Protein AF-A0A8C8EDX1-F1 (afdb_monomer)

InterPro domains:
  IPR012485 Centromere protein I [PF07778] (13-405)

Secondary structure (DSSP, 8-state):
-HHHHHHHHHS--HHHHHHHHHT---SSPBPHHHHHHHHHHHHTT-S-HHHHHHHHHHHHHTGGGBS--HHHHHTHHHHHHGGG-TTTHHHHHHHHHHH--GGG--HHHHHHHHHHHHHH-S-HHHHHHHHHHHHH-GGG------SS----S-----HHHHHHHHHHHHHHH---------------------GGGGG--------TT-SS---------TT----PBPGGG--SHHHHHHHTTTB---SSGGGGGG-HHHHHHHHH---HHHHHHHHHHHHHHHHHHTSSS-SSTTSHHHHHHHHHHHHHHHHHHTS--HHHHHHHHHHGGG--S-TTHHHHHHHHTT-----HHHHIIIIIHHHHHHHHHS-HHHHHHHHHHHHHHHHHHHHHHHHHHHHHHHHHHTT-

Sequence (412 aa):
MSTILFNIFCFPADTVNTCLLKSLVPASVIPESSIISSVSWLCVGKCSGNIQLLFLKWLITVFDFIDHKEQIHALYGFFFSFLQDEKMCPYVCHLLYLLTRKENVRPFRVRRLLDLQAKMGMQSHLQALLSLYKLFCPELVTITLPGKMKTYFKNSEGPWKAAINAIRRRSQGNSPLSQPLFLGTAQPQSRKRKWNTQLFIPASSTNRNNLEQDSGKNHVDLYSANKSFPVEQLQTFPQLLENIHHLEFPSQMGSVLTNPLLLHYMNCIKDESVYLRLNYWMGQTLQEECTWCVADNQYEDEFKDFLETVYKTECFLQEGFSSCEEFLYKSLPLWDGFCCRSQILRLVSWIPLGNFSEMKSHLYDPLAQLFFTSSLYFKCSVLESLKELLQNWLNWHVIHLDSASDSQVCSL

Solvent-accessible surface area (backbone atoms only — not comparable to full-atom values): 25071 Å² total; per-residue (Å²): 107,52,69,55,50,50,50,46,65,70,51,101,42,70,70,60,33,50,51,54,57,60,67,62,59,77,92,59,76,39,59,47,70,39,54,52,54,44,51,54,45,61,71,68,65,79,60,57,71,67,56,54,46,51,47,47,54,47,50,60,74,45,49,81,42,47,41,78,58,65,70,61,50,71,40,45,66,61,53,59,62,48,54,77,40,79,86,42,24,57,53,42,32,51,48,47,55,77,58,62,48,69,89,69,67,41,73,71,57,50,54,51,52,51,54,49,36,71,73,73,42,95,43,53,34,59,51,48,40,50,50,53,42,23,70,69,39,52,92,77,43,86,70,93,67,79,91,62,93,62,85,47,65,80,83,74,88,42,70,46,60,59,47,44,53,51,50,50,53,52,61,70,75,59,82,82,87,82,86,79,89,86,89,82,85,89,79,88,80,69,95,75,83,63,95,72,48,85,83,59,72,76,77,74,82,69,70,90,75,79,87,83,82,82,89,80,78,96,72,88,73,91,79,78,88,78,76,65,48,62,68,88,76,61,84,49,70,69,56,44,68,76,38,57,91,35,54,58,84,64,92,56,47,71,57,41,63,75,33,70,68,51,46,53,48,52,77,71,50,91,54,65,67,58,57,48,50,36,33,54,52,46,36,50,50,54,57,63,69,53,58,76,73,42,101,55,81,82,52,55,64,59,50,43,55,49,48,47,41,51,43,54,37,26,65,70,70,72,49,51,56,70,35,56,46,56,45,45,45,66,42,43,73,75,55,89,76,63,82,58,41,73,46,54,40,54,48,57,22,39,54,72,94,70,61,64,74,58,44,40,68,32,48,48,52,36,51,46,56,50,44,75,75,49,54,70,71,54,40,52,51,52,54,50,24,53,50,46,24,54,50,48,52,51,53,53,52,52,57,52,52,54,55,55,54,54,60,59,64,78,71,114

Structure (mmCIF, N/CA/C/O backbone):
data_AF-A0A8C8EDX1-F1
#
_entry.id   AF-A0A8C8EDX1-F1
#
loop_
_atom_site.group_PDB
_atom_site.id
_atom_site.type_symbol
_atom_site.label_atom_id
_atom_site.label_alt_id
_atom_site.label_comp_id
_atom_site.label_asym_id
_atom_site.label_entity_id
_atom_site.label_seq_id
_atom_site.pdbx_PDB_ins_code
_atom_site.Cartn_x
_atom_site.Cartn_y
_atom_site.Cartn_z
_atom_site.occupancy
_atom_site.B_iso_or_equiv
_atom_site.auth_seq_id
_atom_site.auth_comp_id
_atom_site.auth_asym_id
_atom_site.auth_atom_id
_atom_site.pdbx_PDB_model_num
ATOM 1 N N . MET A 1 1 ? -8.010 6.620 -26.020 1.00 56.69 1 MET A N 1
ATOM 2 C CA . MET A 1 1 ? -6.730 6.657 -25.274 1.00 56.69 1 MET A CA 1
ATOM 3 C C . MET A 1 1 ? -5.571 6.135 -26.115 1.00 56.69 1 MET A C 1
ATOM 5 O O . MET A 1 1 ? -4.632 6.890 -26.317 1.00 56.69 1 MET A O 1
ATOM 9 N N . SER A 1 2 ? -5.678 4.926 -26.685 1.00 51.72 2 SER A N 1
ATOM 10 C CA . SER A 1 2 ? -4.675 4.332 -27.592 1.00 51.72 2 SER A CA 1
ATOM 11 C C . SER A 1 2 ? -4.191 5.280 -28.706 1.00 51.72 2 SER A C 1
ATOM 13 O O . SER A 1 2 ? -3.003 5.561 -28.805 1.00 51.72 2 SER A O 1
ATOM 15 N N . THR A 1 3 ? -5.111 5.898 -29.456 1.00 55.97 3 THR A N 1
ATOM 16 C CA . THR A 1 3 ? -4.790 6.851 -30.540 1.00 55.97 3 THR A CA 1
ATOM 17 C C . THR A 1 3 ? -4.131 8.146 -30.048 1.00 55.97 3 THR A C 1
ATOM 19 O O . THR A 1 3 ? -3.321 8.739 -30.751 1.00 55.97 3 THR A O 1
ATOM 22 N N . ILE A 1 4 ? -4.457 8.593 -28.832 1.00 60.84 4 ILE A N 1
ATOM 23 C CA . ILE A 1 4 ? -3.903 9.827 -28.250 1.00 60.84 4 ILE A CA 1
ATOM 24 C C . ILE A 1 4 ? -2.472 9.571 -27.782 1.00 60.84 4 ILE A C 1
ATOM 26 O O . ILE A 1 4 ? -1.586 10.353 -28.100 1.00 60.84 4 ILE A O 1
ATOM 30 N N . LEU A 1 5 ? -2.236 8.453 -27.090 1.00 59.47 5 LEU A N 1
ATOM 31 C CA . LEU A 1 5 ? -0.892 8.025 -26.711 1.00 59.47 5 LEU A CA 1
ATOM 32 C C . LEU A 1 5 ? -0.022 7.810 -27.958 1.00 59.47 5 LEU A C 1
ATOM 34 O O . LEU A 1 5 ? 1.077 8.345 -28.027 1.00 59.47 5 LEU A O 1
ATOM 38 N N . PHE A 1 6 ? -0.548 7.143 -28.989 1.00 57.41 6 PHE A N 1
ATOM 39 C CA . PHE A 1 6 ? 0.134 6.989 -30.276 1.00 57.41 6 PHE A CA 1
ATOM 40 C C . PHE A 1 6 ? 0.544 8.338 -30.894 1.00 57.41 6 PHE A C 1
ATOM 42 O O . PHE A 1 6 ? 1.698 8.518 -31.272 1.00 57.41 6 PHE A O 1
ATOM 49 N N . ASN A 1 7 ? -0.361 9.321 -30.930 1.00 58.25 7 ASN A N 1
ATOM 50 C CA . ASN A 1 7 ? -0.057 10.647 -31.478 1.00 58.25 7 ASN A CA 1
ATOM 51 C C . ASN A 1 7 ? 0.957 11.435 -30.630 1.00 58.25 7 ASN A C 1
ATOM 53 O O . ASN A 1 7 ? 1.804 12.121 -31.197 1.00 58.25 7 ASN A O 1
ATOM 57 N N . ILE A 1 8 ? 0.918 11.302 -29.300 1.00 59.75 8 ILE A N 1
ATOM 58 C CA . ILE A 1 8 ? 1.866 11.956 -28.379 1.00 59.75 8 ILE A CA 1
ATOM 59 C C . ILE A 1 8 ? 3.299 11.473 -28.610 1.00 59.75 8 ILE A C 1
ATOM 61 O O . ILE A 1 8 ? 4.236 12.258 -28.497 1.00 59.75 8 ILE A O 1
ATOM 65 N N . PHE A 1 9 ? 3.480 10.191 -28.927 1.00 59.00 9 PHE A N 1
ATOM 66 C CA . PHE A 1 9 ? 4.811 9.623 -29.129 1.00 59.00 9 PHE A CA 1
ATOM 67 C C . PHE A 1 9 ? 5.295 9.665 -30.590 1.00 59.00 9 PHE A C 1
ATOM 69 O O . PHE A 1 9 ? 6.491 9.508 -30.837 1.00 59.00 9 PHE A O 1
ATOM 76 N N . CYS A 1 10 ? 4.400 9.886 -31.561 1.00 54.41 10 CYS A N 1
ATOM 77 C CA . CYS A 1 10 ? 4.735 9.859 -32.988 1.00 54.41 10 CYS A CA 1
ATOM 78 C C . CYS A 1 10 ? 5.028 11.246 -33.600 1.00 54.41 10 CYS A C 1
ATOM 80 O O . CYS A 1 10 ? 5.740 11.316 -34.604 1.00 54.41 10 CYS A O 1
ATOM 82 N N . PHE A 1 11 ? 4.517 12.347 -33.029 1.00 58.53 11 PHE A N 1
ATOM 83 C CA . PHE A 1 11 ? 4.702 13.698 -33.584 1.00 58.53 11 PHE A CA 1
ATOM 84 C C . PHE A 1 11 ? 5.747 14.526 -32.811 1.00 58.53 11 PHE A C 1
ATOM 86 O O . PHE A 1 11 ? 5.670 14.599 -31.586 1.00 58.53 11 PHE A O 1
ATOM 93 N N . PRO A 1 12 ? 6.689 15.214 -33.490 1.00 55.00 12 PRO A N 1
ATOM 94 C CA . PRO A 1 12 ? 7.725 16.030 -32.853 1.00 55.00 12 PRO A CA 1
ATOM 95 C C . PRO A 1 12 ? 7.189 17.420 -32.462 1.00 55.00 12 PRO A C 1
ATOM 97 O O . PRO A 1 12 ? 7.572 18.440 -33.031 1.00 55.00 12 PRO A O 1
ATOM 100 N N . ALA A 1 13 ? 6.264 17.463 -31.503 1.00 64.56 13 ALA A N 1
ATOM 101 C CA . ALA A 1 13 ? 5.689 18.695 -30.965 1.00 64.56 13 ALA A CA 1
ATOM 102 C C . ALA A 1 13 ? 5.677 18.656 -29.430 1.00 64.56 13 ALA A C 1
ATOM 104 O O . ALA A 1 13 ? 4.630 18.512 -28.797 1.00 64.56 13 ALA A O 1
ATOM 105 N N . ASP A 1 14 ? 6.856 18.795 -28.820 1.00 66.12 14 ASP A N 1
ATOM 106 C CA . ASP A 1 14 ? 7.081 18.572 -27.385 1.00 66.12 14 ASP A CA 1
ATOM 107 C C . ASP A 1 14 ? 6.131 19.342 -26.457 1.00 66.12 14 ASP A C 1
ATOM 109 O O . ASP A 1 14 ? 5.652 18.797 -25.458 1.00 66.12 14 ASP A O 1
ATOM 113 N N . THR A 1 15 ? 5.803 20.592 -26.789 1.00 69.62 15 THR A N 1
ATOM 114 C CA . THR A 1 15 ? 4.887 21.421 -25.992 1.00 69.62 15 THR A CA 1
ATOM 115 C C . THR A 1 15 ? 3.453 20.890 -26.043 1.00 69.62 15 THR A C 1
ATOM 117 O O . THR A 1 15 ? 2.790 20.796 -25.011 1.00 69.62 15 THR A O 1
ATOM 120 N N . VAL A 1 16 ? 2.987 20.484 -27.228 1.00 74.06 16 VAL A N 1
ATOM 121 C CA . VAL A 1 16 ? 1.640 19.928 -27.430 1.00 74.06 16 VAL A CA 1
ATOM 122 C C . VAL A 1 16 ? 1.537 18.553 -26.776 1.00 74.06 16 VAL A C 1
ATOM 124 O O . VAL A 1 16 ? 0.588 18.294 -26.040 1.00 74.06 16 VAL A O 1
ATOM 127 N N . ASN A 1 17 ? 2.555 17.710 -26.947 1.00 74.81 17 ASN A N 1
ATOM 128 C CA . ASN A 1 17 ? 2.642 16.379 -26.346 1.00 74.81 17 ASN A CA 1
ATOM 129 C C . ASN A 1 17 ? 2.631 16.441 -24.816 1.00 74.81 17 ASN A C 1
ATOM 131 O O . ASN A 1 17 ? 1.926 15.673 -24.163 1.00 74.81 17 ASN A O 1
ATOM 135 N N . THR A 1 18 ? 3.349 17.406 -24.237 1.00 76.25 18 THR A N 1
ATOM 136 C CA . THR A 1 18 ? 3.351 17.656 -22.790 1.00 76.25 18 THR A CA 1
ATOM 137 C C . THR A 1 18 ? 1.963 18.054 -22.285 1.00 76.25 18 THR A C 1
ATOM 139 O O . THR A 1 18 ? 1.526 17.562 -21.243 1.00 76.25 18 THR A O 1
ATOM 142 N N . CYS A 1 19 ? 1.254 18.927 -23.006 1.00 74.06 19 CYS A N 1
ATOM 143 C CA . CYS A 1 19 ? -0.110 19.327 -22.656 1.00 74.06 19 CYS A CA 1
ATOM 144 C C . CYS A 1 19 ? -1.088 18.152 -22.765 1.00 74.06 19 CYS A C 1
ATOM 146 O O . CYS A 1 19 ? -1.814 17.876 -21.814 1.00 74.06 19 CYS A O 1
ATOM 148 N N . LEU A 1 20 ? -1.052 17.412 -23.876 1.00 76.75 20 LEU A N 1
ATOM 149 C CA . LEU A 1 20 ? -1.902 16.240 -24.091 1.00 76.75 20 LEU A CA 1
ATOM 150 C C . LEU A 1 20 ? -1.679 15.172 -23.014 1.00 76.75 20 LEU A C 1
ATOM 152 O O . LEU A 1 20 ? -2.647 14.621 -22.491 1.00 76.75 20 LEU A O 1
ATOM 156 N N . LEU A 1 21 ? -0.424 14.921 -22.632 1.00 78.31 21 LEU A N 1
ATOM 157 C CA . LEU A 1 21 ? -0.097 13.959 -21.584 1.00 78.31 21 LEU A CA 1
ATOM 158 C C . LEU A 1 21 ? -0.565 14.432 -20.204 1.00 78.31 21 LEU A C 1
ATOM 160 O O . LEU A 1 21 ? -1.130 13.640 -19.459 1.00 78.31 21 LEU A O 1
ATOM 164 N N . LYS A 1 22 ? -0.433 15.722 -19.868 1.00 77.75 22 LYS A N 1
ATOM 165 C CA . LYS A 1 22 ? -0.988 16.292 -18.620 1.00 77.75 22 LYS A CA 1
ATOM 166 C C . LYS A 1 22 ? -2.517 16.244 -18.562 1.00 77.75 22 LYS A C 1
ATOM 168 O O . LYS A 1 22 ? -3.077 16.146 -17.476 1.00 77.75 22 LYS A O 1
ATOM 173 N N . SER A 1 23 ? -3.184 16.292 -19.710 1.00 75.00 23 SER A N 1
ATOM 174 C CA . SER A 1 23 ? -4.645 16.210 -19.821 1.00 75.00 23 SER A CA 1
ATOM 175 C C . SER A 1 23 ? -5.175 14.777 -19.962 1.00 75.00 23 SER A C 1
ATOM 177 O O . SER A 1 23 ? -6.389 14.577 -20.004 1.00 75.00 23 SER A O 1
ATOM 179 N N . LEU A 1 24 ? -4.296 13.771 -20.020 1.00 77.88 24 LEU A N 1
ATOM 180 C CA . LEU A 1 24 ? -4.661 12.358 -20.137 1.00 77.88 24 LEU A CA 1
ATOM 181 C C . LEU A 1 24 ? -5.154 11.812 -18.795 1.00 77.88 24 LEU A C 1
ATOM 183 O O . LEU A 1 24 ? -4.396 11.281 -17.986 1.00 77.88 24 LEU A O 1
ATOM 187 N N . VAL A 1 25 ? -6.457 11.937 -18.569 1.00 75.19 25 VAL A N 1
ATOM 188 C CA . VAL A 1 25 ? -7.122 11.447 -17.361 1.00 75.19 25 VAL A CA 1
ATOM 189 C C . VAL A 1 25 ? -8.008 10.256 -17.729 1.00 75.19 25 VAL A C 1
ATOM 191 O O . VAL A 1 25 ? -8.883 10.403 -18.588 1.00 75.19 25 VAL A O 1
ATOM 194 N N . PRO A 1 26 ? -7.794 9.065 -17.141 1.00 71.88 26 PRO A N 1
ATOM 195 C CA . PRO A 1 26 ? -8.638 7.916 -17.430 1.00 71.88 26 PRO A CA 1
ATOM 196 C C . PRO A 1 26 ? -10.039 8.129 -16.850 1.00 71.88 26 PRO A C 1
ATOM 198 O O . PRO A 1 26 ? -10.207 8.330 -15.651 1.00 71.88 26 PRO A O 1
ATOM 201 N N . ALA A 1 27 ? -11.056 8.066 -17.710 1.00 62.62 27 ALA A N 1
ATOM 202 C CA . ALA A 1 27 ? -12.460 8.016 -17.293 1.00 62.62 27 ALA A CA 1
ATOM 203 C C . ALA A 1 27 ? -12.962 6.571 -17.087 1.00 62.62 27 ALA A C 1
ATOM 205 O O . ALA A 1 27 ? -14.021 6.356 -16.507 1.00 62.62 27 ALA A O 1
ATOM 206 N N . SER A 1 28 ? -12.220 5.582 -17.593 1.00 66.94 28 SER A N 1
ATOM 207 C CA . SER A 1 28 ? -12.531 4.149 -17.533 1.00 66.94 28 SER A CA 1
ATOM 208 C C . SER A 1 28 ? -11.236 3.327 -17.587 1.00 66.94 28 SER A C 1
ATOM 210 O O . SER A 1 28 ? -10.144 3.903 -17.605 1.00 66.94 28 SER A O 1
ATOM 212 N N . VAL A 1 29 ? -11.366 1.999 -17.589 1.00 73.62 29 VAL A N 1
ATOM 213 C CA . VAL A 1 29 ? -10.252 1.044 -17.648 1.00 73.62 29 VAL A CA 1
ATOM 214 C C . VAL A 1 29 ? -9.370 1.297 -18.882 1.00 73.62 29 VAL A C 1
ATOM 216 O O . VAL A 1 29 ? -9.864 1.576 -19.977 1.00 73.62 29 VAL A O 1
ATOM 219 N N . ILE A 1 30 ? -8.051 1.215 -18.700 1.00 76.44 30 ILE A N 1
ATOM 220 C CA . ILE A 1 30 ? -7.053 1.412 -19.752 1.00 76.44 30 ILE A CA 1
ATOM 221 C C . ILE A 1 30 ? -6.671 0.046 -20.335 1.00 76.44 30 ILE A C 1
ATOM 223 O O . ILE A 1 30 ? -6.140 -0.783 -19.598 1.00 76.44 30 ILE A O 1
ATOM 227 N N . PRO A 1 31 ? -6.872 -0.190 -21.644 1.00 77.50 31 PRO A N 1
ATOM 228 C CA . PRO A 1 31 ? -6.493 -1.453 -22.262 1.00 77.50 31 PRO A CA 1
ATOM 229 C C . PRO A 1 31 ? -4.970 -1.587 -22.368 1.00 77.50 31 PRO A C 1
ATOM 231 O O . PRO A 1 31 ? -4.272 -0.644 -22.761 1.00 77.50 31 PRO A O 1
ATOM 234 N N . GLU A 1 32 ? -4.472 -2.791 -22.094 1.00 81.12 32 GLU A N 1
ATOM 235 C CA . GLU A 1 32 ? -3.045 -3.120 -22.033 1.00 81.12 32 GLU A CA 1
ATOM 236 C C . GLU A 1 32 ? -2.276 -2.775 -23.323 1.00 81.12 32 GLU A C 1
ATOM 238 O O . GLU A 1 32 ? -1.191 -2.187 -23.286 1.00 81.12 32 GLU A O 1
ATOM 243 N N . SER A 1 33 ? -2.892 -3.018 -24.484 1.00 78.75 33 SER A N 1
ATOM 244 C CA . SER A 1 33 ? -2.326 -2.723 -25.810 1.00 78.75 33 SER A CA 1
ATOM 245 C C . SER A 1 33 ? -1.916 -1.256 -25.997 1.00 78.75 33 SER A C 1
ATOM 247 O O . SER A 1 33 ? -0.961 -0.952 -26.721 1.00 78.75 33 SER A O 1
ATOM 249 N N . SER A 1 34 ? -2.595 -0.329 -25.311 1.00 80.69 34 SER A N 1
ATOM 250 C CA . SER A 1 34 ? -2.253 1.098 -25.341 1.00 80.69 34 SER A CA 1
ATOM 251 C C . SER A 1 34 ? -0.952 1.383 -24.596 1.00 80.69 34 SER A C 1
ATOM 253 O O . SER A 1 34 ? -0.159 2.219 -25.037 1.00 80.69 34 SER A O 1
ATOM 255 N N . ILE A 1 35 ? -0.712 0.679 -23.489 1.00 84.50 35 ILE A N 1
ATOM 256 C CA . ILE A 1 35 ? 0.510 0.817 -22.696 1.00 84.50 35 ILE A CA 1
ATOM 257 C C . ILE A 1 35 ? 1.691 0.225 -23.456 1.00 84.50 35 ILE A C 1
ATOM 259 O O . ILE A 1 35 ? 2.710 0.894 -23.583 1.00 84.50 35 ILE A O 1
ATOM 263 N N . ILE A 1 36 ? 1.538 -0.959 -24.050 1.00 84.56 36 ILE A N 1
ATOM 264 C CA . ILE A 1 36 ? 2.605 -1.606 -24.832 1.00 84.56 36 ILE A CA 1
ATOM 265 C C . ILE A 1 36 ? 3.030 -0.734 -26.002 1.00 84.56 36 ILE A C 1
ATOM 267 O O . ILE A 1 36 ? 4.220 -0.504 -26.197 1.00 84.56 36 ILE A O 1
ATOM 271 N N . SER A 1 37 ? 2.058 -0.204 -26.748 1.00 81.44 37 SER A N 1
ATOM 272 C CA . SER A 1 37 ? 2.343 0.707 -27.857 1.00 81.44 37 SER A CA 1
ATOM 273 C C . SER A 1 37 ? 3.135 1.920 -27.361 1.00 81.44 37 SER A C 1
ATOM 275 O O . SER A 1 37 ? 4.152 2.275 -27.944 1.00 81.44 37 SER A O 1
ATOM 277 N N . SER A 1 38 ? 2.730 2.508 -26.232 1.00 81.62 38 SER A N 1
ATOM 278 C CA . SER A 1 38 ? 3.418 3.659 -25.628 1.00 81.62 38 SER A CA 1
ATOM 279 C C . SER A 1 38 ? 4.843 3.332 -25.173 1.00 81.62 38 SER A C 1
ATOM 281 O O . SER A 1 38 ? 5.766 4.102 -25.427 1.00 81.62 38 SER A O 1
ATOM 283 N N . VAL A 1 39 ? 5.045 2.176 -24.534 1.00 84.44 39 VAL A N 1
ATOM 284 C CA . VAL A 1 39 ? 6.367 1.714 -24.084 1.00 84.44 39 VAL A CA 1
ATOM 285 C C . VAL A 1 39 ? 7.265 1.404 -25.280 1.00 84.44 39 VAL A C 1
ATOM 287 O O . VAL A 1 39 ? 8.430 1.787 -25.273 1.00 84.44 39 VAL A O 1
ATOM 290 N N . SER A 1 40 ? 6.721 0.790 -26.335 1.00 82.00 40 SER A N 1
ATOM 291 C CA . SER A 1 40 ? 7.439 0.552 -27.589 1.00 82.00 40 SER A CA 1
ATOM 292 C C . SER A 1 40 ? 7.982 1.862 -28.159 1.00 82.00 40 SER A C 1
ATOM 294 O O . SER A 1 40 ? 9.175 1.961 -28.442 1.00 82.00 40 SER A O 1
ATOM 296 N N . TRP A 1 41 ? 7.160 2.911 -28.221 1.00 75.81 41 TRP A N 1
ATOM 297 C CA . TRP A 1 41 ? 7.618 4.222 -28.678 1.00 75.81 41 TRP A CA 1
ATOM 298 C C . TRP A 1 41 ? 8.622 4.893 -27.737 1.00 75.81 41 TRP A C 1
ATOM 300 O O . TRP A 1 41 ? 9.550 5.556 -28.206 1.00 75.81 41 TRP A O 1
ATOM 310 N N . LEU A 1 42 ? 8.487 4.690 -26.426 1.00 79.50 42 LEU A N 1
ATOM 311 C CA . LEU A 1 42 ? 9.463 5.161 -25.446 1.00 79.50 42 LEU A CA 1
ATOM 312 C C . LEU A 1 42 ? 10.843 4.524 -25.690 1.00 79.50 42 LEU A C 1
ATOM 314 O O . LEU A 1 42 ? 11.854 5.224 -25.620 1.00 79.50 42 LEU A O 1
ATOM 318 N N . CYS A 1 43 ? 10.883 3.240 -26.066 1.00 76.44 43 CYS A N 1
ATOM 319 C CA . CYS A 1 43 ? 12.105 2.516 -26.430 1.00 76.44 43 CYS A CA 1
ATOM 320 C C . CYS A 1 43 ? 12.732 2.973 -27.760 1.00 76.44 43 CYS A C 1
ATOM 322 O O . CYS A 1 43 ? 13.937 2.823 -27.938 1.00 76.44 43 CYS A O 1
ATOM 324 N N . VAL A 1 44 ? 11.955 3.548 -28.686 1.00 76.88 44 VAL A N 1
ATOM 325 C CA . VAL A 1 44 ? 12.447 4.007 -30.004 1.00 76.88 44 VAL A CA 1
ATOM 326 C C . VAL A 1 44 ? 13.310 5.281 -29.896 1.00 76.88 44 VAL A C 1
ATOM 328 O O . VAL A 1 44 ? 13.948 5.681 -30.868 1.00 76.88 44 VAL A O 1
ATOM 331 N N . GLY A 1 45 ? 13.379 5.924 -28.721 1.00 66.06 45 GLY A N 1
ATOM 332 C CA . GLY A 1 45 ? 14.328 7.015 -28.443 1.00 66.06 45 GLY A CA 1
ATOM 333 C C . GLY A 1 45 ? 14.042 8.334 -29.173 1.00 66.06 45 GLY A C 1
ATOM 334 O O . GLY A 1 45 ? 14.856 9.249 -29.137 1.00 66.06 45 GLY A O 1
ATOM 335 N N . LYS A 1 46 ? 12.880 8.453 -29.828 1.00 68.38 46 LYS A N 1
ATOM 336 C CA . LYS A 1 46 ? 12.455 9.660 -30.564 1.00 68.38 46 LYS A CA 1
ATOM 337 C C . LYS A 1 46 ? 11.832 10.746 -29.681 1.00 68.38 46 LYS A C 1
ATOM 339 O O . LYS A 1 46 ? 11.559 11.838 -30.164 1.00 68.38 46 LYS A O 1
ATOM 344 N N . CYS A 1 47 ? 11.575 10.443 -28.412 1.00 70.12 47 CYS A N 1
ATOM 345 C CA . CYS A 1 47 ? 10.889 11.337 -27.483 1.00 70.12 47 CYS A CA 1
ATOM 346 C C . CYS A 1 47 ? 11.882 12.030 -26.558 1.00 70.12 47 CYS A C 1
ATOM 348 O O . CYS A 1 47 ? 12.851 11.413 -26.116 1.00 70.12 47 CYS A O 1
ATOM 350 N N . SER A 1 48 ? 11.623 13.291 -26.214 1.00 79.81 48 SER A N 1
ATOM 351 C CA . SER A 1 48 ? 12.462 13.997 -25.250 1.00 79.81 48 SER A CA 1
ATOM 352 C C . SER A 1 48 ? 12.354 13.377 -23.853 1.00 79.81 48 SER A C 1
ATOM 354 O O . SER A 1 48 ? 11.297 12.887 -23.443 1.00 79.81 48 SER A O 1
ATOM 356 N N . GLY A 1 49 ? 13.448 13.428 -23.083 1.00 79.94 49 GLY A N 1
ATOM 357 C CA . GLY A 1 49 ? 13.503 12.841 -21.736 1.00 79.94 49 GLY A CA 1
ATOM 358 C C . GLY A 1 49 ? 12.433 13.388 -20.780 1.00 79.94 49 GLY A C 1
ATOM 359 O O . GLY A 1 49 ? 11.965 12.680 -19.893 1.00 79.94 49 GLY A O 1
ATOM 360 N N . ASN A 1 50 ? 11.959 14.618 -21.004 1.00 81.06 50 ASN A N 1
ATOM 361 C CA . ASN A 1 50 ? 10.854 15.202 -20.240 1.00 81.06 50 ASN A CA 1
ATOM 362 C C . ASN A 1 50 ? 9.515 14.495 -20.504 1.00 81.06 50 ASN A C 1
ATOM 364 O O . ASN A 1 50 ? 8.750 14.282 -19.564 1.00 81.06 50 ASN A O 1
ATOM 368 N N . ILE A 1 51 ? 9.234 14.108 -21.753 1.00 82.19 51 ILE A N 1
ATOM 369 C CA . ILE A 1 51 ? 8.018 13.367 -22.118 1.00 82.19 51 ILE A CA 1
ATOM 370 C C . ILE A 1 51 ? 8.082 11.948 -21.553 1.00 82.19 51 ILE A C 1
ATOM 372 O O . ILE A 1 51 ? 7.099 11.476 -20.987 1.00 82.19 51 ILE A O 1
ATOM 376 N N . GLN A 1 52 ? 9.244 11.294 -21.633 1.00 84.94 52 GLN A N 1
ATOM 377 C CA . GLN A 1 52 ? 9.456 9.964 -21.052 1.00 84.94 52 GLN A CA 1
ATOM 378 C C . GLN A 1 52 ? 9.225 9.975 -19.533 1.00 84.94 52 GLN A C 1
ATOM 380 O O . GLN A 1 52 ? 8.481 9.150 -19.003 1.00 84.94 52 GLN A O 1
ATOM 385 N N . LEU A 1 53 ? 9.780 10.971 -18.838 1.00 85.69 53 LEU A N 1
ATOM 386 C CA . LEU A 1 53 ? 9.577 11.167 -17.405 1.00 85.69 53 LEU A CA 1
ATOM 387 C C . LEU A 1 53 ? 8.103 11.405 -17.055 1.00 85.69 53 LEU A C 1
ATOM 389 O O . LEU A 1 53 ? 7.577 10.839 -16.095 1.00 85.69 53 LEU A O 1
ATOM 393 N N . LEU A 1 54 ? 7.435 12.261 -17.829 1.00 84.44 54 LEU A N 1
ATOM 394 C CA . LEU A 1 54 ? 6.027 12.590 -17.642 1.00 84.44 54 LEU A CA 1
ATOM 395 C C . LEU A 1 54 ? 5.136 11.364 -17.890 1.00 84.44 54 LEU A C 1
ATOM 397 O O . LEU A 1 54 ? 4.169 11.162 -17.160 1.00 84.44 54 LEU A O 1
ATOM 401 N N . PHE A 1 55 ? 5.503 10.510 -18.845 1.00 87.00 55 PHE A N 1
ATOM 402 C CA . PHE A 1 55 ? 4.808 9.256 -19.114 1.00 87.00 55 PHE A CA 1
ATOM 403 C C . PHE A 1 55 ? 4.974 8.251 -17.980 1.00 87.00 55 PHE A C 1
ATOM 405 O O . PHE A 1 55 ? 3.984 7.661 -17.568 1.00 87.00 55 PHE A O 1
ATOM 412 N N . LEU A 1 56 ? 6.177 8.087 -17.423 1.00 88.00 56 LEU A N 1
ATOM 413 C CA . LEU A 1 56 ? 6.383 7.196 -16.276 1.00 88.00 56 LEU A CA 1
ATOM 414 C C . LEU A 1 56 ? 5.563 7.645 -15.059 1.00 88.00 56 LEU A C 1
ATOM 416 O O . LEU A 1 56 ? 4.914 6.823 -14.418 1.00 88.00 56 LEU A O 1
ATOM 420 N N . LYS A 1 57 ? 5.523 8.954 -14.775 1.00 86.12 57 LYS A N 1
ATOM 421 C CA . LYS A 1 57 ? 4.662 9.523 -13.721 1.00 86.12 57 LYS A CA 1
ATOM 422 C C . LYS A 1 57 ? 3.184 9.244 -13.970 1.00 86.12 57 LYS A C 1
ATOM 424 O O . LYS A 1 57 ? 2.462 8.856 -13.051 1.00 86.12 57 LYS A O 1
ATOM 429 N N . TRP A 1 58 ? 2.747 9.457 -15.208 1.00 86.50 58 TRP A N 1
ATOM 430 C CA . TRP A 1 58 ? 1.383 9.174 -15.623 1.00 86.50 58 TRP A CA 1
ATOM 431 C C . TRP A 1 58 ? 1.058 7.687 -15.436 1.00 86.50 58 TRP A C 1
ATOM 433 O O . TRP A 1 58 ? 0.087 7.375 -14.756 1.00 86.50 58 TRP A O 1
ATOM 443 N N . LEU A 1 59 ? 1.917 6.788 -15.927 1.00 86.38 59 LEU A N 1
ATOM 444 C CA . LEU A 1 59 ? 1.755 5.336 -15.858 1.00 86.38 59 LEU A CA 1
ATOM 445 C C . LEU A 1 59 ? 1.642 4.827 -14.417 1.00 86.38 59 LEU A C 1
ATOM 447 O O . LEU A 1 59 ? 0.774 4.011 -14.137 1.00 86.38 59 LEU A O 1
ATOM 451 N N . ILE A 1 60 ? 2.474 5.337 -13.504 1.00 84.62 60 ILE A N 1
ATOM 452 C CA . ILE A 1 60 ? 2.390 5.032 -12.067 1.00 84.62 60 ILE A CA 1
ATOM 453 C C . ILE A 1 60 ? 1.046 5.498 -11.498 1.00 84.62 60 ILE A C 1
ATOM 455 O O . ILE A 1 60 ? 0.386 4.751 -10.787 1.00 84.62 60 ILE A O 1
ATOM 459 N N . THR A 1 61 ? 0.618 6.719 -11.833 1.00 81.25 61 THR A N 1
ATOM 460 C CA . THR A 1 61 ? -0.634 7.296 -11.311 1.00 81.25 61 THR A CA 1
ATOM 461 C C . THR A 1 61 ? -1.863 6.528 -11.792 1.00 81.25 61 THR A C 1
ATOM 463 O O . THR A 1 61 ? -2.841 6.397 -11.064 1.00 81.25 61 THR A O 1
ATOM 466 N N . VAL A 1 62 ? -1.830 6.028 -13.028 1.00 80.56 62 VAL A N 1
ATOM 467 C CA . VAL A 1 62 ? -2.946 5.285 -13.619 1.00 80.56 62 VAL A CA 1
ATOM 468 C C . VAL A 1 62 ? -2.796 3.771 -13.491 1.00 80.56 62 VAL A C 1
ATOM 470 O O . VAL A 1 62 ? -3.617 3.049 -14.051 1.00 80.56 62 VAL A O 1
ATOM 473 N N . PHE A 1 63 ? -1.774 3.280 -12.783 1.00 81.50 63 PHE A N 1
ATOM 474 C CA . PHE A 1 63 ? -1.413 1.861 -12.750 1.00 81.50 63 PHE A CA 1
ATOM 475 C C . PHE A 1 63 ? -2.586 0.965 -12.332 1.00 81.50 63 PHE A C 1
ATOM 477 O O . PHE A 1 63 ? -2.829 -0.087 -12.931 1.00 81.50 63 PHE A O 1
ATOM 484 N N . ASP A 1 64 ? -3.380 1.429 -11.369 1.00 74.31 64 ASP A N 1
ATOM 485 C CA . ASP A 1 64 ? -4.552 0.705 -10.881 1.00 74.31 64 ASP A CA 1
ATOM 486 C C . ASP A 1 64 ? -5.687 0.639 -11.916 1.00 74.31 64 ASP A C 1
ATOM 488 O O . ASP A 1 64 ? -6.490 -0.287 -11.887 1.00 74.31 64 ASP A O 1
ATOM 492 N N . PHE A 1 65 ? -5.740 1.561 -12.881 1.00 71.75 65 PHE A N 1
ATOM 493 C CA . PHE A 1 65 ? -6.758 1.596 -13.939 1.00 71.75 65 PHE A CA 1
ATOM 494 C C . PHE A 1 65 ? -6.425 0.706 -15.141 1.00 71.75 65 PHE A C 1
ATOM 496 O O . PHE A 1 65 ? -7.231 0.628 -16.066 1.00 71.75 65 PHE A O 1
ATOM 503 N N . ILE A 1 66 ? -5.252 0.070 -15.166 1.00 78.06 66 ILE A N 1
ATOM 504 C CA . ILE A 1 66 ? -4.824 -0.766 -16.289 1.00 78.06 66 ILE A CA 1
ATOM 505 C C . ILE A 1 66 ? -5.455 -2.156 -16.189 1.00 78.06 66 ILE A C 1
ATOM 507 O O . ILE A 1 66 ? -5.287 -2.839 -15.171 1.00 78.06 66 ILE A O 1
ATOM 511 N N . ASP A 1 67 ? -6.139 -2.551 -17.263 1.00 73.81 67 ASP A N 1
ATOM 512 C CA . ASP A 1 67 ? -6.682 -3.896 -17.455 1.00 73.81 67 ASP A CA 1
ATOM 5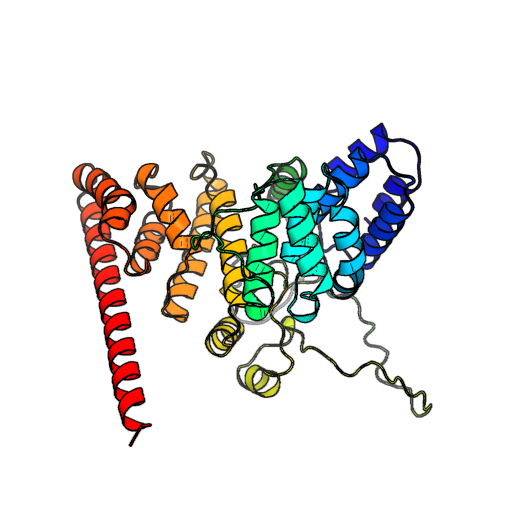13 C C . ASP A 1 67 ? -5.562 -4.927 -17.592 1.00 73.81 67 ASP A C 1
ATOM 515 O O . ASP A 1 67 ? -4.510 -4.554 -18.102 1.00 73.81 67 ASP A O 1
ATOM 519 N N . HIS A 1 68 ? -5.802 -6.178 -17.173 1.00 71.06 68 HIS A N 1
ATOM 520 C CA . HIS A 1 68 ? -4.942 -7.363 -17.375 1.00 71.06 68 HIS A CA 1
ATOM 521 C C . HIS A 1 68 ? -3.441 -7.058 -17.590 1.00 71.06 68 HIS A C 1
ATOM 523 O O . HIS A 1 68 ? -3.041 -6.718 -18.689 1.00 71.06 68 HIS A O 1
ATOM 529 N N . LYS A 1 69 ? -2.580 -7.191 -16.570 1.00 80.19 69 LYS A N 1
ATOM 530 C CA . LYS A 1 69 ? -1.195 -6.656 -16.609 1.00 80.19 69 LYS A CA 1
ATOM 531 C C . LYS A 1 69 ? -0.115 -7.626 -17.126 1.00 80.19 69 LYS A C 1
ATOM 533 O O . LYS A 1 69 ? 1.072 -7.342 -16.965 1.00 80.19 69 LYS A O 1
ATOM 538 N N . GLU A 1 70 ? -0.480 -8.778 -17.683 1.00 79.25 70 GLU A N 1
ATOM 539 C CA . GLU A 1 70 ? 0.475 -9.849 -18.029 1.00 79.25 70 GLU A CA 1
ATOM 540 C C . GLU A 1 70 ? 1.499 -9.440 -19.098 1.00 79.25 70 GLU A C 1
ATOM 542 O O . GLU A 1 70 ? 2.700 -9.681 -18.955 1.00 79.25 70 GLU A O 1
ATOM 547 N N . GLN A 1 71 ? 1.066 -8.765 -20.158 1.00 79.81 71 GLN A N 1
ATOM 548 C CA . GLN A 1 71 ? 1.962 -8.268 -21.201 1.00 79.81 71 GLN A CA 1
ATOM 549 C C . GLN A 1 71 ? 2.821 -7.099 -20.685 1.00 79.81 71 GLN A C 1
ATOM 551 O O . GLN A 1 71 ? 3.976 -6.969 -21.085 1.00 79.81 71 GLN A O 1
ATOM 556 N N . ILE A 1 72 ? 2.333 -6.281 -19.746 1.00 85.19 72 ILE A N 1
ATOM 557 C CA . ILE A 1 72 ? 3.143 -5.256 -19.062 1.00 85.19 72 ILE A CA 1
ATOM 558 C C . ILE A 1 72 ? 4.200 -5.914 -18.172 1.00 85.19 72 ILE A C 1
ATOM 560 O O . ILE A 1 72 ? 5.343 -5.451 -18.144 1.00 85.19 72 ILE A O 1
ATOM 564 N N . HIS A 1 73 ? 3.867 -7.011 -17.488 1.00 84.88 73 HIS A N 1
ATOM 565 C CA . HIS A 1 73 ? 4.849 -7.806 -16.751 1.00 84.88 73 HIS A CA 1
ATOM 566 C C . HIS A 1 73 ? 5.914 -8.393 -17.687 1.00 84.88 73 HIS A C 1
ATOM 568 O O . HIS A 1 73 ? 7.098 -8.351 -17.349 1.00 84.88 73 HIS A O 1
ATOM 574 N N . ALA A 1 74 ? 5.558 -8.820 -18.903 1.00 86.75 74 ALA A N 1
ATOM 575 C CA . ALA A 1 74 ? 6.543 -9.241 -19.904 1.00 86.75 74 ALA A CA 1
ATOM 576 C C . ALA A 1 74 ? 7.528 -8.112 -20.288 1.00 86.75 74 ALA A C 1
ATOM 578 O O . ALA A 1 74 ? 8.687 -8.374 -20.626 1.00 86.75 74 ALA A O 1
ATOM 579 N N . LEU A 1 75 ? 7.119 -6.843 -20.156 1.00 88.56 75 LEU A N 1
ATOM 580 C CA . LEU A 1 75 ? 7.974 -5.675 -20.389 1.00 88.56 75 LEU A CA 1
ATOM 581 C C . LEU A 1 75 ? 8.911 -5.332 -19.215 1.00 88.56 75 LEU A C 1
ATOM 583 O O . LEU A 1 75 ? 9.683 -4.374 -19.314 1.00 88.56 75 LEU A O 1
ATOM 587 N N . TYR A 1 76 ? 8.923 -6.113 -18.128 1.00 90.31 76 TYR A N 1
ATOM 588 C CA . TYR A 1 76 ? 9.756 -5.860 -16.943 1.00 90.31 76 TYR A CA 1
ATOM 589 C C . TYR A 1 76 ? 11.234 -5.625 -17.283 1.00 90.31 76 TYR A C 1
ATOM 591 O O . TYR A 1 76 ? 11.877 -4.729 -16.736 1.00 90.31 76 TYR A O 1
ATOM 599 N N . GLY A 1 77 ? 11.784 -6.406 -18.219 1.00 89.31 77 GLY A N 1
ATOM 600 C CA . GLY A 1 77 ? 13.168 -6.253 -18.676 1.00 89.31 77 GLY A CA 1
ATOM 601 C C . GLY A 1 77 ? 13.456 -4.891 -19.316 1.00 89.31 77 GLY A C 1
ATOM 602 O O . GLY A 1 77 ? 14.521 -4.323 -19.074 1.00 89.31 77 GLY A O 1
ATOM 603 N N . PHE A 1 78 ? 12.498 -4.338 -20.065 1.00 89.38 78 PHE A N 1
ATOM 604 C CA . PHE A 1 78 ? 12.624 -3.019 -20.684 1.00 89.38 78 PHE A CA 1
ATOM 605 C C . PHE A 1 78 ? 12.607 -1.918 -19.631 1.00 89.38 78 PHE A C 1
ATOM 607 O O . PHE A 1 78 ? 13.504 -1.078 -19.620 1.00 89.38 78 PHE A O 1
ATOM 614 N N . PHE A 1 79 ? 11.669 -1.969 -18.681 1.00 90.69 79 PHE A N 1
ATOM 615 C CA . PHE A 1 79 ? 11.660 -1.025 -17.563 1.00 90.69 79 PHE A CA 1
ATOM 616 C C . PHE A 1 79 ? 12.953 -1.096 -16.750 1.00 90.69 79 PHE A C 1
ATOM 618 O O . PHE A 1 79 ? 13.548 -0.066 -16.449 1.00 90.69 79 PHE A O 1
ATOM 625 N N . PHE A 1 80 ? 13.461 -2.302 -16.489 1.00 91.44 80 PHE A N 1
ATOM 626 C CA . PHE A 1 80 ? 14.728 -2.496 -15.790 1.00 91.44 80 PHE A CA 1
ATOM 627 C C . PHE A 1 80 ? 15.919 -1.860 -16.525 1.00 91.44 80 PHE A C 1
ATOM 629 O O . PHE A 1 80 ? 16.847 -1.358 -15.891 1.00 91.44 80 PHE A O 1
ATOM 636 N N . SER A 1 81 ? 15.894 -1.828 -17.860 1.00 89.31 81 SER A N 1
ATOM 637 C CA . SER A 1 81 ? 16.951 -1.196 -18.655 1.00 89.31 81 SER A CA 1
ATOM 638 C C . SER A 1 81 ? 17.021 0.329 -18.465 1.00 89.31 81 SER A C 1
ATOM 640 O O . SER A 1 81 ? 18.118 0.889 -18.494 1.00 89.31 81 SER A O 1
ATOM 642 N N . PHE A 1 82 ? 15.892 0.987 -18.166 1.00 87.75 82 PHE A N 1
ATOM 643 C CA . PHE A 1 82 ? 15.815 2.438 -17.950 1.00 87.75 82 PHE A CA 1
ATOM 644 C C . PHE A 1 82 ? 16.371 2.906 -16.599 1.00 87.75 82 PHE A C 1
ATOM 646 O O . PHE A 1 82 ? 16.532 4.106 -16.393 1.00 87.75 82 PHE A O 1
ATOM 653 N N . LEU A 1 83 ? 16.746 1.991 -15.696 1.00 88.31 83 LEU A N 1
ATOM 654 C CA . LEU A 1 83 ? 17.397 2.329 -14.420 1.00 88.31 83 LEU A CA 1
ATOM 655 C C . LEU A 1 83 ? 18.765 3.015 -14.579 1.00 88.31 83 LEU A C 1
ATOM 657 O O . LEU A 1 83 ? 19.305 3.538 -13.608 1.00 88.31 83 LEU A O 1
ATOM 661 N N . GLN A 1 84 ? 19.346 2.991 -15.782 1.00 84.31 84 GLN A N 1
ATOM 662 C CA . GLN A 1 84 ? 20.612 3.666 -16.077 1.00 84.31 84 GLN A CA 1
ATOM 663 C C . GLN A 1 84 ? 20.482 5.189 -16.111 1.00 84.31 84 GLN A C 1
ATOM 665 O O . GLN A 1 84 ? 21.467 5.879 -15.870 1.00 84.31 84 GLN A O 1
ATOM 670 N N . ASP A 1 85 ? 19.290 5.703 -16.419 1.00 84.69 85 ASP A N 1
ATOM 671 C CA . ASP A 1 85 ? 19.043 7.138 -16.451 1.00 84.69 85 ASP A CA 1
ATOM 672 C C . ASP A 1 85 ? 18.742 7.642 -15.035 1.00 84.69 85 ASP A C 1
ATOM 674 O O . ASP A 1 85 ? 17.698 7.337 -14.452 1.00 84.69 85 ASP A O 1
ATOM 678 N N . GLU A 1 86 ? 19.656 8.445 -14.488 1.00 84.25 86 GLU A N 1
ATOM 679 C CA . GLU A 1 86 ? 19.550 9.045 -13.154 1.00 84.25 86 GLU A CA 1
ATOM 680 C C . GLU A 1 86 ? 18.240 9.815 -12.937 1.00 84.25 86 GLU A C 1
ATOM 682 O O . GLU A 1 86 ? 17.665 9.760 -11.848 1.00 84.25 86 GLU A O 1
ATOM 687 N N . LYS A 1 87 ? 17.720 10.498 -13.966 1.00 85.31 87 LYS A N 1
ATOM 688 C CA . LYS A 1 87 ? 16.500 11.313 -13.850 1.00 85.31 87 LYS A CA 1
ATOM 689 C C . LYS A 1 87 ? 15.239 10.457 -13.815 1.00 85.31 87 LYS A C 1
ATOM 691 O O . LYS A 1 87 ? 14.269 10.817 -13.144 1.00 85.31 87 LYS A O 1
ATOM 696 N N . MET A 1 88 ? 15.234 9.338 -14.538 1.00 85.25 88 MET A N 1
ATOM 697 C CA . MET A 1 88 ? 14.092 8.420 -14.594 1.00 85.25 88 MET A CA 1
ATOM 698 C C . MET A 1 88 ? 14.119 7.375 -13.476 1.00 85.25 88 MET A C 1
ATOM 700 O O . MET A 1 88 ? 13.059 6.879 -13.088 1.00 85.25 88 MET A O 1
ATOM 704 N N . CYS A 1 89 ? 15.298 7.086 -12.918 1.00 88.31 89 CYS A N 1
ATOM 705 C CA . CYS A 1 89 ? 15.534 6.045 -11.921 1.00 88.31 89 CYS A CA 1
ATOM 706 C C . CYS A 1 89 ? 14.503 6.017 -10.772 1.00 88.31 89 CYS A C 1
ATOM 708 O O . CYS A 1 89 ? 13.950 4.941 -10.533 1.00 88.31 89 CYS A O 1
ATOM 710 N N . PRO A 1 90 ? 14.125 7.138 -10.117 1.00 87.81 90 PRO A N 1
ATOM 711 C CA . PRO A 1 90 ? 13.132 7.103 -9.038 1.00 87.81 90 PRO A CA 1
ATOM 712 C C . PRO A 1 90 ? 11.752 6.585 -9.476 1.00 87.81 90 PRO A C 1
ATOM 714 O O . PRO A 1 90 ? 11.107 5.837 -8.743 1.00 87.81 90 PRO A O 1
ATOM 717 N N . TYR A 1 91 ? 11.306 6.952 -10.681 1.00 88.75 91 TYR A N 1
ATOM 718 C CA . TYR A 1 91 ? 9.998 6.569 -11.224 1.00 88.75 91 TYR A CA 1
ATOM 719 C C . TYR A 1 91 ? 10.022 5.147 -11.779 1.00 88.75 91 TYR A C 1
ATOM 721 O O . TYR A 1 91 ? 9.097 4.373 -11.551 1.00 88.75 91 TYR A O 1
ATOM 729 N N . VAL A 1 92 ? 11.112 4.772 -12.446 1.00 90.62 92 VAL A N 1
ATOM 730 C CA . VAL A 1 92 ? 11.322 3.398 -12.910 1.00 90.62 92 VAL A CA 1
ATOM 731 C C . VAL A 1 92 ? 11.373 2.437 -11.721 1.00 90.62 92 VAL A C 1
ATOM 733 O O . VAL A 1 92 ? 10.722 1.400 -11.764 1.00 90.62 92 VAL A O 1
ATOM 736 N N . CYS A 1 93 ? 12.064 2.790 -10.631 1.00 90.44 93 CYS A N 1
ATOM 737 C CA . CYS A 1 93 ? 12.074 1.991 -9.402 1.00 90.44 93 CYS A CA 1
ATOM 738 C C . CYS A 1 93 ? 10.666 1.808 -8.823 1.00 90.44 93 CYS A C 1
ATOM 740 O O . CYS A 1 93 ? 10.329 0.701 -8.418 1.00 90.44 93 CYS A O 1
ATOM 742 N N . HIS A 1 94 ? 9.839 2.860 -8.814 1.00 87.50 94 HIS A N 1
ATOM 743 C CA . HIS A 1 94 ? 8.457 2.773 -8.337 1.00 87.50 94 HIS A CA 1
ATOM 744 C C . HIS A 1 94 ? 7.624 1.833 -9.218 1.00 87.50 94 HIS A C 1
ATOM 746 O O . HIS A 1 94 ? 6.977 0.918 -8.718 1.00 87.50 94 HIS A O 1
ATOM 752 N N . LEU A 1 95 ? 7.697 1.988 -10.540 1.00 88.75 95 LEU A N 1
ATOM 753 C CA . LEU A 1 95 ? 6.980 1.111 -11.464 1.00 88.75 95 LEU A CA 1
ATOM 754 C C . LEU A 1 95 ? 7.439 -0.350 -11.343 1.00 88.75 95 LEU A C 1
ATOM 756 O O . LEU A 1 95 ? 6.616 -1.261 -11.313 1.00 88.75 95 LEU A O 1
ATOM 760 N N . LEU A 1 96 ? 8.749 -0.584 -11.230 1.00 89.94 96 LEU A N 1
ATOM 761 C CA . LEU A 1 96 ? 9.297 -1.920 -11.010 1.00 89.94 96 LEU A CA 1
ATOM 762 C C . LEU A 1 96 ? 8.843 -2.495 -9.673 1.00 89.94 96 LEU A C 1
ATOM 764 O O . LEU A 1 96 ? 8.547 -3.682 -9.619 1.00 89.94 96 LEU A O 1
ATOM 768 N N . TYR A 1 97 ? 8.749 -1.690 -8.616 1.00 87.50 97 TYR A N 1
ATOM 769 C CA . TYR A 1 97 ? 8.229 -2.134 -7.325 1.00 87.50 97 TYR A CA 1
ATOM 770 C C . TYR A 1 97 ? 6.794 -2.668 -7.457 1.00 87.50 97 TYR A C 1
ATOM 772 O O . TYR A 1 97 ? 6.501 -3.753 -6.966 1.00 87.50 97 TYR A O 1
ATOM 780 N N . LEU A 1 98 ? 5.937 -1.977 -8.219 1.00 84.12 98 LEU A N 1
ATOM 781 C CA . LEU A 1 98 ? 4.564 -2.417 -8.501 1.00 84.12 98 LEU A CA 1
ATOM 782 C C . LEU A 1 98 ? 4.493 -3.671 -9.396 1.00 84.12 98 LEU A C 1
ATOM 784 O O . LEU A 1 98 ? 3.569 -4.471 -9.268 1.00 84.12 98 LEU A O 1
ATOM 788 N N . LEU A 1 99 ? 5.457 -3.850 -10.306 1.00 86.12 99 LEU A N 1
ATOM 789 C CA . LEU A 1 99 ? 5.486 -4.954 -11.278 1.00 86.12 99 LEU A CA 1
ATOM 790 C C . LEU A 1 99 ? 6.270 -6.195 -10.824 1.00 86.12 99 LEU A C 1
ATOM 792 O O . LEU A 1 99 ? 6.226 -7.226 -11.502 1.00 86.12 99 LEU A O 1
ATOM 796 N N . THR A 1 100 ? 7.059 -6.108 -9.754 1.00 86.00 100 THR A N 1
ATOM 797 C CA . THR A 1 100 ? 7.972 -7.194 -9.378 1.00 86.00 100 THR A CA 1
ATOM 798 C C . THR A 1 100 ? 7.182 -8.390 -8.853 1.00 86.00 100 THR A C 1
ATOM 800 O O . THR A 1 100 ? 6.421 -8.289 -7.897 1.00 86.00 100 THR A O 1
ATOM 803 N N . ARG A 1 101 ? 7.424 -9.539 -9.483 1.00 82.06 101 ARG A N 1
ATOM 804 C CA . ARG A 1 101 ? 6.985 -10.875 -9.075 1.00 82.06 101 ARG A CA 1
ATOM 805 C C . ARG A 1 101 ? 8.227 -11.695 -8.725 1.00 82.06 101 ARG A C 1
ATOM 807 O O . ARG A 1 101 ? 9.334 -11.335 -9.137 1.00 82.06 101 ARG A O 1
ATOM 814 N N . LYS A 1 102 ? 8.060 -12.828 -8.044 1.00 76.69 102 LYS A N 1
ATOM 815 C CA . LYS A 1 102 ? 9.175 -13.713 -7.659 1.00 76.69 102 LYS A CA 1
ATOM 816 C C . LYS A 1 102 ? 10.064 -14.117 -8.846 1.00 76.69 102 LYS A C 1
ATOM 818 O O . LYS A 1 102 ? 11.284 -14.070 -8.749 1.00 76.69 102 LYS A O 1
ATOM 823 N N . GLU A 1 103 ? 9.464 -14.410 -9.999 1.00 82.62 103 GLU A N 1
ATOM 824 C CA . GLU A 1 103 ? 10.156 -14.757 -11.256 1.00 82.62 103 GLU A CA 1
ATOM 825 C C . GLU A 1 103 ? 11.083 -13.656 -11.812 1.00 82.62 103 GLU A C 1
ATOM 827 O O . GLU A 1 103 ? 12.032 -13.924 -12.564 1.00 82.62 103 GLU A O 1
ATOM 832 N N . ASN A 1 104 ? 10.826 -12.402 -11.428 1.00 82.25 104 ASN A N 1
ATOM 833 C CA . ASN A 1 104 ? 11.583 -11.246 -11.885 1.00 82.25 104 ASN A CA 1
ATOM 834 C C . ASN A 1 104 ? 12.879 -11.057 -11.090 1.00 82.25 104 ASN A C 1
ATOM 836 O O . ASN A 1 104 ? 13.812 -10.421 -11.593 1.00 82.25 104 ASN A O 1
ATOM 840 N N . VAL A 1 105 ? 12.992 -11.650 -9.902 1.00 86.31 105 VAL A N 1
ATOM 841 C CA . VAL A 1 105 ? 14.167 -11.525 -9.038 1.00 86.31 105 VAL A CA 1
ATOM 842 C C . VAL A 1 105 ? 15.239 -12.511 -9.489 1.00 86.31 105 VAL A C 1
ATOM 844 O O . VAL A 1 105 ? 15.234 -13.690 -9.153 1.00 86.31 105 VAL A O 1
ATOM 847 N N . ARG A 1 106 ? 16.173 -12.019 -10.310 1.00 87.81 106 ARG A N 1
ATOM 848 C CA . ARG A 1 106 ? 17.281 -12.810 -10.867 1.00 87.81 106 ARG A CA 1
ATOM 849 C C . ARG A 1 106 ? 18.636 -12.258 -10.411 1.00 87.81 106 ARG A C 1
ATOM 851 O O . ARG A 1 106 ? 18.774 -11.034 -10.324 1.00 87.81 106 ARG A O 1
ATOM 858 N N . PRO A 1 107 ? 19.673 -13.101 -10.219 1.00 86.19 107 PRO A N 1
ATOM 859 C CA . PRO A 1 107 ? 20.974 -12.662 -9.699 1.00 86.19 107 PRO A CA 1
ATOM 860 C C . PRO A 1 107 ? 21.616 -11.506 -10.477 1.00 86.19 107 PRO A C 1
ATOM 862 O O . PRO A 1 107 ? 22.203 -10.609 -9.880 1.00 86.19 107 PRO A O 1
ATOM 865 N N . PHE A 1 108 ? 21.476 -11.470 -11.807 1.00 90.00 108 PHE A N 1
ATOM 866 C CA . PHE A 1 108 ? 22.030 -10.379 -12.617 1.00 90.00 108 PHE A CA 1
ATOM 867 C C . PHE A 1 108 ? 21.338 -9.029 -12.362 1.00 90.00 108 PHE A C 1
ATOM 869 O O . PHE A 1 108 ? 21.991 -7.989 -12.422 1.00 90.00 108 PHE A O 1
ATOM 876 N N . ARG A 1 109 ? 20.031 -9.032 -12.052 1.00 91.38 109 ARG A N 1
ATOM 877 C CA . ARG A 1 109 ? 19.281 -7.816 -11.706 1.00 91.38 109 ARG A CA 1
ATOM 878 C C . ARG A 1 109 ? 19.665 -7.326 -10.320 1.00 91.38 109 ARG A C 1
ATOM 880 O O . ARG A 1 109 ? 19.892 -6.136 -10.150 1.00 91.38 109 ARG A O 1
ATOM 887 N N . VAL A 1 110 ? 19.823 -8.247 -9.369 1.00 88.69 110 VAL A N 1
ATOM 888 C CA . VAL A 1 110 ? 20.324 -7.929 -8.025 1.00 88.69 110 VAL A CA 1
ATOM 889 C C . VAL A 1 110 ? 21.693 -7.259 -8.120 1.00 88.69 110 VAL A C 1
ATOM 891 O O . VAL A 1 110 ? 21.841 -6.132 -7.662 1.00 88.69 110 VAL A O 1
ATOM 894 N N . ARG A 1 111 ? 22.663 -7.892 -8.799 1.00 88.69 111 ARG A N 1
ATOM 895 C CA . ARG A 1 111 ? 24.006 -7.320 -9.010 1.00 88.69 111 ARG A CA 1
ATOM 896 C C . ARG A 1 111 ? 23.931 -5.918 -9.611 1.00 88.69 111 ARG A C 1
ATOM 898 O O . ARG A 1 111 ? 24.543 -4.997 -9.090 1.00 88.69 111 ARG A O 1
ATOM 905 N N . ARG A 1 112 ? 23.096 -5.727 -10.637 1.00 90.38 112 ARG A N 1
ATOM 906 C CA . ARG A 1 112 ? 22.913 -4.416 -11.269 1.00 90.38 112 ARG A CA 1
ATOM 907 C C . ARG A 1 112 ? 22.334 -3.361 -10.320 1.00 90.38 112 ARG A C 1
ATOM 909 O O . ARG A 1 112 ? 22.766 -2.215 -10.382 1.00 90.38 112 ARG A O 1
ATOM 916 N N . LEU A 1 113 ? 21.369 -3.715 -9.470 1.00 89.94 113 LEU A N 1
ATOM 917 C CA . LEU A 1 113 ? 20.808 -2.793 -8.474 1.00 89.94 113 LEU A CA 1
ATOM 918 C C . LEU A 1 113 ? 21.843 -2.412 -7.410 1.00 89.94 113 LEU A C 1
ATOM 920 O O . LEU A 1 113 ? 21.913 -1.245 -7.030 1.00 89.94 113 LEU A O 1
ATOM 924 N N . LEU A 1 114 ? 22.676 -3.365 -6.986 1.00 88.25 114 LEU A N 1
ATOM 925 C CA . LEU A 1 114 ? 23.785 -3.114 -6.064 1.00 88.25 114 LEU A CA 1
ATOM 926 C C . LEU A 1 114 ? 24.843 -2.194 -6.681 1.00 88.25 114 LEU A C 1
ATOM 928 O O . LEU A 1 114 ? 25.278 -1.246 -6.034 1.00 88.25 114 LEU A O 1
ATOM 932 N N . ASP A 1 115 ? 25.192 -2.403 -7.953 1.00 89.62 115 ASP A N 1
ATOM 933 C CA . ASP A 1 115 ? 26.110 -1.520 -8.681 1.00 89.62 115 ASP A CA 1
ATOM 934 C C . ASP A 1 115 ? 25.559 -0.088 -8.781 1.00 89.62 115 ASP A C 1
ATOM 936 O O . ASP A 1 115 ? 26.302 0.885 -8.655 1.00 89.62 115 ASP A O 1
ATOM 940 N N . LEU A 1 116 ? 24.250 0.060 -9.014 1.00 89.06 116 LEU A N 1
ATOM 941 C CA . LEU A 1 116 ? 23.590 1.369 -9.057 1.00 89.06 116 LEU A CA 1
ATOM 942 C C . LEU A 1 116 ? 23.581 2.039 -7.679 1.00 89.06 116 LEU A C 1
ATOM 944 O O . LEU A 1 116 ? 23.864 3.231 -7.588 1.00 89.06 116 LEU A O 1
ATOM 948 N N . GLN A 1 117 ? 23.328 1.284 -6.609 1.00 87.31 117 GLN A N 1
ATOM 949 C CA . GLN A 1 117 ? 23.412 1.782 -5.235 1.00 87.31 117 GLN A CA 1
ATOM 950 C C . GLN A 1 117 ? 24.843 2.207 -4.873 1.00 87.31 117 GLN A C 1
ATOM 952 O O . GLN A 1 117 ? 25.030 3.242 -4.241 1.00 87.31 117 GLN A O 1
ATOM 957 N N . ALA A 1 118 ? 25.859 1.459 -5.309 1.00 87.81 118 ALA A N 1
ATOM 958 C CA . ALA A 1 118 ? 27.259 1.822 -5.099 1.00 87.81 118 ALA A CA 1
ATOM 959 C C . ALA A 1 118 ? 27.634 3.132 -5.817 1.00 87.81 118 ALA A C 1
ATOM 961 O O . ALA A 1 118 ? 28.423 3.914 -5.294 1.00 87.81 118 ALA A O 1
ATOM 962 N N . LYS A 1 119 ? 27.043 3.397 -6.990 1.00 87.88 119 LYS A N 1
ATOM 963 C CA . LYS A 1 119 ? 27.272 4.629 -7.765 1.00 87.88 119 LYS A CA 1
ATOM 964 C C . LYS A 1 119 ? 26.497 5.838 -7.240 1.00 87.88 119 LYS A C 1
ATOM 966 O O . LYS A 1 119 ? 27.047 6.929 -7.184 1.00 87.88 119 LYS A O 1
ATOM 971 N N . MET A 1 120 ? 25.223 5.656 -6.895 1.00 83.44 120 MET A N 1
ATOM 972 C CA . MET A 1 120 ? 24.292 6.746 -6.557 1.00 83.44 120 MET A CA 1
ATOM 973 C C . MET A 1 120 ? 24.120 6.953 -5.044 1.00 83.44 120 MET A C 1
ATOM 975 O O . MET A 1 120 ? 23.44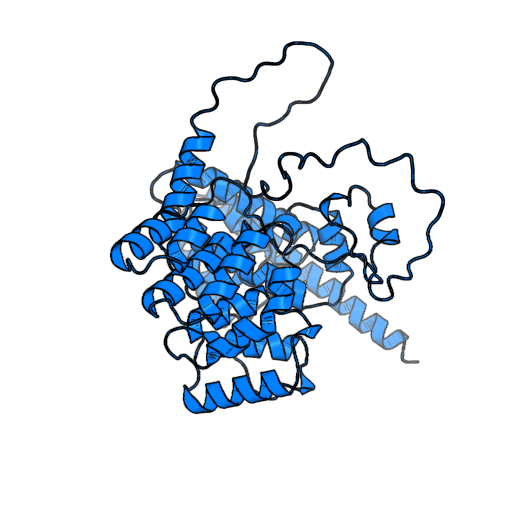9 7.894 -4.616 1.00 83.44 120 MET A O 1
ATOM 979 N N . GLY A 1 121 ? 24.695 6.076 -4.221 1.00 81.94 121 GLY A N 1
ATOM 980 C CA . GLY A 1 121 ? 24.530 6.069 -2.772 1.00 81.94 121 GLY A CA 1
ATOM 981 C C . GLY A 1 121 ? 23.207 5.450 -2.302 1.00 81.94 121 GLY A C 1
ATOM 982 O O . GLY A 1 121 ? 22.468 4.806 -3.051 1.00 81.94 121 GLY A O 1
ATOM 983 N N . MET A 1 122 ? 22.904 5.643 -1.016 1.00 79.25 122 MET A N 1
ATOM 984 C CA . MET A 1 122 ? 21.763 5.036 -0.320 1.00 79.25 122 MET A CA 1
ATOM 985 C C . MET A 1 122 ? 20.432 5.739 -0.650 1.00 79.25 122 MET A C 1
ATOM 987 O O . MET A 1 122 ? 19.827 6.400 0.191 1.00 79.25 122 MET A O 1
ATOM 991 N N . GLN A 1 123 ? 19.977 5.615 -1.896 1.00 83.38 123 GLN A N 1
ATOM 992 C CA . GLN A 1 123 ? 18.747 6.254 -2.371 1.00 83.38 123 GLN A CA 1
ATOM 993 C C . GLN A 1 123 ? 17.485 5.481 -1.958 1.00 83.38 123 GLN A C 1
ATOM 995 O O . GLN A 1 123 ? 17.421 4.262 -2.130 1.00 83.38 123 GLN A O 1
ATOM 1000 N N . SER A 1 124 ? 16.443 6.180 -1.486 1.00 81.81 124 SER A N 1
ATOM 1001 C CA . SER A 1 124 ? 15.220 5.551 -0.945 1.00 81.81 124 SER A CA 1
ATOM 1002 C C . SER A 1 124 ? 14.503 4.644 -1.951 1.00 81.81 124 SER A C 1
ATOM 1004 O O . SER A 1 124 ? 14.041 3.565 -1.590 1.00 81.81 124 SER A O 1
ATOM 1006 N N . HIS A 1 125 ? 14.461 5.045 -3.221 1.00 85.06 125 HIS A N 1
ATOM 1007 C CA . HIS A 1 125 ? 13.810 4.300 -4.300 1.00 85.06 125 HIS A CA 1
ATOM 1008 C C . HIS A 1 125 ? 14.545 2.998 -4.662 1.00 85.06 125 HIS A C 1
ATOM 1010 O O . HIS A 1 125 ? 13.899 1.994 -4.955 1.00 85.06 125 HIS A O 1
ATOM 1016 N N . LEU A 1 126 ? 15.883 2.982 -4.592 1.00 87.81 126 LEU A N 1
ATOM 1017 C CA . LEU A 1 126 ? 16.672 1.757 -4.777 1.00 87.81 126 LEU A CA 1
ATOM 1018 C C . LEU A 1 126 ? 16.545 0.834 -3.562 1.00 87.81 126 LEU A C 1
ATOM 1020 O O . LEU A 1 126 ? 16.425 -0.377 -3.732 1.00 87.81 126 LEU A O 1
ATOM 1024 N N . GLN A 1 127 ? 16.514 1.400 -2.349 1.00 85.12 127 GLN A N 1
ATOM 1025 C CA . GLN A 1 127 ? 16.279 0.628 -1.125 1.00 85.12 127 GLN A CA 1
ATOM 1026 C C . GLN A 1 127 ? 14.928 -0.088 -1.144 1.00 85.12 127 GLN A C 1
ATOM 1028 O O . GLN A 1 127 ? 14.863 -1.240 -0.732 1.00 85.12 127 GLN A O 1
ATOM 1033 N N . ALA A 1 128 ? 13.883 0.554 -1.669 1.00 81.44 128 ALA A N 1
ATOM 1034 C CA . ALA A 1 128 ? 12.558 -0.049 -1.813 1.00 81.44 128 ALA A CA 1
ATOM 1035 C C . ALA A 1 128 ? 12.568 -1.291 -2.711 1.00 81.44 128 ALA A C 1
ATOM 1037 O O . ALA A 1 128 ? 11.968 -2.315 -2.403 1.00 81.44 128 ALA A O 1
ATOM 1038 N N . LEU A 1 129 ? 13.250 -1.201 -3.855 1.00 87.38 129 LEU A N 1
ATOM 1039 C CA . LEU A 1 129 ? 13.299 -2.312 -4.799 1.00 87.38 129 LEU A CA 1
ATOM 1040 C C . LEU A 1 129 ? 14.202 -3.438 -4.279 1.00 87.38 129 LEU A C 1
ATOM 1042 O O . LEU A 1 129 ? 13.868 -4.610 -4.428 1.00 87.38 129 LEU A O 1
ATOM 1046 N N . LEU A 1 130 ? 15.314 -3.094 -3.621 1.00 86.44 130 LEU A N 1
ATOM 1047 C CA . LEU A 1 130 ? 16.207 -4.064 -2.986 1.00 86.44 130 LEU A CA 1
ATOM 1048 C C . LEU A 1 130 ? 15.562 -4.763 -1.785 1.00 86.44 130 LEU A C 1
ATOM 1050 O O . LEU A 1 130 ? 15.798 -5.955 -1.608 1.00 86.44 130 LEU A O 1
ATOM 1054 N N . SER A 1 131 ? 14.730 -4.077 -0.995 1.00 82.19 131 SER A N 1
ATOM 1055 C CA . SER A 1 131 ? 13.963 -4.713 0.084 1.00 82.19 131 SER A CA 1
ATOM 1056 C C . SER A 1 131 ? 12.940 -5.695 -0.454 1.00 82.19 131 SER A C 1
ATOM 1058 O O . SER A 1 131 ? 12.865 -6.818 0.040 1.00 82.19 131 SER A O 1
ATOM 1060 N N . LEU A 1 132 ? 12.253 -5.332 -1.537 1.00 82.12 132 LEU A N 1
ATOM 1061 C CA . LEU A 1 132 ? 11.350 -6.242 -2.228 1.00 82.12 132 LEU A CA 1
ATOM 1062 C C . LEU A 1 132 ? 12.095 -7.463 -2.800 1.00 82.12 132 LEU A C 1
ATOM 1064 O O . LEU A 1 132 ? 11.645 -8.595 -2.652 1.00 82.12 132 LEU A O 1
ATOM 1068 N N . TYR A 1 133 ? 13.270 -7.262 -3.404 1.00 85.69 133 TYR A N 1
ATOM 1069 C CA . TYR A 1 133 ? 14.097 -8.354 -3.931 1.00 85.69 133 TYR A CA 1
ATOM 1070 C C . TYR A 1 133 ? 14.638 -9.267 -2.824 1.00 85.69 133 TYR A C 1
ATOM 1072 O O . TYR A 1 133 ? 14.642 -10.486 -2.991 1.00 85.69 133 TYR A O 1
ATOM 1080 N N . LYS A 1 134 ? 15.069 -8.690 -1.694 1.00 81.06 134 LYS A N 1
ATOM 1081 C CA . LYS A 1 134 ? 15.517 -9.441 -0.517 1.00 81.06 134 LYS A CA 1
ATOM 1082 C C . LYS A 1 134 ? 14.397 -10.305 0.047 1.00 81.06 134 LYS A C 1
ATOM 1084 O O . LYS A 1 134 ? 14.663 -11.426 0.454 1.00 81.06 134 LYS A O 1
ATOM 1089 N N . LEU A 1 135 ? 13.162 -9.812 0.040 1.00 74.94 135 LEU A N 1
ATOM 1090 C CA . LEU A 1 135 ? 12.014 -10.589 0.496 1.00 74.94 135 LEU A CA 1
ATOM 1091 C C . LEU A 1 135 ? 11.780 -11.822 -0.388 1.00 74.94 135 LEU A C 1
ATOM 1093 O O . LEU A 1 135 ? 11.609 -12.925 0.119 1.00 74.94 135 LEU A O 1
ATOM 1097 N N . PHE A 1 136 ? 11.830 -11.657 -1.713 1.00 77.81 136 PHE A N 1
ATOM 1098 C CA . PHE A 1 136 ? 11.629 -12.772 -2.645 1.00 77.81 136 PHE A CA 1
ATOM 1099 C C . PHE A 1 136 ? 12.778 -13.788 -2.650 1.00 77.81 136 PHE A C 1
ATOM 1101 O O . PHE A 1 136 ? 12.540 -14.977 -2.873 1.00 77.81 136 PHE A O 1
ATOM 1108 N N . CYS A 1 137 ? 14.020 -13.330 -2.478 1.00 75.19 137 CYS A N 1
ATOM 1109 C CA . CYS A 1 137 ? 15.229 -14.154 -2.497 1.00 75.19 137 CYS A CA 1
ATOM 1110 C C . CYS A 1 137 ? 16.256 -13.617 -1.479 1.00 75.19 137 CYS A C 1
ATOM 1112 O O . CYS A 1 137 ? 17.191 -12.910 -1.877 1.00 75.19 137 CYS A O 1
ATOM 1114 N N . PRO A 1 138 ? 16.124 -13.957 -0.182 1.00 73.56 138 PRO A N 1
ATOM 1115 C CA . PRO A 1 138 ? 16.992 -13.423 0.873 1.00 73.56 138 PRO A CA 1
ATOM 1116 C C . PRO A 1 138 ? 18.464 -13.789 0.668 1.00 73.56 138 PRO A C 1
ATOM 1118 O O . PRO A 1 138 ? 19.339 -12.958 0.902 1.00 73.56 138 PRO A O 1
ATOM 1121 N N . GLU A 1 139 ? 18.727 -14.971 0.107 1.00 72.81 139 GLU A N 1
ATOM 1122 C CA . GLU A 1 139 ? 20.070 -15.460 -0.239 1.00 72.81 139 GLU A CA 1
ATOM 1123 C C . GLU A 1 139 ? 20.816 -14.564 -1.238 1.00 72.81 139 GLU A C 1
ATOM 1125 O O . GLU A 1 139 ? 22.045 -14.541 -1.278 1.00 72.81 139 GLU A O 1
ATOM 1130 N N . LEU A 1 140 ? 20.087 -13.816 -2.074 1.00 66.56 140 LEU A N 1
ATOM 1131 C CA . LEU A 1 140 ? 20.687 -12.989 -3.120 1.00 66.56 140 LEU A CA 1
ATOM 1132 C C . LEU A 1 140 ? 21.012 -11.568 -2.647 1.00 66.56 140 LEU A C 1
ATOM 1134 O O . LEU A 1 140 ? 21.837 -10.906 -3.275 1.00 66.56 140 LEU A O 1
ATOM 1138 N N . VAL A 1 141 ? 20.383 -11.083 -1.570 1.00 65.75 141 VAL A N 1
ATOM 1139 C CA . VAL A 1 141 ? 20.512 -9.691 -1.110 1.00 65.75 141 VAL A CA 1
ATOM 1140 C C . VAL A 1 141 ? 21.022 -9.658 0.330 1.00 65.75 141 VAL A C 1
ATOM 1142 O O . VAL A 1 141 ? 20.265 -9.584 1.296 1.00 65.75 141 VAL A O 1
ATOM 1145 N N . THR A 1 142 ? 22.344 -9.648 0.476 1.00 57.03 142 THR A N 1
ATOM 1146 C CA . THR A 1 142 ? 23.044 -9.707 1.773 1.00 57.03 142 THR A CA 1
ATOM 1147 C C . THR A 1 142 ? 23.077 -8.369 2.530 1.00 57.03 142 THR A C 1
ATOM 1149 O O . THR A 1 142 ? 23.687 -8.266 3.590 1.00 57.03 142 THR A O 1
ATOM 1152 N N . ILE A 1 143 ? 22.436 -7.319 2.007 1.00 60.72 143 ILE A N 1
ATOM 1153 C CA . ILE A 1 143 ? 22.502 -5.968 2.582 1.00 60.72 143 ILE A CA 1
ATOM 1154 C C . ILE A 1 143 ? 21.599 -5.837 3.815 1.00 60.72 143 ILE A C 1
ATOM 1156 O O . ILE A 1 143 ? 20.457 -6.309 3.833 1.00 60.72 143 ILE A O 1
ATOM 1160 N N . THR A 1 144 ? 22.104 -5.159 4.847 1.00 52.09 144 THR A N 1
ATOM 1161 C CA . THR A 1 144 ? 21.331 -4.656 5.988 1.00 52.09 144 THR A CA 1
ATOM 1162 C C . THR A 1 144 ? 20.418 -3.523 5.525 1.00 52.09 144 THR A C 1
ATOM 1164 O O . THR A 1 144 ? 20.849 -2.400 5.279 1.00 52.09 144 THR A O 1
ATOM 1167 N N . LEU A 1 145 ? 19.136 -3.839 5.364 1.00 57.91 145 LEU A N 1
ATOM 1168 C CA . LEU A 1 145 ? 18.104 -2.873 5.004 1.00 57.91 145 LEU A CA 1
ATOM 1169 C C . LEU A 1 145 ? 17.411 -2.383 6.283 1.00 57.91 145 LEU A C 1
ATOM 1171 O O . LEU A 1 145 ? 17.282 -3.165 7.228 1.00 57.91 145 LEU A O 1
ATOM 1175 N N . PRO A 1 146 ? 16.973 -1.114 6.351 1.00 52.69 146 PRO A N 1
ATOM 1176 C CA . PRO A 1 146 ? 16.252 -0.609 7.514 1.00 52.69 146 PRO A CA 1
ATOM 1177 C C . PRO A 1 146 ? 14.973 -1.430 7.734 1.00 52.69 146 PRO A C 1
ATOM 1179 O O . PRO A 1 146 ? 14.147 -1.536 6.833 1.00 52.69 146 PRO A O 1
ATOM 1182 N N . GLY A 1 147 ? 14.820 -2.000 8.934 1.00 45.59 147 GLY A N 1
ATOM 1183 C CA . GLY A 1 147 ? 13.729 -2.922 9.286 1.00 45.59 147 GLY A CA 1
ATOM 1184 C C . GLY A 1 147 ? 12.343 -2.285 9.438 1.00 45.59 147 GLY A C 1
ATOM 1185 O O . GLY A 1 147 ? 11.384 -2.997 9.696 1.00 45.59 147 GLY A O 1
ATOM 1186 N N . LYS A 1 148 ? 12.222 -0.961 9.276 1.00 48.97 148 LYS A N 1
ATOM 1187 C CA . LYS A 1 148 ? 10.938 -0.248 9.293 1.00 48.97 148 LYS A CA 1
ATOM 1188 C C . LYS A 1 148 ? 10.600 0.214 7.877 1.00 48.97 148 LYS A C 1
ATOM 1190 O O . LYS A 1 148 ? 11.400 0.928 7.261 1.00 48.97 148 LYS A O 1
ATOM 1195 N N . MET A 1 149 ? 9.424 -0.183 7.381 1.00 47.03 149 MET A N 1
ATOM 1196 C CA . MET A 1 149 ? 8.844 0.359 6.152 1.00 47.03 149 MET A CA 1
ATOM 1197 C C . MET A 1 149 ? 8.703 1.868 6.346 1.00 47.03 149 MET A C 1
ATOM 1199 O O . MET A 1 149 ? 7.949 2.332 7.186 1.00 47.03 149 MET A O 1
ATOM 1203 N N . LYS A 1 150 ? 9.509 2.641 5.621 1.00 54.28 150 LYS A N 1
ATOM 1204 C CA . LYS A 1 150 ? 9.226 4.054 5.374 1.00 54.28 150 LYS A CA 1
ATOM 1205 C C . LYS A 1 150 ? 8.536 4.104 4.023 1.00 54.28 150 LYS A C 1
ATOM 1207 O O . LYS A 1 150 ? 8.897 3.330 3.142 1.00 54.28 150 LYS A O 1
ATOM 1212 N N . THR A 1 151 ? 7.609 5.030 3.816 1.00 55.69 151 THR A N 1
ATOM 1213 C CA . THR A 1 151 ? 7.072 5.346 2.482 1.00 55.69 151 THR A CA 1
ATOM 1214 C C . THR A 1 151 ? 8.231 5.684 1.532 1.00 55.69 151 THR A C 1
ATOM 1216 O O . THR A 1 151 ? 8.736 6.809 1.523 1.00 55.69 151 THR A O 1
ATOM 1219 N N . TYR A 1 152 ? 8.732 4.683 0.800 1.00 61.56 152 TYR A N 1
ATOM 1220 C CA . TYR A 1 152 ? 9.983 4.797 0.044 1.00 61.56 152 TYR A CA 1
ATOM 1221 C C . TYR A 1 152 ? 9.839 5.683 -1.195 1.00 61.56 152 TYR A C 1
ATOM 1223 O O . TYR A 1 152 ? 10.806 6.318 -1.633 1.00 61.56 152 TYR A O 1
ATOM 1231 N N . PHE A 1 153 ? 8.622 5.730 -1.734 1.00 70.06 153 PHE A N 1
ATOM 1232 C CA . PHE A 1 153 ? 8.234 6.545 -2.868 1.00 70.06 153 PHE A CA 1
ATOM 1233 C C . PHE A 1 153 ? 7.347 7.683 -2.374 1.00 70.06 153 PHE A C 1
ATOM 1235 O O . PHE A 1 153 ? 6.382 7.472 -1.644 1.00 70.06 153 PHE A O 1
ATOM 1242 N N . LYS A 1 154 ? 7.693 8.915 -2.756 1.00 64.94 154 LYS A N 1
ATOM 1243 C CA . LYS A 1 154 ? 6.814 10.058 -2.523 1.00 64.94 154 LYS A CA 1
ATOM 1244 C C . LYS A 1 154 ? 5.669 9.984 -3.520 1.00 64.94 154 LYS A C 1
ATOM 1246 O O . LYS A 1 154 ? 5.914 9.961 -4.728 1.00 64.94 154 LYS A O 1
ATOM 1251 N N . ASN A 1 155 ? 4.445 10.021 -3.014 1.00 57.97 155 ASN A N 1
ATOM 1252 C CA . ASN A 1 155 ? 3.275 10.290 -3.827 1.00 57.97 155 ASN A CA 1
ATOM 1253 C C . ASN A 1 155 ? 3.424 11.674 -4.456 1.00 57.97 155 ASN A C 1
ATOM 1255 O O . ASN A 1 155 ? 3.336 12.694 -3.776 1.00 57.97 155 ASN A O 1
ATOM 1259 N N . SER A 1 156 ? 3.717 11.729 -5.756 1.00 52.47 156 SER A N 1
ATOM 1260 C CA . SER A 1 156 ? 3.714 13.000 -6.465 1.00 52.47 156 SER A CA 1
ATOM 1261 C C . SER A 1 156 ? 2.262 13.436 -6.621 1.00 52.47 156 SER A C 1
ATOM 1263 O O . SER A 1 156 ? 1.577 12.964 -7.532 1.00 52.47 156 SER A O 1
ATOM 1265 N N . GLU A 1 157 ? 1.787 14.312 -5.736 1.00 52.88 157 GLU A N 1
ATOM 1266 C CA . GLU A 1 157 ? 0.576 15.084 -5.997 1.00 52.88 157 GLU A CA 1
ATOM 1267 C C . GLU A 1 157 ? 0.762 15.801 -7.334 1.00 52.88 157 GLU A C 1
ATOM 1269 O O . GLU A 1 157 ? 1.656 16.628 -7.521 1.00 52.88 157 GLU A O 1
ATOM 1274 N N . GLY A 1 158 ? -0.012 15.369 -8.321 1.00 64.19 158 GLY A N 1
ATOM 1275 C CA . GLY A 1 158 ? 0.138 15.782 -9.704 1.00 64.19 158 GLY A CA 1
ATOM 1276 C C . GLY A 1 158 ? -1.206 16.167 -10.304 1.00 64.19 158 GLY A C 1
ATOM 1277 O O . GLY A 1 158 ? -2.253 15.786 -9.773 1.00 64.19 158 GLY A O 1
ATOM 1278 N N . PRO A 1 159 ? -1.198 16.874 -11.449 1.00 65.19 159 PRO A N 1
ATOM 1279 C CA . PRO A 1 159 ? -2.419 17.336 -12.109 1.00 65.19 159 PRO A CA 1
ATOM 1280 C C . PRO A 1 159 ? -3.398 16.190 -12.403 1.00 65.19 159 PRO A C 1
ATOM 1282 O O . PRO A 1 159 ? -4.607 16.393 -12.352 1.00 65.19 159 PRO A O 1
ATOM 1285 N N . TRP A 1 160 ? -2.894 14.972 -12.636 1.00 74.88 160 TRP A N 1
ATOM 1286 C CA . TRP A 1 160 ? -3.728 13.794 -12.862 1.00 74.88 160 TRP A CA 1
ATOM 1287 C C . TRP A 1 160 ? -4.495 13.346 -11.628 1.00 74.88 160 TRP A C 1
ATOM 1289 O O . TRP A 1 160 ? -5.681 13.088 -11.763 1.00 74.88 160 TRP A O 1
ATOM 1299 N N . LYS A 1 161 ? -3.883 13.290 -10.438 1.00 69.38 161 LYS A N 1
ATOM 1300 C CA . LYS A 1 161 ? -4.605 12.879 -9.220 1.00 69.38 161 LYS A CA 1
ATOM 1301 C C . LYS A 1 161 ? -5.762 13.839 -8.926 1.00 69.38 161 LYS A C 1
ATOM 1303 O O . LYS A 1 161 ? -6.903 13.408 -8.783 1.00 69.38 161 LYS A O 1
ATOM 1308 N N . ALA A 1 162 ? -5.499 15.148 -8.977 1.00 69.19 162 ALA A N 1
ATOM 1309 C CA . ALA A 1 162 ? -6.532 16.171 -8.805 1.00 69.19 162 ALA A CA 1
ATOM 1310 C C . ALA A 1 162 ? -7.642 16.074 -9.870 1.00 69.19 162 ALA A C 1
ATOM 1312 O O . ALA A 1 162 ? -8.827 16.203 -9.554 1.00 69.19 162 ALA A O 1
ATOM 1313 N N . ALA A 1 163 ? -7.281 15.812 -11.129 1.00 68.62 163 ALA A N 1
ATOM 1314 C CA . ALA A 1 163 ? -8.246 15.683 -12.214 1.00 68.62 163 ALA A CA 1
ATOM 1315 C C . ALA A 1 163 ? -9.054 14.372 -12.158 1.00 68.62 163 ALA A C 1
ATOM 1317 O O . ALA A 1 163 ? -10.254 14.406 -12.418 1.00 68.62 163 ALA A O 1
ATOM 1318 N N . ILE A 1 164 ? -8.446 13.244 -11.771 1.00 70.81 164 ILE A N 1
ATOM 1319 C CA . ILE A 1 164 ? -9.143 11.970 -11.518 1.00 70.81 164 ILE A CA 1
ATOM 1320 C C . ILE A 1 164 ? -10.190 12.182 -10.421 1.00 70.81 164 ILE A C 1
ATOM 1322 O O . ILE A 1 164 ? -11.354 11.827 -10.611 1.00 70.81 164 ILE A O 1
ATOM 1326 N N . ASN A 1 165 ? -9.815 12.848 -9.326 1.00 64.81 165 ASN A N 1
ATOM 1327 C CA . ASN A 1 165 ? -10.731 13.161 -8.229 1.00 64.81 165 ASN A CA 1
ATOM 1328 C C . ASN A 1 165 ? -11.845 14.124 -8.679 1.00 64.81 165 ASN A C 1
ATOM 1330 O O . ASN A 1 165 ? -13.011 13.948 -8.329 1.00 64.81 165 ASN A O 1
ATOM 1334 N N . ALA A 1 166 ? -11.540 15.111 -9.528 1.00 66.81 166 ALA A N 1
ATOM 1335 C CA . ALA A 1 166 ? -12.547 16.008 -10.099 1.00 66.81 166 ALA A CA 1
ATOM 1336 C C . ALA A 1 166 ? -13.537 15.297 -11.044 1.00 66.81 166 ALA A C 1
ATOM 1338 O O . ALA A 1 166 ? -14.737 15.569 -10.986 1.00 66.81 166 ALA A O 1
ATOM 1339 N N . ILE A 1 167 ? -13.070 14.377 -11.894 1.00 67.62 167 ILE A N 1
ATOM 1340 C CA . ILE A 1 167 ? -13.944 13.563 -12.754 1.00 67.62 167 ILE A CA 1
ATOM 1341 C C . ILE A 1 167 ? -14.799 12.626 -11.902 1.00 67.62 167 ILE A C 1
ATOM 1343 O O . ILE A 1 167 ? -16.003 12.524 -12.146 1.00 67.62 167 ILE A O 1
ATOM 1347 N N . ARG A 1 168 ? -14.212 12.013 -10.865 1.00 61.88 168 ARG A N 1
ATOM 1348 C CA . ARG A 1 168 ? -14.934 11.192 -9.886 1.00 61.88 168 ARG A CA 1
ATOM 1349 C C . ARG A 1 168 ? -16.096 11.981 -9.278 1.00 61.88 168 ARG A C 1
ATOM 1351 O O . ARG A 1 168 ? -17.239 11.548 -9.423 1.00 61.88 168 ARG A O 1
ATOM 1358 N N . ARG A 1 169 ? -15.840 13.194 -8.769 1.00 59.59 169 ARG A N 1
ATOM 1359 C CA . ARG A 1 169 ? -16.885 14.107 -8.263 1.00 59.59 169 ARG A CA 1
ATOM 1360 C C . ARG A 1 169 ? -17.995 14.375 -9.280 1.00 59.59 169 ARG A C 1
ATOM 1362 O O . ARG A 1 169 ? -19.177 14.329 -8.951 1.00 59.59 169 ARG A O 1
ATOM 1369 N N . ARG A 1 170 ? -17.633 14.639 -10.541 1.00 60.00 170 ARG A N 1
ATOM 1370 C CA . ARG A 1 170 ? -18.605 14.972 -11.599 1.00 60.00 170 ARG A CA 1
ATOM 1371 C C . ARG A 1 170 ? -19.486 13.783 -11.985 1.00 60.00 170 ARG A C 1
ATOM 1373 O O . ARG A 1 170 ? -20.669 13.965 -12.254 1.00 60.00 170 ARG A O 1
ATOM 1380 N N . SER A 1 171 ? -18.912 12.582 -11.992 1.00 56.72 171 SER A N 1
ATOM 1381 C CA . SER A 1 171 ? -19.632 11.336 -12.273 1.00 56.72 171 SER A CA 1
ATOM 1382 C C . SER A 1 171 ? -20.576 10.916 -11.140 1.00 56.72 171 SER A C 1
ATOM 1384 O O . SER A 1 171 ? -21.597 10.290 -11.405 1.00 56.72 171 SER A O 1
ATOM 1386 N N . GLN A 1 172 ? -20.273 11.298 -9.895 1.00 48.34 172 GLN A N 1
ATOM 1387 C CA . GLN A 1 172 ? -21.135 11.060 -8.734 1.00 48.34 172 GLN A CA 1
ATOM 1388 C C . GLN A 1 172 ? -22.297 12.070 -8.647 1.00 48.34 172 GLN A C 1
ATOM 1390 O O . GLN A 1 172 ? -23.388 11.699 -8.223 1.00 48.34 172 GLN A O 1
ATOM 1395 N N . GLY A 1 173 ? -22.095 13.322 -9.081 1.00 41.81 173 GLY A N 1
ATOM 1396 C CA . GLY A 1 173 ? -23.123 14.373 -9.029 1.00 41.81 173 GLY A CA 1
ATOM 1397 C C . GLY A 1 173 ? -24.181 14.326 -10.141 1.00 41.81 173 GLY A C 1
ATOM 1398 O O . GLY A 1 173 ? -25.308 14.761 -9.921 1.00 41.81 173 GLY A O 1
ATOM 1399 N N . ASN A 1 174 ? -23.862 13.771 -11.317 1.00 40.38 174 ASN A N 1
ATOM 1400 C CA . ASN A 1 174 ? -24.759 13.770 -12.479 1.00 40.38 174 ASN A CA 1
ATOM 1401 C C . ASN A 1 174 ? -25.022 12.350 -13.001 1.00 40.38 174 ASN A C 1
ATOM 1403 O O . ASN A 1 174 ? -24.346 11.879 -13.913 1.00 40.38 174 ASN A O 1
ATOM 1407 N N . SER A 1 175 ? -26.082 11.711 -12.501 1.00 29.64 175 SER A N 1
ATOM 1408 C CA . SER A 1 175 ? -26.752 10.610 -13.206 1.00 29.64 175 SER A CA 1
ATOM 1409 C C . SER A 1 175 ? -28.197 10.993 -13.549 1.00 29.64 175 SER A C 1
ATOM 1411 O O . SER A 1 175 ? -29.119 10.610 -12.823 1.00 29.64 175 SER A O 1
ATOM 1413 N N . PRO A 1 176 ? -28.447 11.706 -14.661 1.00 37.88 176 PRO A N 1
ATOM 1414 C CA . PRO A 1 176 ? -29.732 11.667 -15.329 1.00 37.88 176 PRO A CA 1
ATOM 1415 C C . PRO A 1 176 ? -29.717 10.574 -16.416 1.00 37.88 176 PRO A C 1
ATOM 1417 O O . PRO A 1 176 ? -28.842 10.555 -17.274 1.00 37.88 176 PRO A O 1
ATOM 1420 N N . LEU A 1 177 ? -30.754 9.729 -16.394 1.00 36.25 177 LEU A N 1
ATOM 1421 C CA . LEU A 1 177 ? -31.234 8.860 -17.483 1.00 36.25 177 LEU A CA 1
ATOM 1422 C C . LEU A 1 177 ? -30.524 7.512 -17.704 1.00 36.25 177 LEU A C 1
ATOM 1424 O O . LEU A 1 177 ? -29.604 7.374 -18.503 1.00 36.25 177 LEU A O 1
ATOM 1428 N N . SER A 1 178 ? -31.102 6.471 -17.100 1.00 27.20 178 SER A N 1
ATOM 1429 C CA . SER A 1 178 ? -31.550 5.260 -17.807 1.00 27.20 178 SER A CA 1
ATOM 1430 C C . SER A 1 178 ? -32.550 4.534 -16.905 1.00 27.20 178 SER A C 1
ATOM 1432 O O . SER A 1 178 ? -32.166 3.817 -15.987 1.00 27.20 178 SER A O 1
ATOM 1434 N N . GLN A 1 179 ? -33.844 4.779 -17.121 1.00 29.27 179 GLN A N 1
ATOM 1435 C CA . GLN A 1 179 ? -34.897 3.891 -16.630 1.00 29.27 179 GLN A CA 1
ATOM 1436 C C . GLN A 1 179 ? -34.905 2.634 -17.505 1.00 29.27 179 GLN A C 1
ATOM 1438 O O . GLN A 1 179 ? -34.979 2.751 -18.728 1.00 29.27 179 GLN A O 1
ATOM 1443 N N . PRO A 1 180 ? -34.950 1.450 -16.888 1.00 27.19 180 PRO A N 1
ATOM 1444 C CA . PRO A 1 180 ? -35.827 0.402 -17.373 1.00 27.19 180 PRO A CA 1
ATOM 1445 C C . PRO A 1 180 ? -36.923 0.174 -16.333 1.00 27.19 180 PRO A C 1
ATOM 1447 O O . PRO A 1 180 ? -36.666 -0.124 -15.167 1.00 27.19 180 PRO A O 1
ATOM 1450 N N . LEU A 1 181 ? -38.162 0.362 -16.772 1.00 24.70 181 LEU A N 1
ATOM 1451 C CA . LEU A 1 181 ? -39.353 -0.087 -16.070 1.00 24.70 181 LEU A CA 1
ATOM 1452 C C . LEU A 1 181 ? -39.422 -1.630 -16.053 1.00 24.70 181 LEU A C 1
ATOM 1454 O O . LEU A 1 181 ? -38.997 -2.276 -17.006 1.00 24.70 181 LEU A O 1
ATOM 1458 N N . PHE A 1 182 ? -40.087 -2.136 -15.007 1.00 22.84 182 PHE A N 1
ATOM 1459 C CA . PHE A 1 182 ? -40.710 -3.458 -14.799 1.00 22.84 182 PHE A CA 1
ATOM 1460 C C . PHE A 1 182 ? -40.039 -4.532 -13.899 1.00 22.84 182 PHE A C 1
ATOM 1462 O O . PHE A 1 182 ? -39.157 -5.276 -14.304 1.00 22.84 182 PHE A O 1
ATOM 1469 N N . LEU A 1 183 ? -40.650 -4.614 -12.698 1.00 26.39 183 LEU A N 1
ATOM 1470 C CA . LEU A 1 183 ? -41.176 -5.753 -11.913 1.00 26.39 183 LEU A CA 1
ATOM 1471 C C . LEU A 1 183 ? -40.257 -6.833 -11.294 1.00 26.39 183 LEU A C 1
ATOM 1473 O O . LEU A 1 183 ? -39.713 -7.674 -11.995 1.00 26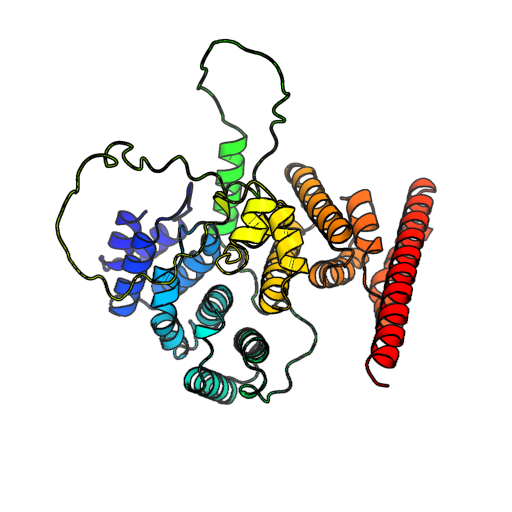.39 183 LEU A O 1
ATOM 1477 N N . GLY A 1 184 ? -40.299 -6.936 -9.952 1.00 21.73 184 GLY A N 1
ATOM 1478 C CA . GLY A 1 184 ? -40.152 -8.220 -9.241 1.00 21.73 184 GLY A CA 1
ATOM 1479 C C . GLY A 1 184 ? -39.210 -8.251 -8.030 1.00 21.73 184 GLY A C 1
ATOM 1480 O O . GLY A 1 184 ? -38.040 -8.566 -8.168 1.00 21.73 184 GLY A O 1
ATOM 1481 N N . THR A 1 185 ? -39.770 -7.973 -6.847 1.00 25.38 185 THR A N 1
ATOM 1482 C CA . THR A 1 185 ? -39.399 -8.453 -5.492 1.00 25.38 185 THR A CA 1
ATOM 1483 C C . THR A 1 185 ? -37.932 -8.448 -5.008 1.00 25.38 185 THR A C 1
ATOM 1485 O O . THR A 1 185 ? -37.140 -9.323 -5.330 1.00 25.38 185 THR A O 1
ATOM 1488 N N . ALA A 1 186 ? -37.704 -7.557 -4.031 1.00 26.77 186 ALA A N 1
ATOM 1489 C CA . ALA A 1 186 ? -36.857 -7.707 -2.838 1.00 26.77 186 ALA A CA 1
ATOM 1490 C C . ALA A 1 186 ? -35.323 -7.801 -2.994 1.00 26.77 186 ALA A C 1
ATOM 1492 O O . ALA A 1 186 ? -34.752 -8.882 -3.001 1.00 26.77 186 ALA A O 1
ATOM 1493 N N . GLN A 1 187 ? -34.651 -6.643 -2.927 1.00 26.97 187 GLN A N 1
ATOM 1494 C CA . GLN A 1 187 ? -33.652 -6.305 -1.891 1.00 26.97 187 GLN A CA 1
ATOM 1495 C C . GLN A 1 187 ? -33.248 -4.817 -2.013 1.00 26.97 187 GLN A C 1
ATOM 1497 O O . GLN A 1 187 ? -33.220 -4.283 -3.124 1.00 26.97 187 GLN A O 1
ATOM 1502 N N . PRO A 1 188 ? -32.948 -4.107 -0.907 1.00 27.00 188 PRO A N 1
ATOM 1503 C CA . PRO A 1 188 ? -32.550 -2.707 -0.965 1.00 27.00 188 PRO A CA 1
ATOM 1504 C C . PRO A 1 188 ? -31.107 -2.606 -1.476 1.00 27.00 188 PRO A C 1
ATOM 1506 O O . PRO A 1 188 ? -30.149 -2.806 -0.731 1.00 27.00 188 PRO A O 1
ATOM 1509 N N . GLN A 1 189 ? -30.932 -2.278 -2.758 1.00 26.38 189 GLN A N 1
ATOM 1510 C CA . GLN A 1 189 ? -29.635 -1.854 -3.281 1.00 26.38 189 GLN A CA 1
ATOM 1511 C C . GLN A 1 189 ? -29.265 -0.507 -2.651 1.00 26.38 189 GLN A C 1
ATOM 1513 O O . GLN A 1 189 ? -29.708 0.555 -3.092 1.00 26.38 189 GLN A O 1
ATOM 1518 N N . SER A 1 190 ? -28.454 -0.550 -1.592 1.00 29.11 190 SER A N 1
ATOM 1519 C CA . SER A 1 190 ? -27.810 0.652 -1.071 1.00 29.11 190 SER A CA 1
ATOM 1520 C C . SER A 1 190 ? -26.898 1.221 -2.160 1.00 29.11 190 SER A C 1
ATOM 1522 O O . SER A 1 190 ? -26.083 0.508 -2.751 1.00 29.11 190 SER A O 1
ATOM 1524 N N . ARG A 1 191 ? -27.063 2.516 -2.433 1.00 32.94 191 ARG A N 1
ATOM 1525 C CA . ARG A 1 191 ? -26.256 3.330 -3.347 1.00 32.94 191 ARG A CA 1
ATOM 1526 C C . ARG A 1 191 ? -24.846 3.550 -2.781 1.00 32.94 191 ARG A C 1
ATOM 1528 O O . ARG A 1 191 ? -24.454 4.679 -2.519 1.00 32.94 191 ARG A O 1
ATOM 1535 N N . LYS A 1 192 ? -24.094 2.476 -2.556 1.00 34.28 192 LYS A N 1
ATOM 1536 C CA . LYS A 1 192 ? -22.713 2.528 -2.072 1.00 34.28 192 LYS A CA 1
ATOM 1537 C C . LYS A 1 192 ? -21.785 1.959 -3.120 1.00 34.28 192 LYS A C 1
ATOM 1539 O O . LYS A 1 192 ? -21.846 0.766 -3.412 1.00 34.28 192 LYS A O 1
ATOM 1544 N N . ARG A 1 193 ? -20.929 2.812 -3.685 1.00 43.75 193 ARG A N 1
ATOM 1545 C CA . ARG A 1 193 ? -19.721 2.424 -4.425 1.00 43.75 193 ARG A CA 1
ATOM 1546 C C . ARG A 1 193 ? -18.897 3.707 -4.697 1.00 43.75 193 ARG A C 1
ATOM 1548 O O . ARG A 1 193 ? -19.502 4.719 -5.026 1.00 43.75 193 ARG A O 1
ATOM 1555 N N . LYS A 1 194 ? -17.549 3.737 -4.657 1.00 45.62 194 LYS A N 1
ATOM 1556 C CA . LYS A 1 194 ? -16.705 2.919 -5.553 1.00 45.62 194 LYS A CA 1
ATOM 1557 C C . LYS A 1 194 ? -15.161 3.090 -5.402 1.00 45.62 194 LYS A C 1
ATOM 1559 O O . LYS A 1 194 ? -14.480 3.319 -6.399 1.00 45.62 194 LYS A O 1
ATOM 1564 N N . TRP A 1 195 ? -14.555 2.852 -4.234 1.00 38.59 195 TRP A N 1
ATOM 1565 C CA . TRP A 1 195 ? -13.152 2.363 -4.240 1.00 38.59 195 TRP A CA 1
ATOM 1566 C C . TRP A 1 195 ? -13.062 0.992 -4.951 1.00 38.59 195 TRP A C 1
ATOM 1568 O O . TRP A 1 195 ? -12.142 0.703 -5.705 1.00 38.59 195 TRP A O 1
ATOM 1578 N N . ASN A 1 196 ? -14.157 0.227 -4.873 1.00 37.50 196 ASN A N 1
ATOM 1579 C CA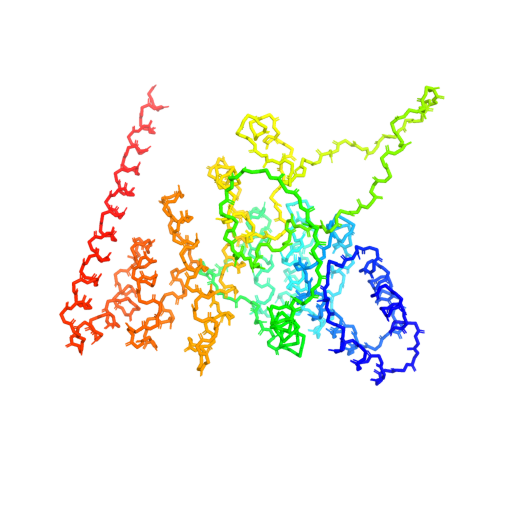 . ASN A 1 196 ? -14.376 -1.072 -5.515 1.00 37.50 196 ASN A CA 1
ATOM 1580 C C . ASN A 1 196 ? -14.898 -1.001 -6.975 1.00 37.50 196 ASN A C 1
ATOM 1582 O O . ASN A 1 196 ? -15.655 -1.879 -7.396 1.00 37.50 196 ASN A O 1
ATOM 1586 N N . THR A 1 197 ? -14.586 0.032 -7.781 1.00 36.88 197 THR A N 1
ATOM 1587 C CA . THR A 1 197 ? -15.022 0.031 -9.213 1.00 36.88 197 THR A CA 1
ATOM 1588 C C . THR A 1 197 ? -14.251 -0.946 -10.069 1.00 36.88 197 THR A C 1
ATOM 1590 O O . THR A 1 197 ? -14.665 -1.224 -11.187 1.00 36.88 197 THR A O 1
ATOM 1593 N N . GLN A 1 198 ? -13.130 -1.454 -9.590 1.00 38.56 198 GLN A N 1
ATOM 1594 C CA . GLN A 1 198 ? -12.244 -2.191 -10.469 1.00 38.56 198 GLN A CA 1
ATOM 1595 C C . GLN A 1 198 ? -12.652 -3.656 -10.676 1.00 38.56 198 GLN A C 1
ATOM 1597 O O . GLN A 1 198 ? -12.056 -4.334 -11.498 1.00 38.56 198 GLN A O 1
ATOM 1602 N N . LEU A 1 199 ? -13.745 -4.101 -10.046 1.00 33.28 199 LEU A N 1
ATOM 1603 C CA . LEU A 1 199 ? -14.396 -5.382 -10.346 1.00 33.28 199 LEU A CA 1
ATOM 1604 C C . LEU A 1 199 ? -15.687 -5.243 -11.179 1.00 33.28 199 LEU A C 1
ATOM 1606 O O . LEU A 1 199 ? -16.450 -6.193 -11.297 1.00 33.28 199 LEU A O 1
ATOM 1610 N N . PHE A 1 200 ? -15.963 -4.080 -11.780 1.00 27.27 200 PHE A N 1
ATOM 1611 C CA . PHE A 1 200 ? -16.957 -3.986 -12.858 1.00 27.27 200 PHE A CA 1
ATOM 1612 C C . PHE A 1 200 ? -16.314 -3.386 -14.105 1.00 27.27 200 PHE A C 1
ATOM 1614 O O . PHE A 1 200 ? -16.435 -2.193 -14.389 1.00 27.27 200 PHE A O 1
ATOM 1621 N N . ILE A 1 201 ? -15.659 -4.264 -14.863 1.00 30.50 201 ILE A N 1
ATOM 1622 C CA . ILE A 1 201 ? -15.523 -4.126 -16.311 1.00 30.50 201 ILE A CA 1
ATOM 1623 C C . ILE A 1 201 ? -16.955 -3.924 -16.854 1.00 30.50 201 ILE A C 1
ATOM 1625 O O . ILE A 1 201 ? -17.822 -4.755 -16.561 1.00 30.50 201 ILE A O 1
ATOM 1629 N N . PRO A 1 202 ? -17.279 -2.837 -17.585 1.00 25.55 202 PRO A N 1
ATOM 1630 C CA . PRO A 1 202 ? -18.479 -2.858 -18.413 1.00 25.55 202 PRO A CA 1
ATOM 1631 C C . PRO A 1 202 ? -18.284 -4.033 -19.356 1.00 25.55 202 PRO A C 1
ATOM 1633 O O . PRO A 1 202 ? -17.281 -4.027 -20.060 1.00 25.55 202 PRO A O 1
ATOM 1636 N N . ALA A 1 203 ? -19.162 -5.041 -19.281 1.00 24.52 203 ALA A N 1
ATOM 1637 C CA . ALA A 1 203 ? -19.050 -6.292 -20.021 1.00 24.52 203 ALA A CA 1
ATOM 1638 C C . ALA A 1 203 ? -18.371 -6.052 -21.372 1.00 24.52 203 ALA A C 1
ATOM 1640 O O . ALA A 1 203 ? -18.979 -5.481 -22.280 1.00 24.52 203 ALA A O 1
ATOM 1641 N N . SER A 1 204 ? -17.094 -6.439 -21.478 1.00 25.34 204 SER A N 1
ATOM 1642 C CA . SER A 1 204 ? -16.498 -6.639 -22.785 1.00 25.34 204 SER A CA 1
ATOM 1643 C C . SER A 1 204 ? -17.453 -7.593 -23.467 1.00 25.34 204 SER A C 1
ATOM 1645 O O . SER A 1 204 ? -17.774 -8.650 -22.923 1.00 25.34 204 SER A O 1
ATOM 1647 N N . SER A 1 205 ? -17.996 -7.165 -24.595 1.00 31.77 205 SER A N 1
ATOM 1648 C CA . SER A 1 205 ? -18.756 -7.998 -25.502 1.00 31.77 205 SER A CA 1
ATOM 1649 C C . SER A 1 205 ? -17.831 -9.101 -26.014 1.00 31.77 205 SER A C 1
ATOM 1651 O O . SER A 1 205 ? -17.371 -9.091 -27.150 1.00 31.77 205 SER A O 1
ATOM 1653 N N . THR A 1 206 ? -17.540 -10.087 -25.169 1.00 25.22 206 THR A N 1
ATOM 1654 C CA . THR A 1 206 ? -17.177 -11.413 -25.625 1.00 25.22 206 THR A CA 1
ATOM 1655 C C . THR A 1 206 ? -18.418 -11.922 -26.327 1.00 25.22 206 THR A C 1
ATOM 1657 O O . THR A 1 206 ? -19.414 -12.287 -25.703 1.00 25.22 206 THR A O 1
ATOM 1660 N N . ASN A 1 207 ? -18.367 -11.831 -27.656 1.00 27.75 207 ASN A N 1
ATOM 1661 C CA . ASN A 1 207 ? -19.251 -12.511 -28.582 1.00 27.75 207 ASN A CA 1
ATOM 1662 C C . ASN A 1 207 ? -19.664 -13.856 -27.990 1.00 27.75 207 ASN A C 1
ATOM 1664 O O . ASN A 1 207 ? -18.877 -14.798 -27.928 1.00 27.75 207 ASN A O 1
ATOM 1668 N N . ARG A 1 208 ? -20.930 -13.940 -27.590 1.00 27.66 208 ARG A N 1
ATOM 1669 C CA . ARG A 1 208 ? -21.592 -15.145 -27.086 1.00 27.66 208 ARG A CA 1
ATOM 1670 C C . ARG A 1 208 ? -21.794 -16.209 -28.182 1.00 27.66 208 ARG A C 1
ATOM 1672 O O . ARG A 1 208 ? -22.591 -17.115 -27.997 1.00 27.66 208 ARG A O 1
ATOM 1679 N N . ASN A 1 209 ? -21.073 -16.102 -29.303 1.00 27.64 209 ASN A N 1
ATOM 1680 C CA . ASN A 1 209 ? -21.343 -16.824 -30.547 1.00 27.64 209 ASN A CA 1
ATOM 1681 C C . ASN A 1 209 ? -20.229 -17.793 -30.977 1.00 27.64 209 ASN A C 1
ATOM 1683 O O . ASN A 1 209 ? -20.332 -18.348 -32.060 1.00 27.64 209 ASN A O 1
ATOM 1687 N N . ASN A 1 210 ? -19.194 -18.035 -30.165 1.00 27.64 210 ASN A N 1
ATOM 1688 C CA . ASN A 1 210 ? -18.127 -18.985 -30.531 1.00 27.64 210 ASN A CA 1
ATOM 1689 C C . ASN A 1 210 ? -18.126 -20.269 -29.679 1.00 27.64 210 ASN A C 1
ATOM 1691 O O . ASN A 1 210 ? -17.099 -20.926 -29.537 1.00 27.64 210 ASN A O 1
ATOM 1695 N N . LEU A 1 211 ? -19.277 -20.645 -29.121 1.00 32.38 211 LEU A N 1
ATOM 1696 C CA . LEU A 1 211 ? -19.541 -22.009 -28.666 1.00 32.38 211 LEU A CA 1
ATOM 1697 C C . LEU A 1 211 ? -20.468 -22.642 -29.696 1.00 32.38 211 LEU A C 1
ATOM 1699 O O . LEU A 1 211 ? -21.671 -22.573 -29.517 1.00 32.38 211 LEU A O 1
ATOM 1703 N N . GLU A 1 212 ? -19.894 -23.125 -30.800 1.00 35.59 212 GLU A N 1
ATOM 1704 C CA . GLU A 1 212 ? -20.419 -24.168 -31.705 1.00 35.59 212 GLU A CA 1
ATOM 1705 C C . GLU A 1 212 ? -19.718 -24.071 -33.070 1.00 35.59 212 GLU A C 1
ATOM 1707 O O . GLU A 1 212 ? -20.278 -23.587 -34.044 1.00 35.59 212 GLU A O 1
ATOM 1712 N N . GLN A 1 213 ? -18.452 -24.491 -33.114 1.00 36.34 213 GLN A N 1
ATOM 1713 C CA . GLN A 1 213 ? -17.795 -25.205 -34.223 1.00 36.34 213 GLN A CA 1
ATOM 1714 C C . GLN A 1 213 ? -16.289 -25.010 -34.091 1.00 36.34 213 GLN A C 1
ATOM 1716 O O . GLN A 1 213 ? -15.757 -23.997 -34.525 1.00 36.34 213 GLN A O 1
ATOM 1721 N N . ASP A 1 214 ? -15.596 -26.008 -33.548 1.00 27.58 214 ASP A N 1
ATOM 1722 C CA . ASP A 1 214 ? -14.344 -26.421 -34.183 1.00 27.58 214 ASP A CA 1
ATOM 1723 C C . ASP A 1 214 ? -14.056 -27.888 -33.852 1.00 27.58 214 ASP A C 1
ATOM 1725 O O . AS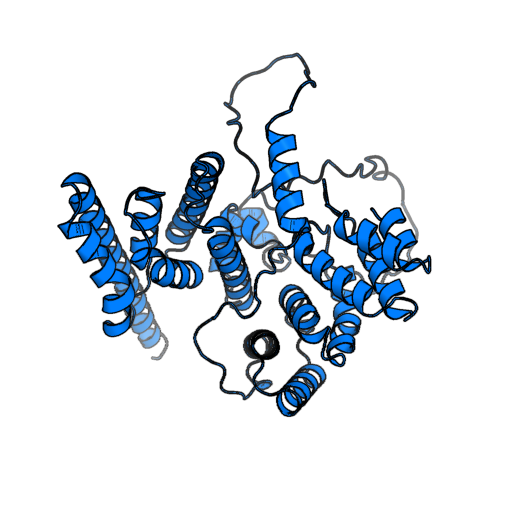P A 1 214 ? -13.232 -28.253 -33.013 1.00 27.58 214 ASP A O 1
ATOM 1729 N N . SER A 1 215 ? -14.826 -28.772 -34.485 1.00 33.97 215 SER A N 1
ATOM 1730 C CA . SER A 1 215 ? -14.444 -30.169 -34.604 1.00 33.97 215 SER A CA 1
ATOM 1731 C C . SER A 1 215 ? -13.320 -30.269 -35.636 1.00 33.97 215 SER A C 1
ATOM 1733 O O . SER A 1 215 ? -13.575 -30.362 -36.836 1.00 33.97 215 SER A O 1
ATOM 1735 N N . GLY A 1 216 ? -12.085 -30.300 -35.143 1.00 33.47 216 GLY A N 1
ATOM 1736 C CA . GLY A 1 216 ? -10.944 -30.851 -35.862 1.00 33.47 216 GLY A CA 1
ATOM 1737 C C . GLY A 1 216 ? -10.034 -29.830 -36.534 1.00 33.47 216 GLY A C 1
ATOM 1738 O O . GLY A 1 216 ? -10.186 -29.545 -37.718 1.00 33.47 216 GLY A O 1
ATOM 1739 N N . LYS A 1 217 ? -8.971 -29.447 -35.820 1.00 28.55 217 LYS A N 1
ATOM 1740 C CA . LYS A 1 217 ? -7.603 -29.381 -36.358 1.00 28.55 217 LYS A CA 1
ATOM 1741 C C . LYS A 1 217 ? -6.588 -29.299 -35.222 1.00 28.55 217 LYS A C 1
ATOM 1743 O O . LYS A 1 217 ? -6.547 -28.349 -34.453 1.00 28.55 217 LYS A O 1
ATOM 1748 N N . ASN A 1 218 ? -5.760 -30.336 -35.151 1.00 32.44 218 ASN A N 1
ATOM 1749 C CA . ASN A 1 218 ? -4.577 -30.410 -34.310 1.00 32.44 218 ASN A CA 1
ATOM 1750 C C . ASN A 1 218 ? -3.599 -29.292 -34.696 1.00 32.44 218 ASN A C 1
ATOM 1752 O O . ASN A 1 218 ? -2.948 -29.381 -35.736 1.00 32.44 218 ASN A O 1
ATOM 1756 N N . HIS A 1 219 ? -3.454 -28.283 -33.843 1.00 27.44 219 HIS A N 1
ATOM 1757 C CA . HIS A 1 219 ? -2.225 -27.507 -33.752 1.00 27.44 219 HIS A CA 1
ATOM 1758 C C . HIS A 1 219 ? -1.799 -27.474 -32.286 1.00 27.44 219 HIS A C 1
ATOM 1760 O O . HIS A 1 219 ? -2.534 -27.053 -31.400 1.00 27.44 219 HIS A O 1
ATOM 1766 N N . VAL A 1 220 ? -0.630 -28.055 -32.045 1.00 32.22 220 VAL A N 1
ATOM 1767 C CA . VAL A 1 220 ? -0.027 -28.239 -30.731 1.00 32.22 220 VAL A CA 1
ATOM 1768 C C . VAL A 1 220 ? 0.530 -26.892 -30.271 1.00 32.22 220 VAL A C 1
ATOM 1770 O O . VAL A 1 220 ? 1.643 -26.524 -30.642 1.00 32.22 220 VAL A O 1
ATOM 1773 N N . ASP A 1 221 ? -0.235 -26.158 -29.465 1.00 27.94 221 ASP A N 1
ATOM 1774 C CA . ASP A 1 221 ? 0.246 -24.967 -28.760 1.00 27.94 221 ASP A CA 1
ATOM 1775 C C . ASP A 1 221 ? 0.998 -25.385 -27.487 1.00 27.94 221 ASP A C 1
ATOM 1777 O O . ASP A 1 221 ? 0.444 -25.530 -26.399 1.00 27.94 221 ASP A O 1
ATOM 1781 N N . LEU A 1 222 ? 2.307 -25.588 -27.631 1.00 34.31 222 LEU A N 1
ATOM 1782 C CA . LEU A 1 222 ? 3.239 -26.025 -26.581 1.00 34.31 222 LEU A CA 1
ATOM 1783 C C . LEU A 1 222 ? 3.590 -24.946 -25.525 1.00 34.31 222 LEU A C 1
ATOM 1785 O O . LEU A 1 222 ? 4.590 -25.088 -24.828 1.00 34.31 222 LEU A O 1
ATOM 1789 N N . TYR A 1 223 ? 2.787 -23.883 -25.362 1.00 36.03 223 TYR A N 1
ATOM 1790 C CA . TYR A 1 223 ? 3.105 -22.757 -24.460 1.00 36.03 223 TYR A CA 1
ATOM 1791 C C . TYR A 1 223 ? 1.943 -22.197 -23.604 1.00 36.03 223 TYR A C 1
ATOM 1793 O O . TYR A 1 223 ? 2.101 -21.128 -23.019 1.00 36.03 223 TYR A O 1
ATOM 1801 N N . SER A 1 224 ? 0.802 -22.885 -23.442 1.00 38.09 224 SER A N 1
ATOM 1802 C CA . SER A 1 224 ? -0.330 -22.372 -22.627 1.00 38.09 224 SER A CA 1
ATOM 1803 C C . SER A 1 224 ? -0.628 -23.180 -21.350 1.00 38.09 224 SER A C 1
ATOM 1805 O O . SER A 1 224 ? -1.773 -23.564 -21.099 1.00 38.09 224 SER A O 1
ATOM 1807 N N . ALA A 1 225 ? 0.383 -23.465 -20.529 1.00 36.66 225 ALA A N 1
ATOM 1808 C CA . ALA A 1 225 ? 0.218 -24.308 -19.338 1.00 36.66 225 ALA A CA 1
ATOM 1809 C C . ALA A 1 225 ? 0.266 -23.566 -17.988 1.00 36.66 225 ALA A C 1
ATOM 1811 O O . ALA A 1 225 ? 0.603 -24.191 -16.998 1.00 36.66 225 ALA A O 1
ATOM 1812 N N . ASN A 1 226 ? -0.099 -22.281 -17.917 1.00 43.94 226 ASN A N 1
ATOM 1813 C CA . ASN A 1 226 ? -0.400 -21.611 -16.641 1.00 43.94 226 ASN A CA 1
ATOM 1814 C C . ASN A 1 226 ? -1.667 -20.764 -16.807 1.00 43.94 226 ASN A C 1
ATOM 1816 O O . ASN A 1 226 ? -1.606 -19.560 -17.038 1.00 43.94 226 ASN A O 1
ATOM 1820 N N . LYS A 1 227 ? -2.836 -21.410 -16.764 1.00 53.97 227 LYS A N 1
ATOM 1821 C CA . LYS A 1 227 ? -4.112 -20.695 -16.663 1.00 53.97 227 LYS A CA 1
ATOM 1822 C C . LYS A 1 227 ? -4.290 -20.286 -15.202 1.00 53.97 227 LYS A C 1
ATOM 1824 O O . LYS A 1 227 ? -4.684 -21.116 -14.390 1.00 53.97 227 LYS A O 1
ATOM 1829 N N . SER A 1 228 ? -3.959 -19.042 -14.869 1.00 61.00 228 SER A N 1
ATOM 1830 C CA . SER A 1 228 ? -4.337 -18.463 -13.581 1.00 61.00 228 SER A CA 1
ATOM 1831 C C . SER A 1 228 ? -5.861 -18.331 -13.509 1.00 61.00 228 SER A C 1
ATOM 1833 O O . SER A 1 228 ? -6.522 -18.012 -14.504 1.00 61.00 228 SER A O 1
ATOM 1835 N N . PHE A 1 229 ? -6.439 -18.644 -12.349 1.00 65.75 229 PHE A N 1
ATOM 1836 C CA . PHE A 1 229 ? -7.876 -18.522 -12.131 1.00 65.75 229 PHE A CA 1
ATOM 1837 C C . PHE A 1 229 ? -8.213 -17.051 -11.841 1.00 65.75 229 PHE A C 1
ATOM 1839 O O . PHE A 1 229 ? -7.671 -16.485 -10.888 1.00 65.75 229 PHE A O 1
ATOM 1846 N N . PRO A 1 230 ? -9.085 -16.408 -12.638 1.00 66.38 230 PRO A N 1
ATOM 1847 C CA . PRO A 1 230 ? -9.435 -15.008 -12.438 1.00 66.38 230 PRO A CA 1
ATOM 1848 C C . PRO A 1 230 ? -10.211 -14.828 -11.130 1.00 66.38 230 PRO A C 1
ATOM 1850 O O . PRO A 1 230 ? -11.233 -15.472 -10.884 1.00 66.38 230 PRO A O 1
ATOM 1853 N N . VAL A 1 231 ? -9.729 -13.910 -10.296 1.00 68.12 231 VAL A N 1
ATOM 1854 C CA . VAL A 1 231 ? -10.269 -13.596 -8.965 1.00 68.12 231 VAL A CA 1
ATOM 1855 C C . VAL A 1 231 ? -11.742 -13.166 -9.025 1.00 68.12 231 VAL A C 1
ATOM 1857 O O . VAL A 1 231 ? -12.501 -13.387 -8.085 1.00 68.12 231 VAL A O 1
ATOM 1860 N N . GLU A 1 232 ? -12.177 -12.609 -10.153 1.00 65.94 232 GLU A N 1
ATOM 1861 C CA . GLU A 1 232 ? -13.552 -12.185 -10.434 1.00 65.94 232 GLU A CA 1
ATOM 1862 C C . GLU A 1 232 ? -14.548 -13.358 -10.419 1.00 65.94 232 GLU A C 1
ATOM 1864 O O . GLU A 1 232 ? -15.722 -13.188 -10.077 1.00 65.94 232 GLU A O 1
ATOM 1869 N N . GLN A 1 233 ? -14.088 -14.554 -10.798 1.00 66.19 233 GLN A N 1
ATOM 1870 C CA . GLN A 1 233 ? -14.913 -15.764 -10.872 1.00 66.19 233 GLN A CA 1
ATOM 1871 C C . GLN A 1 233 ? -15.026 -16.478 -9.519 1.00 66.19 233 GLN A C 1
ATOM 1873 O O . GLN A 1 233 ? -15.815 -17.414 -9.384 1.00 66.19 233 GLN A O 1
ATOM 1878 N N . LEU A 1 234 ? -14.283 -16.021 -8.506 1.00 73.94 234 LEU A N 1
ATOM 1879 C CA . LEU A 1 234 ? -14.282 -16.591 -7.168 1.00 73.94 234 LEU A CA 1
ATOM 1880 C C . LEU A 1 234 ? -15.490 -16.088 -6.364 1.00 73.94 234 LEU A C 1
ATOM 1882 O O . LEU A 1 234 ? -15.454 -15.008 -5.775 1.00 73.94 234 LEU A O 1
ATOM 1886 N N . GLN A 1 235 ? -16.568 -16.873 -6.343 1.00 75.38 235 GLN A N 1
ATOM 1887 C CA . GLN A 1 235 ? -17.823 -16.501 -5.672 1.00 75.38 235 GLN A CA 1
ATOM 1888 C C . GLN A 1 235 ? -18.132 -17.374 -4.453 1.00 75.38 235 GLN A C 1
ATOM 1890 O O . GLN A 1 235 ? -18.905 -16.978 -3.583 1.00 75.38 235 GLN A O 1
ATOM 1895 N N . THR A 1 236 ? -17.541 -18.568 -4.374 1.00 83.00 236 THR A N 1
ATOM 1896 C CA . THR A 1 236 ? -17.843 -19.545 -3.322 1.00 83.00 236 THR A CA 1
ATOM 1897 C C . THR A 1 236 ? -16.577 -20.153 -2.722 1.00 83.00 236 THR A C 1
ATOM 1899 O O . THR A 1 236 ? -15.532 -20.230 -3.366 1.00 83.00 236 THR A O 1
ATOM 1902 N N . PHE A 1 237 ? -16.672 -20.612 -1.475 1.00 84.50 237 PHE A N 1
ATOM 1903 C CA . PHE A 1 237 ? -15.551 -21.239 -0.771 1.00 84.50 237 PHE A CA 1
ATOM 1904 C C . PHE A 1 237 ? -15.059 -22.557 -1.410 1.00 84.50 237 PHE A C 1
ATOM 1906 O O . PHE A 1 237 ? -13.848 -22.735 -1.505 1.00 84.50 237 PHE A O 1
ATOM 1913 N N . PRO A 1 238 ? -15.920 -23.461 -1.925 1.00 85.31 238 PRO A N 1
ATOM 1914 C CA . PRO A 1 238 ? -15.444 -24.654 -2.633 1.00 85.31 238 PRO A CA 1
ATOM 1915 C C . PRO A 1 238 ? -14.593 -24.317 -3.864 1.00 85.31 238 PRO A C 1
ATOM 1917 O O . PRO A 1 238 ? -13.544 -24.920 -4.066 1.00 85.31 238 PRO A O 1
ATOM 1920 N N . GLN A 1 239 ? -14.976 -23.283 -4.623 1.00 81.38 239 GLN A N 1
ATOM 1921 C CA . GLN A 1 239 ? -14.180 -22.804 -5.759 1.00 81.38 239 GLN A CA 1
ATOM 1922 C C . GLN A 1 239 ? -12.797 -22.308 -5.328 1.00 81.38 239 GLN A C 1
ATOM 1924 O O . GLN A 1 239 ? -11.834 -22.501 -6.068 1.00 81.38 239 GLN A O 1
ATOM 1929 N N . LEU A 1 240 ? -12.681 -21.695 -4.142 1.00 83.50 240 LEU A N 1
ATOM 1930 C CA . LEU A 1 240 ? -11.385 -21.305 -3.586 1.00 83.50 240 LEU A CA 1
ATOM 1931 C C . LEU A 1 240 ? -10.506 -22.529 -3.349 1.00 83.50 240 LEU A C 1
ATOM 1933 O O . LEU A 1 240 ? -9.359 -22.525 -3.778 1.00 83.50 240 LEU A O 1
ATOM 1937 N N . LEU A 1 241 ? -11.038 -23.571 -2.710 1.00 83.56 241 LEU A N 1
ATOM 1938 C CA . LEU A 1 241 ? -10.282 -24.791 -2.415 1.00 83.56 241 LEU A CA 1
ATOM 1939 C C . LEU A 1 241 ? -9.815 -25.496 -3.692 1.00 83.56 241 LEU A C 1
ATOM 1941 O O . LEU A 1 241 ? -8.654 -25.887 -3.792 1.00 83.56 241 LEU A O 1
ATOM 1945 N N . GLU A 1 242 ? -10.701 -25.615 -4.681 1.00 83.75 242 GLU A N 1
ATOM 1946 C CA . GLU A 1 242 ? -10.396 -26.263 -5.958 1.00 83.75 242 GLU A CA 1
ATOM 1947 C C . GLU A 1 242 ? -9.342 -25.495 -6.761 1.00 83.75 242 GLU A C 1
ATOM 1949 O O . GLU A 1 242 ? -8.496 -26.113 -7.401 1.00 83.75 242 GLU A O 1
ATOM 1954 N N . ASN A 1 243 ? -9.342 -24.160 -6.699 1.00 81.38 243 ASN A N 1
ATOM 1955 C CA . ASN A 1 243 ? -8.469 -23.312 -7.518 1.00 81.38 243 ASN A CA 1
ATOM 1956 C C . ASN A 1 243 ? -7.311 -22.677 -6.734 1.00 81.38 243 ASN A C 1
ATOM 1958 O O . ASN A 1 243 ? -6.587 -21.851 -7.283 1.00 81.38 243 ASN A O 1
ATOM 1962 N N . ILE A 1 244 ? -7.085 -23.074 -5.476 1.00 82.25 244 ILE A N 1
ATOM 1963 C CA . ILE A 1 244 ? -6.112 -22.440 -4.567 1.00 82.25 244 ILE A CA 1
ATOM 1964 C C . ILE A 1 244 ? -4.680 -22.403 -5.128 1.00 82.25 244 ILE A C 1
ATOM 1966 O O . ILE A 1 244 ? -3.904 -21.497 -4.832 1.00 82.25 244 ILE A O 1
ATOM 1970 N N . HIS A 1 245 ? -4.346 -23.390 -5.961 1.00 79.50 245 HIS A N 1
ATOM 1971 C CA . HIS A 1 245 ? -3.041 -23.585 -6.591 1.00 79.50 245 HIS A CA 1
ATOM 1972 C C . HIS A 1 245 ? -2.858 -22.788 -7.893 1.00 79.50 245 HIS A C 1
ATOM 1974 O O . HIS A 1 245 ? -1.737 -22.649 -8.375 1.00 79.50 245 HIS A O 1
ATOM 1980 N N . HIS A 1 246 ? -3.947 -22.270 -8.460 1.00 78.62 246 HIS A N 1
ATOM 1981 C CA . HIS A 1 246 ? -3.959 -21.460 -9.681 1.00 78.62 246 HIS A CA 1
ATOM 1982 C C . HIS A 1 246 ? -4.400 -20.017 -9.427 1.00 78.62 246 HIS A C 1
ATOM 1984 O O . HIS A 1 246 ? -4.443 -19.213 -10.359 1.00 78.62 246 HIS A O 1
ATOM 1990 N N . LEU A 1 247 ? -4.759 -19.688 -8.189 1.00 79.00 247 LEU A N 1
ATOM 1991 C CA . LEU A 1 247 ? -5.202 -18.360 -7.815 1.00 79.00 247 LEU A CA 1
ATOM 1992 C C . LEU A 1 247 ? -3.987 -17.443 -7.648 1.00 79.00 247 LEU A C 1
ATOM 1994 O O . LEU A 1 247 ? -3.031 -17.767 -6.952 1.00 79.00 247 LEU A O 1
ATOM 1998 N N . GLU A 1 248 ? -4.032 -16.276 -8.279 1.00 76.50 248 GLU A N 1
ATOM 1999 C CA . GLU A 1 248 ? -3.056 -15.212 -8.057 1.00 76.50 248 GLU A CA 1
ATOM 2000 C C . GLU A 1 248 ? -3.767 -14.006 -7.449 1.00 76.50 248 GLU A C 1
ATOM 2002 O O . GLU A 1 248 ? -4.887 -13.669 -7.837 1.00 76.50 248 GLU A O 1
ATOM 2007 N N . PHE A 1 249 ? -3.127 -13.335 -6.489 1.00 76.81 249 PHE A N 1
ATOM 2008 C CA . PHE A 1 249 ? -3.699 -12.117 -5.921 1.00 76.81 249 PHE A CA 1
ATOM 2009 C C . PHE A 1 249 ? -3.789 -11.007 -6.971 1.00 76.81 249 PHE A C 1
ATOM 2011 O O . PHE A 1 249 ? -2.856 -10.822 -7.764 1.00 76.81 249 PHE A O 1
ATOM 2018 N N . PRO A 1 250 ? -4.869 -10.205 -6.943 1.00 73.12 250 PRO A N 1
ATOM 2019 C CA . PRO A 1 250 ? -5.051 -9.145 -7.913 1.00 73.12 250 PRO A CA 1
ATOM 2020 C C . PRO A 1 250 ? -3.925 -8.112 -7.813 1.00 73.12 250 PRO A C 1
ATOM 2022 O O . PRO A 1 250 ? -3.301 -7.886 -6.773 1.00 73.12 250 PRO A O 1
ATOM 2025 N N . SER A 1 251 ? -3.663 -7.432 -8.927 1.00 67.19 251 SER A N 1
ATOM 2026 C CA . SER A 1 251 ? -2.733 -6.296 -8.936 1.00 67.19 251 SER A CA 1
ATOM 2027 C C . SER A 1 251 ? -3.207 -5.158 -8.018 1.00 67.19 251 SER A C 1
ATOM 2029 O O . SER A 1 251 ? -2.394 -4.532 -7.340 1.00 67.19 251 SER A O 1
ATOM 2031 N N . GLN A 1 252 ? -4.525 -4.954 -7.952 1.00 70.94 252 GLN A N 1
ATOM 2032 C CA . GLN A 1 252 ? -5.205 -3.966 -7.118 1.00 70.94 252 GLN A CA 1
ATOM 2033 C C . GLN A 1 252 ? -5.481 -4.538 -5.728 1.00 70.94 252 GLN A C 1
ATOM 2035 O O . GLN A 1 252 ? -6.542 -5.113 -5.456 1.00 70.94 252 GLN A O 1
ATOM 2040 N N . MET A 1 253 ? -4.517 -4.360 -4.833 1.00 80.81 253 MET A N 1
ATOM 2041 C CA . MET A 1 253 ? -4.565 -4.956 -3.498 1.00 80.81 253 MET A CA 1
ATOM 2042 C C . MET A 1 253 ? -5.764 -4.495 -2.657 1.00 80.81 253 MET A C 1
ATOM 2044 O O . MET A 1 253 ? -6.221 -5.240 -1.801 1.00 80.81 253 MET A O 1
ATOM 2048 N N . GLY A 1 254 ? -6.363 -3.337 -2.944 1.00 76.88 254 GLY A N 1
ATOM 2049 C CA . GLY A 1 254 ? -7.560 -2.878 -2.233 1.00 76.88 254 GLY A CA 1
ATOM 2050 C C . GLY A 1 254 ? -8.788 -3.749 -2.344 1.00 76.88 254 GLY A C 1
ATOM 2051 O O . GLY A 1 254 ? -9.582 -3.806 -1.410 1.00 76.88 254 GLY A O 1
ATOM 2052 N N . SER A 1 255 ? -8.942 -4.438 -3.473 1.00 79.12 255 SER A N 1
ATOM 2053 C CA . SER A 1 255 ? -10.064 -5.356 -3.673 1.00 79.12 255 SER A CA 1
ATOM 2054 C C . SER A 1 255 ? -10.032 -6.520 -2.673 1.00 79.12 255 SER A C 1
ATOM 2056 O O . SER A 1 255 ? -11.091 -7.004 -2.267 1.00 79.12 255 SER A O 1
ATOM 2058 N N . VAL A 1 256 ? -8.834 -6.896 -2.204 1.00 84.88 256 VAL A N 1
ATOM 2059 C CA . VAL A 1 256 ? -8.612 -7.971 -1.227 1.00 84.88 256 VAL A CA 1
ATOM 2060 C C . VAL A 1 256 ? -9.300 -7.664 0.102 1.00 84.88 256 VAL A C 1
ATOM 2062 O O . VAL A 1 256 ? -9.978 -8.538 0.628 1.00 84.88 256 VAL A O 1
ATOM 2065 N N . LEU A 1 257 ? -9.244 -6.414 0.584 1.00 83.94 257 LEU A N 1
ATOM 2066 C CA . LEU A 1 257 ? -9.874 -5.985 1.849 1.00 83.94 257 LEU A CA 1
ATOM 2067 C C . LEU A 1 257 ? -11.393 -6.206 1.886 1.00 83.94 257 LEU A C 1
ATOM 2069 O O . LEU A 1 257 ? -12.010 -6.252 2.943 1.00 83.94 257 LEU A O 1
ATOM 2073 N N . THR A 1 258 ? -12.019 -6.308 0.716 1.00 79.31 258 THR A N 1
ATOM 2074 C CA . THR A 1 258 ? -13.480 -6.389 0.592 1.00 79.31 258 THR A CA 1
ATOM 2075 C C . THR A 1 258 ? -13.976 -7.784 0.248 1.00 79.31 258 THR A C 1
ATOM 2077 O O . THR A 1 258 ? -15.183 -8.023 0.294 1.00 79.31 258 THR A O 1
ATOM 2080 N N . ASN A 1 259 ? -13.067 -8.704 -0.088 1.00 84.50 259 ASN A N 1
ATOM 2081 C CA . ASN A 1 259 ? -13.411 -10.062 -0.474 1.00 84.50 259 ASN A CA 1
ATOM 2082 C C . ASN A 1 259 ? -12.986 -11.057 0.621 1.00 84.50 259 ASN A C 1
ATOM 2084 O O . ASN A 1 259 ? -11.801 -11.383 0.721 1.00 84.50 259 ASN A O 1
ATOM 2088 N N . PRO A 1 260 ? -13.932 -11.608 1.402 1.00 85.12 260 PRO A N 1
ATOM 2089 C CA . PRO A 1 260 ? -13.612 -12.532 2.489 1.00 85.12 260 PRO A CA 1
ATOM 2090 C C . PRO A 1 260 ? -12.939 -13.824 2.006 1.00 85.12 260 PRO A C 1
ATOM 2092 O O . PRO A 1 260 ? -12.131 -14.392 2.733 1.00 85.12 260 PRO A O 1
ATOM 2095 N N . LEU A 1 261 ? -13.202 -14.279 0.774 1.00 85.94 261 LEU A N 1
ATOM 2096 C CA . LEU A 1 261 ? -12.531 -15.458 0.213 1.00 85.94 261 LEU A CA 1
ATOM 2097 C C . LEU A 1 261 ? -11.044 -15.186 -0.042 1.00 85.94 261 LEU A C 1
ATOM 2099 O O . LEU A 1 261 ? -10.210 -16.050 0.217 1.00 85.94 261 LEU A O 1
ATOM 2103 N N . LEU A 1 262 ? -10.698 -13.977 -0.493 1.00 86.62 262 LEU A N 1
ATOM 2104 C CA . LEU A 1 262 ? -9.300 -13.576 -0.671 1.00 86.62 262 LEU A CA 1
ATOM 2105 C C . LEU A 1 262 ? -8.597 -13.338 0.663 1.00 86.62 262 LEU A C 1
ATOM 2107 O O . LEU A 1 262 ? -7.415 -13.644 0.774 1.00 86.62 262 LEU A O 1
ATOM 2111 N N . LEU A 1 263 ? -9.310 -12.842 1.676 1.00 88.19 263 LEU A N 1
ATOM 2112 C CA . LEU A 1 263 ? -8.769 -12.731 3.031 1.00 88.19 263 LEU A CA 1
ATOM 2113 C C . LEU A 1 263 ? -8.488 -14.112 3.639 1.00 88.19 263 LEU A C 1
ATOM 2115 O O . LEU A 1 263 ? -7.421 -14.318 4.209 1.00 88.19 263 LEU A O 1
ATOM 2119 N N . HIS A 1 264 ? -9.386 -15.087 3.451 1.00 88.06 264 HIS A N 1
ATOM 2120 C CA . HIS A 1 264 ? -9.116 -16.480 3.824 1.00 88.06 264 HIS A CA 1
ATOM 2121 C C . HIS A 1 264 ? -7.890 -17.031 3.095 1.00 88.06 264 HIS A C 1
ATOM 2123 O O . HIS A 1 264 ? -7.021 -17.630 3.721 1.00 88.06 264 HIS A O 1
ATOM 2129 N N . TYR A 1 265 ? -7.797 -16.798 1.785 1.00 86.56 265 TYR A N 1
ATOM 2130 C CA . TYR A 1 265 ? -6.643 -17.218 0.998 1.00 86.56 265 TYR A CA 1
ATOM 2131 C C . TYR A 1 265 ? -5.337 -16.585 1.497 1.00 86.56 265 TYR A C 1
ATOM 2133 O O . TYR A 1 265 ? -4.322 -17.270 1.595 1.00 86.56 265 TYR A O 1
ATOM 2141 N N . MET A 1 266 ? -5.379 -15.304 1.875 1.00 85.81 266 MET A N 1
ATOM 2142 C CA . MET A 1 266 ? -4.235 -14.573 2.420 1.00 85.81 266 MET A CA 1
ATOM 2143 C C . MET A 1 266 ? -3.752 -15.174 3.741 1.00 85.81 266 MET A C 1
ATOM 2145 O O . MET A 1 266 ? -2.554 -15.366 3.891 1.00 85.81 266 MET A O 1
ATOM 2149 N N . ASN A 1 267 ? -4.663 -15.575 4.635 1.00 83.75 267 ASN A N 1
ATOM 2150 C CA . ASN A 1 267 ? -4.306 -16.286 5.870 1.00 83.75 267 ASN A CA 1
ATOM 2151 C C . ASN A 1 267 ? -3.692 -17.674 5.624 1.00 83.75 267 ASN A C 1
ATOM 2153 O O . ASN A 1 267 ? -2.932 -18.171 6.452 1.00 83.75 267 ASN A O 1
ATOM 2157 N N . CYS A 1 268 ? -4.026 -18.336 4.512 1.00 82.50 268 CYS A N 1
ATOM 2158 C CA . CYS A 1 268 ? -3.491 -19.662 4.197 1.00 82.50 268 CYS A CA 1
ATOM 2159 C C . CYS A 1 268 ? -2.098 -19.616 3.556 1.00 82.50 268 CYS A C 1
ATOM 2161 O O . CYS A 1 268 ? -1.337 -20.582 3.668 1.00 82.50 268 CYS A O 1
ATOM 2163 N N . ILE A 1 269 ? -1.761 -18.534 2.852 1.00 80.00 269 ILE A N 1
ATOM 2164 C CA . ILE A 1 269 ? -0.498 -18.430 2.125 1.00 80.00 269 ILE A CA 1
ATOM 2165 C C . ILE A 1 269 ? 0.579 -17.772 2.983 1.00 80.00 269 ILE A C 1
ATOM 2167 O O . ILE A 1 269 ? 0.438 -16.648 3.438 1.00 80.00 269 ILE A O 1
ATOM 2171 N N . LYS A 1 270 ? 1.736 -18.433 3.079 1.00 70.31 270 LYS A N 1
ATOM 2172 C CA . LYS A 1 270 ? 2.952 -17.912 3.731 1.00 70.31 270 LYS A CA 1
ATOM 2173 C C . LYS A 1 270 ? 3.784 -16.973 2.838 1.00 70.31 270 LYS A C 1
ATOM 2175 O O . LYS A 1 270 ? 5.004 -16.909 2.968 1.00 70.31 270 LYS A O 1
ATOM 2180 N N . ASP A 1 271 ? 3.159 -16.328 1.857 1.00 76.56 271 ASP A N 1
ATOM 2181 C CA . ASP A 1 271 ? 3.831 -15.407 0.935 1.00 76.56 271 ASP A CA 1
ATOM 2182 C C . ASP A 1 271 ? 3.738 -13.979 1.472 1.00 76.56 271 ASP A C 1
ATOM 2184 O O . ASP A 1 271 ? 2.804 -13.227 1.183 1.00 76.56 271 ASP A O 1
ATOM 2188 N N . GLU A 1 272 ? 4.771 -13.598 2.216 1.00 76.00 272 GLU A N 1
ATOM 2189 C CA . GLU A 1 272 ? 4.952 -12.257 2.777 1.00 76.00 272 GLU A CA 1
ATOM 2190 C C . GLU A 1 272 ? 4.883 -11.138 1.723 1.00 76.00 272 GLU A C 1
ATOM 2192 O O . GLU A 1 272 ? 4.580 -9.987 2.044 1.00 76.00 272 GLU A O 1
ATOM 2197 N N . SER A 1 273 ? 5.142 -11.434 0.441 1.00 74.38 273 SER A N 1
ATOM 2198 C CA . SER A 1 273 ? 5.099 -10.416 -0.613 1.00 74.38 273 SER A CA 1
ATOM 2199 C C . SER A 1 273 ? 3.690 -9.875 -0.853 1.00 74.38 273 SER A C 1
ATOM 2201 O O . SER A 1 273 ? 3.528 -8.696 -1.181 1.00 74.38 273 SER A O 1
ATOM 2203 N N . VAL A 1 274 ? 2.665 -10.703 -0.645 1.00 81.44 274 VAL A N 1
ATOM 2204 C CA . VAL A 1 274 ? 1.261 -10.303 -0.767 1.00 81.44 274 VAL A CA 1
ATOM 2205 C C . VAL A 1 274 ? 0.910 -9.331 0.354 1.00 81.44 274 VAL A C 1
ATOM 2207 O O . VAL A 1 274 ? 0.374 -8.252 0.089 1.00 81.44 274 VAL A O 1
ATOM 2210 N N . TYR A 1 275 ? 1.289 -9.674 1.587 1.00 82.88 275 TYR A N 1
ATOM 2211 C CA . TYR A 1 275 ? 1.070 -8.833 2.759 1.00 82.88 275 TYR A CA 1
ATOM 2212 C C . TYR A 1 275 ? 1.809 -7.494 2.632 1.00 82.88 275 TYR A C 1
ATOM 2214 O O . TYR A 1 275 ? 1.244 -6.437 2.917 1.00 82.88 275 TYR A O 1
ATOM 2222 N N . LEU A 1 276 ? 3.038 -7.504 2.102 1.00 80.19 276 LEU A N 1
ATOM 2223 C CA . LEU A 1 276 ? 3.816 -6.294 1.830 1.00 80.19 276 LEU A CA 1
ATOM 2224 C C . LEU A 1 276 ? 3.151 -5.400 0.778 1.00 80.19 276 LEU A C 1
ATOM 2226 O O . LEU A 1 276 ? 3.082 -4.185 0.960 1.00 80.19 276 LEU A O 1
ATOM 2230 N N . ARG A 1 277 ? 2.663 -5.983 -0.325 1.00 81.81 277 ARG A N 1
ATOM 2231 C CA . ARG A 1 277 ? 1.969 -5.241 -1.388 1.00 81.81 277 ARG A CA 1
ATOM 2232 C C . ARG A 1 277 ? 0.684 -4.605 -0.868 1.00 81.81 277 ARG A C 1
ATOM 2234 O O . ARG A 1 277 ? 0.412 -3.453 -1.208 1.00 81.81 277 ARG A O 1
ATOM 2241 N N . LEU A 1 278 ? -0.079 -5.330 -0.046 1.00 85.81 278 LEU A N 1
ATOM 2242 C CA . LEU A 1 278 ? -1.284 -4.807 0.594 1.00 85.81 278 LEU A CA 1
ATOM 2243 C C . LEU A 1 278 ? -0.951 -3.658 1.546 1.00 85.81 278 LEU A C 1
ATOM 2245 O O . LEU A 1 278 ? -1.546 -2.591 1.426 1.00 85.81 278 LEU A O 1
ATOM 2249 N N . ASN A 1 279 ? 0.037 -3.848 2.424 1.00 85.38 279 ASN A N 1
ATOM 2250 C CA . ASN A 1 279 ? 0.502 -2.815 3.345 1.00 85.38 279 ASN A CA 1
ATOM 2251 C C . ASN A 1 279 ? 0.983 -1.571 2.602 1.00 85.38 279 ASN A C 1
ATOM 2253 O O . ASN A 1 279 ? 0.489 -0.478 2.846 1.00 85.38 279 ASN A O 1
ATOM 2257 N N . TYR A 1 280 ? 1.873 -1.723 1.623 1.00 82.00 280 TYR A N 1
ATOM 2258 C CA . TYR A 1 280 ? 2.359 -0.595 0.831 1.00 82.00 280 TYR A CA 1
ATOM 2259 C C . TYR A 1 280 ? 1.207 0.213 0.223 1.00 82.00 280 TYR A C 1
ATOM 2261 O O . TYR A 1 280 ? 1.144 1.433 0.378 1.00 82.00 280 TYR A O 1
ATOM 2269 N N . TRP A 1 281 ? 0.275 -0.475 -0.434 1.00 85.31 281 TRP A N 1
ATOM 2270 C CA . TRP A 1 281 ? -0.889 0.149 -1.045 1.00 85.31 281 TRP A CA 1
ATOM 2271 C C . TRP A 1 281 ? -1.795 0.832 -0.002 1.00 85.31 281 TRP A C 1
ATOM 2273 O O . TRP A 1 281 ? -2.277 1.945 -0.229 1.00 85.31 281 TRP A O 1
ATOM 2283 N N . MET A 1 282 ? -1.972 0.219 1.171 1.00 86.69 282 MET A N 1
ATOM 2284 C CA . MET A 1 282 ? -2.779 0.762 2.263 1.00 86.69 282 MET A CA 1
ATOM 2285 C C . MET A 1 282 ? -2.130 2.007 2.863 1.00 86.69 282 MET A C 1
ATOM 2287 O O . MET A 1 282 ? -2.807 3.013 3.042 1.00 86.69 282 MET A O 1
ATOM 2291 N N . GLY A 1 283 ? -0.817 1.984 3.097 1.00 82.19 283 GLY A N 1
ATOM 2292 C CA . GLY A 1 283 ? -0.057 3.133 3.579 1.00 82.19 283 GLY A CA 1
ATOM 2293 C C . GLY A 1 283 ? -0.103 4.314 2.608 1.00 82.19 283 GLY A C 1
ATOM 2294 O O . GLY A 1 283 ? -0.265 5.451 3.045 1.00 82.19 283 GLY A O 1
ATOM 2295 N N . GLN A 1 284 ? -0.031 4.064 1.292 1.00 74.38 284 GLN A N 1
ATOM 2296 C CA . GLN A 1 284 ? -0.244 5.119 0.291 1.00 74.38 284 GLN A CA 1
ATOM 2297 C C . GLN A 1 284 ? -1.669 5.681 0.368 1.00 74.38 284 GLN A C 1
ATOM 2299 O O . GLN A 1 284 ? -1.833 6.896 0.437 1.00 74.38 284 GLN A O 1
ATOM 2304 N N . THR A 1 285 ? -2.682 4.814 0.429 1.00 78.31 285 THR A N 1
ATOM 2305 C CA . THR A 1 285 ? -4.096 5.224 0.499 1.00 78.31 285 THR A CA 1
ATOM 2306 C C . THR A 1 285 ? -4.384 6.051 1.756 1.00 78.31 285 THR A C 1
ATOM 2308 O O . THR A 1 285 ? -4.947 7.138 1.666 1.00 78.31 285 THR A O 1
ATOM 2311 N N . LEU A 1 286 ? -3.925 5.591 2.924 1.00 82.31 286 LEU A N 1
ATOM 2312 C CA . LEU A 1 286 ? -4.061 6.298 4.200 1.00 82.31 286 LEU A CA 1
ATOM 2313 C C . LEU A 1 286 ? -3.381 7.670 4.170 1.00 82.31 286 LEU A C 1
ATOM 2315 O O . LEU A 1 286 ? -3.934 8.640 4.676 1.00 82.31 286 LEU A O 1
ATOM 2319 N N . GLN A 1 287 ? -2.196 7.772 3.565 1.00 74.44 287 GLN A N 1
ATOM 2320 C CA . GLN A 1 287 ? -1.475 9.039 3.464 1.00 74.44 287 GLN A CA 1
ATOM 2321 C C . GLN A 1 287 ? -2.152 10.034 2.508 1.00 74.44 287 GLN A C 1
ATOM 2323 O O . GLN A 1 287 ? -2.124 11.234 2.770 1.00 74.44 287 GLN A O 1
ATOM 2328 N N . GLU A 1 288 ? -2.730 9.554 1.405 1.00 66.75 288 GLU A N 1
ATOM 2329 C CA . GLU A 1 288 ? -3.413 10.387 0.404 1.00 66.75 288 GLU A CA 1
ATOM 2330 C C . GLU A 1 288 ? -4.733 10.955 0.927 1.00 66.75 288 GLU A C 1
ATOM 2332 O O . GLU A 1 288 ? -4.973 12.161 0.837 1.00 66.75 288 GLU A O 1
ATOM 2337 N N . GLU A 1 289 ? -5.568 10.093 1.505 1.00 63.59 289 GLU A N 1
ATOM 2338 C CA . GLU A 1 289 ? -6.891 10.472 2.008 1.00 63.59 289 GLU A CA 1
ATOM 2339 C C . GLU A 1 289 ? -6.794 11.270 3.321 1.00 63.59 289 GLU A C 1
ATOM 2341 O O . GLU A 1 289 ? -7.657 12.089 3.636 1.00 63.59 289 GLU A O 1
ATOM 2346 N N . CYS A 1 290 ? -5.690 11.127 4.062 1.00 65.44 290 CYS A N 1
ATOM 2347 C CA . CYS A 1 290 ? -5.412 11.913 5.263 1.00 65.44 290 CYS A CA 1
ATOM 2348 C C . CYS A 1 290 ? -4.703 13.246 4.964 1.00 65.44 290 CYS A C 1
ATOM 2350 O O . CYS A 1 290 ? -3.879 13.729 5.747 1.00 65.44 290 CYS A O 1
ATOM 2352 N N . THR A 1 291 ? -5.026 13.898 3.850 1.00 48.81 291 THR A N 1
ATOM 2353 C CA . THR A 1 291 ? -4.596 15.277 3.604 1.00 48.81 291 THR A CA 1
ATOM 2354 C C . THR A 1 291 ? -5.514 16.226 4.383 1.00 48.81 291 THR A C 1
ATOM 2356 O O . THR A 1 291 ? -6.374 16.885 3.823 1.00 48.81 291 THR A O 1
ATOM 2359 N N . TRP A 1 292 ? -5.270 16.276 5.707 1.00 54.38 292 TRP A N 1
ATOM 2360 C CA . TRP A 1 292 ? -5.815 17.131 6.793 1.00 54.38 292 TRP A CA 1
ATOM 2361 C C . TRP A 1 292 ? -7.044 16.649 7.608 1.00 54.38 292 TRP A C 1
ATOM 2363 O O . TRP A 1 292 ? -7.473 17.395 8.478 1.00 54.38 292 TRP A O 1
ATOM 2373 N N . CYS A 1 293 ? -7.640 15.466 7.372 1.00 44.00 293 CYS A N 1
ATOM 2374 C CA . CYS A 1 293 ? -9.116 15.342 7.494 1.00 44.00 293 CYS A CA 1
ATOM 2375 C C . CYS A 1 293 ? -9.753 16.561 6.791 1.00 44.00 293 CYS A C 1
ATOM 2377 O O . CYS A 1 293 ? -10.362 17.426 7.406 1.00 44.00 293 CYS A O 1
ATOM 2379 N N . VAL A 1 294 ? -9.419 16.667 5.499 1.00 47.38 294 VAL A N 1
ATOM 2380 C CA . VAL A 1 294 ? -9.661 17.721 4.503 1.00 47.38 294 VAL A CA 1
ATOM 2381 C C . VAL A 1 294 ? -10.806 18.695 4.855 1.00 47.38 294 VAL A C 1
ATOM 2383 O O . VAL A 1 294 ? -11.930 18.269 5.089 1.00 47.38 294 VAL A O 1
ATOM 2386 N N . ALA A 1 295 ? -10.548 20.009 4.799 1.00 42.75 295 ALA A N 1
ATOM 2387 C CA . ALA A 1 295 ? -11.416 21.135 5.200 1.00 42.75 295 ALA A CA 1
ATOM 2388 C C . ALA A 1 295 ? -12.706 21.329 4.365 1.00 42.75 295 ALA A C 1
ATOM 2390 O O . ALA A 1 295 ? -13.276 22.417 4.332 1.00 42.75 295 ALA A O 1
ATOM 2391 N N . ASP A 1 296 ? -13.162 20.277 3.692 1.00 46.38 296 ASP A N 1
ATOM 2392 C CA . ASP A 1 296 ? -14.417 20.199 2.963 1.00 46.38 296 ASP A CA 1
ATOM 2393 C C . ASP A 1 296 ? -15.066 18.851 3.330 1.00 46.38 296 ASP A C 1
ATOM 2395 O O . ASP A 1 296 ? -14.594 17.791 2.915 1.00 46.38 296 ASP A O 1
ATOM 2399 N N . ASN A 1 297 ? -16.148 18.887 4.120 1.00 53.09 297 ASN A N 1
ATOM 2400 C CA . ASN A 1 297 ? -16.857 17.737 4.724 1.00 53.09 297 ASN A CA 1
ATOM 2401 C C . ASN A 1 297 ? -17.338 16.644 3.734 1.00 53.09 297 ASN A C 1
ATOM 2403 O O . ASN A 1 297 ? -17.986 15.684 4.136 1.00 53.09 297 ASN A O 1
ATOM 2407 N N . GLN A 1 298 ? -17.077 16.778 2.433 1.00 58.09 298 GLN A N 1
ATOM 2408 C CA . GLN A 1 298 ? -17.605 15.903 1.384 1.00 58.09 298 GLN A CA 1
ATOM 2409 C C . GLN A 1 298 ? -16.899 14.540 1.293 1.00 58.09 298 GLN A C 1
ATOM 2411 O O . GLN A 1 298 ? -17.498 13.604 0.774 1.00 58.09 298 GLN A O 1
ATOM 2416 N N . TYR A 1 299 ? -15.668 14.410 1.799 1.00 60.56 299 TYR A N 1
ATOM 2417 C CA . TYR A 1 299 ? -14.893 13.156 1.738 1.00 60.56 299 TYR A CA 1
ATOM 2418 C C . TYR A 1 299 ? -14.742 12.449 3.091 1.00 60.56 299 TYR A C 1
ATOM 2420 O O . TYR A 1 299 ? -14.230 11.332 3.144 1.00 60.56 299 TYR A O 1
ATOM 2428 N N . GLU A 1 300 ? -15.208 13.059 4.186 1.00 70.50 300 GLU A N 1
ATOM 2429 C CA . GLU A 1 300 ? -15.073 12.475 5.525 1.00 70.50 300 GLU A CA 1
ATOM 2430 C C . GLU A 1 300 ? -15.832 11.143 5.630 1.00 70.50 300 GLU A C 1
ATOM 2432 O O . GLU A 1 300 ? -15.314 10.173 6.176 1.00 70.50 300 GLU A O 1
ATOM 2437 N N . ASP A 1 301 ? -17.037 11.064 5.061 1.00 73.12 301 ASP A N 1
ATOM 2438 C CA . ASP A 1 301 ? -17.846 9.842 5.092 1.00 73.12 301 ASP A CA 1
ATOM 2439 C C . ASP A 1 301 ? -17.248 8.717 4.231 1.00 73.12 301 ASP A C 1
ATOM 2441 O O . ASP A 1 301 ? -17.310 7.549 4.617 1.00 73.12 301 ASP A O 1
ATOM 2445 N N . GLU A 1 302 ? -16.612 9.051 3.102 1.00 72.62 302 GLU A N 1
ATOM 2446 C CA . GLU A 1 302 ? -15.903 8.067 2.273 1.00 72.62 302 GLU A CA 1
ATOM 2447 C C . GLU A 1 302 ? -14.666 7.524 3.002 1.00 72.62 302 GLU A C 1
ATOM 2449 O O . GLU A 1 302 ? -14.433 6.312 3.017 1.00 72.62 302 GLU A O 1
ATOM 2454 N N . PHE A 1 303 ? -13.911 8.400 3.670 1.00 80.94 303 PHE A N 1
ATOM 2455 C CA . PHE A 1 303 ? -12.759 7.999 4.469 1.00 80.94 303 PHE A CA 1
ATOM 2456 C C . PHE A 1 303 ? -13.172 7.162 5.689 1.00 80.94 303 PHE A C 1
ATOM 2458 O O . PHE A 1 303 ? -12.550 6.136 5.966 1.00 80.94 303 PHE A O 1
ATOM 2465 N N . LYS A 1 304 ? -14.276 7.508 6.370 1.00 82.62 304 LYS A N 1
ATOM 2466 C CA . LYS A 1 304 ? -14.864 6.679 7.440 1.00 82.62 304 LYS A CA 1
ATOM 2467 C C . LYS A 1 304 ? -15.221 5.279 6.948 1.00 82.62 304 LYS A C 1
ATOM 2469 O O . LYS A 1 304 ? -14.889 4.304 7.621 1.00 82.62 304 LYS A O 1
ATOM 2474 N N . ASP A 1 305 ? -15.881 5.169 5.794 1.00 82.62 305 ASP A N 1
ATOM 2475 C CA . ASP A 1 305 ? -16.244 3.879 5.193 1.00 82.62 305 ASP A CA 1
ATOM 2476 C C . ASP A 1 305 ? -14.988 3.051 4.838 1.00 82.62 305 ASP A C 1
ATOM 2478 O O . ASP A 1 305 ? -14.976 1.825 5.014 1.00 82.62 305 ASP A O 1
ATOM 2482 N N . PHE A 1 306 ? -13.909 3.703 4.387 1.00 85.56 306 PHE A N 1
ATOM 2483 C CA . PHE A 1 306 ? -12.616 3.055 4.155 1.00 85.56 306 PHE A CA 1
ATOM 2484 C C . PHE A 1 306 ? -11.988 2.535 5.455 1.00 85.56 306 PHE A C 1
ATOM 2486 O O . PHE A 1 306 ? -11.694 1.342 5.538 1.00 85.56 306 PHE A O 1
ATOM 2493 N N . LEU A 1 307 ? -11.843 3.376 6.485 1.00 88.88 307 LEU A N 1
ATOM 2494 C CA . LEU A 1 307 ? -11.273 2.959 7.773 1.00 88.88 307 LEU A CA 1
ATOM 2495 C C . LEU A 1 307 ? -12.090 1.836 8.426 1.00 88.88 307 LEU A C 1
ATOM 2497 O O . LEU A 1 307 ? -11.523 0.915 9.004 1.00 88.88 307 LEU A O 1
ATOM 2501 N N . GLU A 1 308 ? -13.416 1.862 8.290 1.00 89.94 308 GLU A N 1
ATOM 2502 C CA . GLU A 1 308 ? -14.288 0.784 8.768 1.00 89.94 308 GLU A CA 1
ATOM 2503 C C . GLU A 1 308 ? -14.055 -0.531 8.003 1.00 89.94 308 GLU A C 1
ATOM 2505 O O . GLU A 1 308 ? -14.125 -1.613 8.584 1.00 89.94 308 GLU A O 1
ATOM 2510 N N . THR A 1 309 ? -13.764 -0.462 6.702 1.00 88.88 309 THR A N 1
ATOM 2511 C CA . THR A 1 309 ? -13.415 -1.645 5.896 1.00 88.88 309 THR A CA 1
ATOM 2512 C C . THR A 1 309 ? -12.072 -2.230 6.331 1.00 88.88 309 THR A C 1
ATOM 2514 O O . THR A 1 309 ? -11.949 -3.448 6.471 1.00 88.88 309 THR A O 1
ATOM 2517 N N . VAL A 1 310 ? -11.084 -1.370 6.592 1.00 91.12 310 VAL A N 1
ATOM 2518 C CA . VAL A 1 310 ? -9.778 -1.780 7.122 1.00 91.12 310 VAL A CA 1
ATOM 2519 C C . VAL A 1 310 ? -9.943 -2.436 8.491 1.00 91.12 310 VAL A C 1
ATOM 2521 O O . VAL A 1 310 ? -9.514 -3.571 8.659 1.00 91.12 310 VAL A O 1
ATOM 2524 N N . TYR A 1 311 ? -10.673 -1.803 9.413 1.00 91.88 311 TYR A N 1
ATOM 2525 C CA . TYR A 1 311 ? -10.960 -2.363 10.737 1.00 91.88 311 TYR A CA 1
ATOM 2526 C C . TYR A 1 311 ? -11.638 -3.737 10.660 1.00 91.88 311 TYR A C 1
ATOM 2528 O O . TYR A 1 311 ? -11.229 -4.677 11.334 1.00 91.88 311 TYR A O 1
ATOM 2536 N N . LYS A 1 312 ? -12.652 -3.900 9.800 1.00 91.31 312 LYS A N 1
ATOM 2537 C CA . LYS A 1 312 ? -13.297 -5.209 9.588 1.00 91.31 312 LYS A CA 1
ATOM 2538 C C . LYS A 1 312 ? -12.325 -6.257 9.067 1.00 91.31 312 LYS A C 1
ATOM 2540 O O . LYS A 1 312 ? -12.468 -7.427 9.408 1.00 91.31 312 LYS A O 1
ATOM 2545 N N . THR A 1 313 ? -11.368 -5.839 8.246 1.00 90.94 313 THR A N 1
ATOM 2546 C CA . THR A 1 313 ? -10.322 -6.724 7.743 1.00 90.94 313 THR A CA 1
ATOM 2547 C C . THR A 1 313 ? -9.369 -7.132 8.865 1.00 90.94 313 THR A C 1
ATOM 2549 O O . THR A 1 313 ? -9.117 -8.320 9.012 1.00 90.94 313 THR A O 1
ATOM 2552 N N . GLU A 1 314 ? -8.908 -6.196 9.699 1.00 91.19 314 GLU A N 1
ATOM 2553 C CA . GLU A 1 314 ? -8.069 -6.498 10.872 1.00 91.19 314 GLU A CA 1
ATOM 2554 C C . GLU A 1 314 ? -8.790 -7.438 11.845 1.00 91.19 314 GLU A C 1
ATOM 2556 O O . GLU A 1 314 ? -8.231 -8.453 12.250 1.00 91.19 314 GLU A O 1
ATOM 2561 N N . CYS A 1 315 ? -10.080 -7.202 12.116 1.00 90.38 315 CYS A N 1
ATOM 2562 C CA . CYS A 1 315 ? -10.903 -8.124 12.900 1.00 90.38 315 CYS A CA 1
ATOM 2563 C C . CYS A 1 315 ? -11.037 -9.504 12.254 1.00 90.38 315 CYS A C 1
ATOM 2565 O O . CYS A 1 315 ? -11.100 -10.510 12.954 1.00 90.38 315 CYS A O 1
ATOM 2567 N N . PHE A 1 316 ? -11.136 -9.584 10.931 1.00 90.75 316 PHE A N 1
ATOM 2568 C CA . PHE A 1 316 ? -11.255 -10.864 10.243 1.00 90.75 316 PHE A CA 1
ATOM 2569 C C . PHE A 1 316 ? -9.947 -11.660 10.297 1.00 90.75 316 PHE A C 1
ATOM 2571 O O . PHE A 1 316 ? -9.968 -12.868 10.522 1.00 90.75 316 PHE A O 1
ATOM 2578 N N . LEU A 1 317 ? -8.817 -10.981 10.095 1.00 88.50 317 LEU A N 1
ATOM 2579 C CA . LEU A 1 317 ? -7.488 -11.589 10.120 1.00 88.50 317 LEU A CA 1
ATOM 2580 C C . LEU A 1 317 ? -6.984 -11.821 11.549 1.00 88.50 317 LEU A C 1
ATOM 2582 O O . LEU A 1 317 ? -6.094 -12.641 11.740 1.00 88.50 317 LEU A O 1
ATOM 2586 N N . GLN A 1 318 ? -7.583 -11.145 12.536 1.00 88.94 318 GLN A N 1
ATOM 2587 C CA . GLN A 1 318 ? -7.126 -11.093 13.928 1.00 88.94 318 GLN A CA 1
ATOM 2588 C C . GLN A 1 318 ? -5.688 -10.556 14.050 1.00 88.94 318 GLN A C 1
ATOM 2590 O O . GLN A 1 318 ? -4.943 -10.928 14.955 1.00 88.94 318 GLN A O 1
ATOM 2595 N N . GLU A 1 319 ? -5.304 -9.664 13.136 1.00 87.00 319 GLU A N 1
ATOM 2596 C CA . GLU A 1 319 ? -3.972 -9.072 13.049 1.00 87.00 319 GLU A CA 1
ATOM 2597 C C . GLU A 1 319 ? -4.076 -7.630 12.536 1.00 87.00 319 GLU A C 1
ATOM 2599 O O . GLU A 1 319 ? -4.823 -7.347 11.596 1.00 87.00 319 GLU A O 1
ATOM 2604 N N . GLY A 1 320 ? -3.330 -6.716 13.163 1.00 87.31 320 GLY A N 1
ATOM 2605 C CA . GLY A 1 320 ? -3.253 -5.315 12.748 1.00 87.31 320 GLY A CA 1
ATOM 2606 C C . GLY A 1 320 ? -2.246 -5.094 11.623 1.00 87.31 320 GLY A C 1
ATOM 2607 O O . GLY A 1 320 ? -1.212 -5.757 11.555 1.00 87.31 320 GLY A O 1
ATOM 2608 N N . PHE A 1 321 ? -2.513 -4.126 10.748 1.00 89.50 321 PHE A N 1
ATOM 2609 C CA . PHE A 1 321 ? -1.596 -3.794 9.657 1.00 89.50 321 PHE A CA 1
ATOM 2610 C C . PHE A 1 321 ? -0.505 -2.814 10.105 1.00 89.50 321 PHE A C 1
ATOM 2612 O O . PHE A 1 321 ? -0.790 -1.753 10.665 1.00 89.50 321 PHE A O 1
ATOM 2619 N N . SER A 1 322 ? 0.751 -3.087 9.739 1.00 87.94 322 SER A N 1
ATOM 2620 C CA . SER A 1 322 ? 1.886 -2.185 10.019 1.00 87.94 322 SER A CA 1
ATOM 2621 C C . SER A 1 322 ? 1.704 -0.791 9.410 1.00 87.94 322 SER A C 1
ATOM 2623 O O . SER A 1 322 ? 2.142 0.217 9.966 1.00 87.94 322 SER A O 1
ATOM 2625 N N . SER A 1 323 ? 0.995 -0.715 8.284 1.00 87.12 323 SER A N 1
ATOM 2626 C CA . SER A 1 323 ? 0.676 0.557 7.629 1.00 87.12 323 SER A CA 1
ATOM 2627 C C . SER A 1 323 ? -0.338 1.386 8.419 1.00 87.12 323 SER A C 1
ATOM 2629 O O . SER A 1 323 ? -0.262 2.615 8.399 1.00 87.12 323 SER A O 1
ATOM 2631 N N . CYS A 1 324 ? -1.255 0.733 9.142 1.00 89.88 324 CYS A N 1
ATOM 2632 C CA . CYS A 1 324 ? -2.189 1.399 10.048 1.00 89.88 324 CYS A CA 1
ATOM 2633 C C . CYS A 1 324 ? -1.477 1.894 11.305 1.00 89.88 324 CYS A C 1
ATOM 2635 O O . CYS A 1 324 ? -1.712 3.025 11.722 1.00 89.88 324 CYS A O 1
ATOM 2637 N N . GLU A 1 325 ? -0.550 1.111 11.860 1.00 90.06 325 GLU A N 1
ATOM 2638 C CA . GLU A 1 325 ? 0.299 1.549 12.974 1.00 90.06 325 GLU A CA 1
ATOM 2639 C C . GLU A 1 325 ? 1.118 2.799 12.598 1.00 90.06 325 GLU A C 1
ATOM 2641 O O . GLU A 1 325 ? 1.054 3.819 13.290 1.00 90.06 325 GLU A O 1
ATOM 2646 N N . GLU A 1 326 ? 1.843 2.761 11.471 1.00 87.69 326 GLU A N 1
ATOM 2647 C CA . GLU A 1 326 ? 2.655 3.897 11.009 1.00 87.69 326 GLU A CA 1
ATOM 2648 C C . GLU A 1 326 ? 1.791 5.142 10.758 1.00 87.69 326 GLU A C 1
ATOM 2650 O O . GLU A 1 326 ? 2.195 6.266 11.077 1.00 87.69 326 GLU A O 1
ATOM 2655 N N . PHE A 1 327 ? 0.596 4.944 10.201 1.00 89.00 327 PHE A N 1
ATOM 2656 C CA . PHE A 1 327 ? -0.387 6.001 10.017 1.00 89.00 327 PHE A CA 1
ATOM 2657 C C . PHE A 1 327 ? -0.827 6.601 11.358 1.00 89.00 327 PHE A C 1
ATOM 2659 O O . PHE A 1 327 ? -0.735 7.814 11.535 1.00 89.00 327 PHE A O 1
ATOM 2666 N N . LEU A 1 328 ? -1.251 5.780 12.322 1.00 89.69 328 LEU A N 1
ATOM 2667 C CA . LEU A 1 328 ? -1.737 6.246 13.621 1.00 89.69 328 LEU A CA 1
ATOM 2668 C C . LEU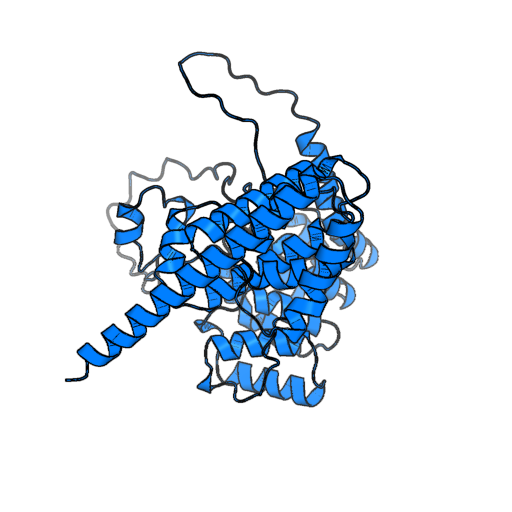 A 1 328 ? -0.655 7.012 14.389 1.00 89.69 328 LEU A C 1
ATOM 2670 O O . LEU A 1 328 ? -0.928 8.101 14.889 1.00 89.69 328 LEU A O 1
ATOM 2674 N N . TYR A 1 329 ? 0.587 6.524 14.415 1.00 89.38 329 TYR A N 1
ATOM 2675 C CA . TYR A 1 329 ? 1.693 7.212 15.096 1.00 89.38 329 TYR A CA 1
ATOM 2676 C C . TYR A 1 329 ? 2.037 8.581 14.504 1.00 89.38 329 TYR A C 1
ATOM 2678 O O . TYR A 1 329 ? 2.514 9.461 15.224 1.00 89.38 329 TYR A O 1
ATOM 2686 N N . LYS A 1 330 ? 1.805 8.783 13.203 1.00 87.00 330 LYS A N 1
ATOM 2687 C CA . LYS A 1 330 ? 1.990 10.089 12.553 1.00 87.00 330 LYS A CA 1
ATOM 2688 C C . LYS A 1 330 ? 0.777 11.000 12.726 1.00 87.00 330 LYS A C 1
ATOM 2690 O O . LYS A 1 330 ? 0.951 12.211 12.831 1.00 87.00 330 LYS A O 1
ATOM 2695 N N . SER A 1 331 ? -0.423 10.426 12.746 1.00 85.44 331 SER A N 1
ATOM 2696 C CA . SER A 1 331 ? -1.687 11.166 12.721 1.00 85.44 331 SER A CA 1
ATOM 2697 C C . SER A 1 331 ? -2.172 11.582 14.109 1.00 85.44 331 SER A C 1
ATOM 2699 O O . SER A 1 331 ? -2.648 12.701 14.263 1.00 85.44 331 SER A O 1
ATOM 2701 N N . LEU A 1 332 ? -2.022 10.735 15.134 1.00 88.50 332 LEU A N 1
ATOM 2702 C CA . LEU A 1 332 ? -2.518 11.006 16.490 1.00 88.50 332 LEU A CA 1
ATOM 2703 C C . LEU A 1 332 ? -1.975 12.304 17.117 1.00 88.50 332 LEU A C 1
ATOM 2705 O O . LEU A 1 332 ? -2.778 13.033 17.694 1.00 88.50 332 LEU A O 1
ATOM 2709 N N . PRO A 1 333 ? -0.679 12.664 16.988 1.00 86.81 333 PRO A N 1
ATOM 2710 C CA . PRO A 1 333 ? -0.170 13.938 17.509 1.00 86.81 333 PRO A CA 1
ATOM 2711 C C . PRO A 1 333 ? -0.786 15.185 16.857 1.00 86.81 333 PRO A C 1
ATOM 2713 O O . PRO A 1 333 ? -0.697 16.274 17.416 1.00 86.81 333 PRO A O 1
ATOM 2716 N N . LEU A 1 334 ? -1.362 15.039 15.661 1.00 84.50 334 LEU A N 1
ATOM 2717 C CA . LEU A 1 334 ? -1.974 16.120 14.883 1.00 84.50 334 LEU A CA 1
ATOM 2718 C C . LEU A 1 334 ? -3.509 16.077 14.931 1.00 84.50 334 LEU A C 1
ATOM 2720 O O . LEU A 1 334 ? -4.162 16.939 14.347 1.00 84.50 334 LEU A O 1
ATOM 2724 N N . TRP A 1 335 ? -4.084 15.064 15.580 1.00 86.38 335 TRP A N 1
ATOM 2725 C CA . TRP A 1 335 ? -5.514 14.796 15.566 1.00 86.38 335 TRP A CA 1
ATOM 2726 C C . TRP A 1 335 ? -6.249 15.600 16.642 1.00 86.38 335 TRP A C 1
ATOM 2728 O O . TRP A 1 335 ? -5.821 15.665 17.790 1.00 86.38 335 TRP A O 1
ATOM 2738 N N . ASP A 1 336 ? -7.387 16.188 16.273 1.00 79.62 336 ASP A N 1
ATOM 2739 C CA . ASP A 1 336 ? -8.221 17.033 17.136 1.00 79.62 336 ASP A CA 1
ATOM 2740 C C . ASP A 1 336 ? -9.232 16.252 17.998 1.00 79.62 336 ASP A C 1
ATOM 2742 O O . ASP A 1 336 ? -9.901 16.831 18.854 1.00 79.62 336 ASP A O 1
ATOM 2746 N N . GLY A 1 337 ? -9.360 14.938 17.782 1.00 81.62 337 GLY A N 1
ATOM 2747 C CA . GLY A 1 337 ? -10.291 14.070 18.505 1.00 81.62 337 GLY A CA 1
ATOM 2748 C C . GLY A 1 337 ? -11.713 14.007 17.926 1.00 81.62 337 GLY A C 1
ATOM 2749 O O . GLY A 1 337 ? -12.547 13.266 18.460 1.00 81.62 337 GLY A O 1
ATOM 2750 N N . PHE A 1 338 ? -12.017 14.740 16.849 1.00 81.94 338 PHE A N 1
ATOM 2751 C CA . PHE A 1 338 ? -13.373 14.823 16.291 1.00 81.94 338 PHE A CA 1
ATOM 2752 C C . PHE A 1 338 ? -13.545 13.981 15.029 1.00 81.94 338 PHE A C 1
ATOM 2754 O O . PHE A 1 338 ? -14.419 13.107 14.985 1.00 81.94 338 PHE A O 1
ATOM 2761 N N . CYS A 1 339 ? -12.708 14.211 14.018 1.00 81.12 339 CYS A N 1
ATOM 2762 C CA . CYS A 1 339 ? -12.853 13.549 12.723 1.00 81.12 339 CYS A CA 1
ATOM 2763 C C . CYS A 1 339 ? -12.605 12.042 12.847 1.00 81.12 339 CYS A C 1
ATOM 2765 O O . CYS A 1 339 ? -11.640 11.623 13.487 1.00 81.12 339 CYS A O 1
ATOM 2767 N N . CYS A 1 340 ? -13.474 11.226 12.239 1.00 80.69 340 CYS A N 1
ATOM 2768 C CA . CYS A 1 340 ? -13.353 9.756 12.213 1.00 80.69 340 CYS A CA 1
ATOM 2769 C C . CYS A 1 340 ? -13.107 9.092 13.585 1.00 80.69 340 CYS A C 1
ATOM 2771 O O . CYS A 1 340 ? -12.516 8.014 13.661 1.00 80.69 340 CYS A O 1
ATOM 2773 N N . ARG A 1 341 ? -13.560 9.710 14.685 1.00 88.31 341 ARG A N 1
ATOM 2774 C CA . ARG A 1 341 ? -13.243 9.281 16.057 1.00 88.31 341 ARG A CA 1
ATOM 2775 C C . ARG A 1 341 ? -13.487 7.803 16.326 1.00 88.31 341 ARG A C 1
ATOM 2777 O O . ARG A 1 341 ? -12.626 7.144 16.901 1.00 88.31 341 ARG A O 1
ATOM 2784 N N . SER A 1 342 ? -14.657 7.287 15.952 1.00 90.62 342 SER A N 1
ATOM 2785 C CA . SER A 1 342 ? -14.987 5.880 16.202 1.00 90.62 342 SER A CA 1
ATOM 2786 C C . SER A 1 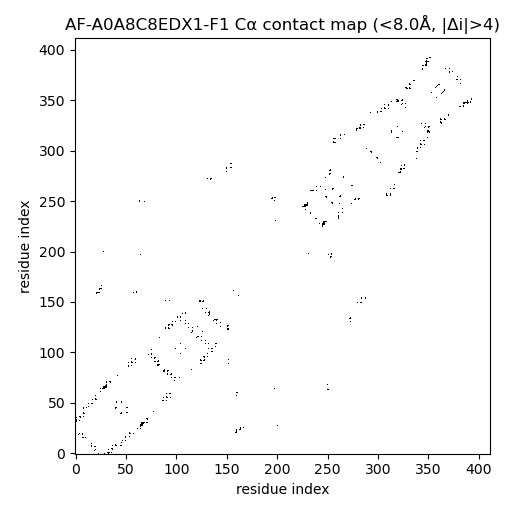342 ? -14.029 4.949 15.463 1.00 90.62 342 SER A C 1
ATOM 2788 O O . SER A 1 342 ? -13.620 3.937 16.015 1.00 90.62 342 SER A O 1
ATOM 2790 N N . GLN A 1 343 ? -13.688 5.283 14.221 1.00 91.12 343 GLN A N 1
ATOM 2791 C CA . GLN A 1 343 ? -12.847 4.469 13.356 1.00 91.12 343 GLN A CA 1
ATOM 2792 C C . GLN A 1 343 ? -11.387 4.508 13.816 1.00 91.12 343 GLN A C 1
ATOM 2794 O O . GLN A 1 343 ? -10.768 3.460 13.940 1.00 91.12 343 GLN A O 1
ATOM 2799 N N . ILE A 1 344 ? -10.857 5.688 14.154 1.00 91.31 344 ILE A N 1
ATOM 2800 C CA . ILE A 1 344 ? -9.481 5.838 14.654 1.00 91.31 344 ILE A CA 1
ATOM 2801 C C . ILE A 1 344 ? -9.293 5.060 15.958 1.00 91.31 344 ILE A C 1
ATOM 2803 O O . ILE A 1 344 ? -8.342 4.294 16.080 1.00 91.31 344 ILE A O 1
ATOM 2807 N N . LEU A 1 345 ? -10.215 5.200 16.916 1.00 93.00 345 LEU A N 1
ATOM 2808 C CA . LEU A 1 345 ? -10.137 4.471 18.186 1.00 93.00 345 LEU A CA 1
ATOM 2809 C C . LEU A 1 345 ? -10.266 2.951 17.996 1.00 93.00 345 LEU A C 1
ATOM 2811 O O . LEU A 1 345 ? -9.611 2.186 18.699 1.00 93.00 345 LEU A O 1
ATOM 2815 N N . ARG A 1 346 ? -11.058 2.497 17.021 1.00 93.81 346 ARG A N 1
ATOM 2816 C CA . ARG A 1 346 ? -11.129 1.077 16.651 1.00 93.81 346 ARG A CA 1
ATOM 2817 C C . ARG A 1 346 ? -9.825 0.568 16.042 1.00 93.81 346 ARG A C 1
ATOM 2819 O O . ARG A 1 346 ? -9.375 -0.503 16.422 1.00 93.81 346 ARG A O 1
ATOM 2826 N N . LEU A 1 347 ? -9.176 1.333 15.167 1.00 92.81 347 LEU A N 1
ATOM 2827 C CA . LEU A 1 347 ? -7.866 0.959 14.616 1.00 92.81 347 LEU A CA 1
ATOM 2828 C C . LEU A 1 347 ? -6.769 0.955 15.693 1.00 92.81 347 LEU A C 1
ATOM 2830 O O . LEU A 1 347 ? -5.900 0.091 15.681 1.00 92.81 347 LEU A O 1
ATOM 2834 N N . VAL A 1 348 ? -6.842 1.859 16.681 1.00 93.62 348 VAL A N 1
ATOM 2835 C CA . VAL A 1 348 ? -5.938 1.837 17.847 1.00 93.62 348 VAL A CA 1
ATOM 2836 C C . VAL A 1 348 ? -6.007 0.501 18.589 1.00 93.62 348 VAL A C 1
ATOM 2838 O O . VAL A 1 348 ? -4.977 0.053 19.081 1.00 93.62 348 VAL A O 1
ATOM 2841 N N . SER A 1 349 ? -7.170 -0.162 18.627 1.00 93.94 349 SER A N 1
ATOM 2842 C CA . SER A 1 349 ? -7.324 -1.465 19.291 1.00 93.94 349 SER A CA 1
ATOM 2843 C C . SER A 1 349 ? -6.525 -2.603 18.638 1.00 93.94 349 SER A C 1
ATOM 2845 O O . SER A 1 349 ? -6.286 -3.622 19.281 1.00 93.94 349 SER A O 1
ATOM 2847 N N . TRP A 1 350 ? -6.070 -2.434 17.394 1.00 93.19 350 TRP A N 1
ATOM 2848 C CA . TRP A 1 350 ? -5.313 -3.442 16.646 1.00 93.19 350 TRP A CA 1
ATOM 2849 C C . TRP A 1 350 ? -3.814 -3.143 16.540 1.00 93.19 350 TRP A C 1
ATOM 2851 O O . TRP A 1 350 ? -3.091 -3.894 15.889 1.00 93.19 350 TRP A O 1
ATOM 2861 N N . ILE A 1 351 ? -3.312 -2.088 17.193 1.00 91.44 351 ILE A N 1
ATOM 2862 C CA . ILE A 1 351 ? -1.871 -1.797 17.205 1.00 91.44 351 ILE A CA 1
ATOM 2863 C C . ILE A 1 351 ? -1.119 -2.983 17.838 1.00 91.44 351 ILE A C 1
ATOM 2865 O O . ILE A 1 351 ? -1.449 -3.376 18.961 1.00 91.44 351 ILE A O 1
ATOM 2869 N N . PRO A 1 352 ? -0.102 -3.557 17.170 1.00 86.94 352 PRO A N 1
ATOM 2870 C CA . PRO A 1 352 ? 0.663 -4.665 17.729 1.00 86.94 352 PRO A CA 1
ATOM 2871 C C . PRO A 1 352 ? 1.458 -4.230 18.968 1.00 86.94 352 PRO A C 1
ATOM 2873 O O . PRO A 1 352 ? 1.807 -3.061 19.141 1.00 86.94 352 PRO A O 1
ATOM 2876 N N . LEU A 1 353 ? 1.763 -5.183 19.851 1.00 84.31 353 LEU A N 1
ATOM 2877 C CA . LEU A 1 353 ? 2.577 -4.912 21.034 1.00 84.31 353 LEU A CA 1
ATOM 2878 C C . LEU A 1 353 ? 3.993 -4.483 20.605 1.00 84.31 353 LEU A C 1
ATOM 2880 O O . LEU A 1 353 ? 4.738 -5.265 20.015 1.00 84.31 353 LEU A O 1
ATOM 2884 N N . GLY A 1 354 ? 4.363 -3.241 20.916 1.00 82.44 354 GLY A N 1
ATOM 2885 C CA . GLY A 1 354 ? 5.637 -2.642 20.521 1.00 82.44 354 GLY A CA 1
ATOM 2886 C C . GLY A 1 354 ? 6.541 -2.260 21.693 1.00 82.44 354 GLY A C 1
ATOM 2887 O O . GLY A 1 354 ? 6.272 -2.536 22.863 1.00 82.44 354 GLY A O 1
ATOM 2888 N N . ASN A 1 355 ? 7.639 -1.568 21.380 1.00 85.31 355 ASN A N 1
ATOM 2889 C CA . ASN A 1 355 ? 8.518 -1.004 22.400 1.00 85.31 355 ASN A CA 1
ATOM 2890 C C . ASN A 1 355 ? 7.790 0.106 23.175 1.00 85.31 355 ASN A C 1
ATOM 2892 O O . ASN A 1 355 ? 7.344 1.092 22.584 1.00 85.31 355 ASN A O 1
ATOM 2896 N N . PHE A 1 356 ? 7.756 -0.003 24.505 1.00 85.31 356 PHE A N 1
ATOM 2897 C CA . PHE A 1 356 ? 7.070 0.954 25.376 1.00 85.31 356 PHE A CA 1
ATOM 2898 C C . PHE A 1 356 ? 7.494 2.407 25.123 1.00 85.31 356 PHE A C 1
ATOM 2900 O O . PHE A 1 356 ? 6.653 3.301 25.151 1.00 85.31 356 PHE A O 1
ATOM 2907 N N . SER A 1 357 ? 8.778 2.655 24.837 1.00 86.50 357 SER A N 1
ATOM 2908 C CA . SER A 1 357 ? 9.266 4.015 24.570 1.00 86.50 357 SER A CA 1
ATOM 2909 C C . SER A 1 357 ? 8.630 4.643 23.328 1.00 86.50 357 SER A C 1
ATOM 2911 O O . SER A 1 357 ? 8.345 5.836 23.351 1.00 86.50 357 SER A O 1
ATOM 2913 N N . GLU A 1 358 ? 8.423 3.865 22.261 1.00 84.44 358 GLU A N 1
ATOM 2914 C CA . GLU A 1 358 ? 7.834 4.353 21.006 1.00 84.44 358 GLU A CA 1
ATOM 2915 C C . GLU A 1 358 ? 6.316 4.510 21.151 1.00 84.44 358 GLU A C 1
ATOM 2917 O O . GLU A 1 358 ? 5.753 5.535 20.767 1.00 84.44 358 GLU A O 1
ATOM 2922 N N . MET A 1 359 ? 5.659 3.537 21.791 1.00 87.12 359 MET A N 1
ATOM 2923 C CA . MET A 1 359 ? 4.225 3.608 22.076 1.00 87.12 359 MET A CA 1
ATOM 2924 C C . MET A 1 359 ? 3.888 4.791 22.986 1.00 87.12 359 MET A C 1
ATOM 2926 O O . MET A 1 359 ? 2.899 5.487 22.773 1.00 87.12 359 MET A O 1
ATOM 2930 N N . LYS A 1 360 ? 4.725 5.076 23.987 1.00 88.31 360 LYS A N 1
ATOM 2931 C CA . LYS A 1 360 ? 4.504 6.218 24.871 1.00 88.31 360 LYS A CA 1
ATOM 2932 C C . LYS A 1 360 ? 4.507 7.538 24.108 1.00 88.31 360 LYS A C 1
ATOM 2934 O O . LYS A 1 360 ? 3.538 8.284 24.216 1.00 88.31 360 LYS A O 1
ATOM 2939 N N . SER A 1 361 ? 5.539 7.788 23.304 1.00 88.88 361 SER A N 1
ATOM 2940 C CA . SER A 1 361 ? 5.677 9.055 22.584 1.00 88.88 361 SER A CA 1
ATOM 2941 C C . SER A 1 361 ? 4.643 9.243 21.474 1.00 88.88 361 SER A C 1
ATOM 2943 O O . SER A 1 361 ? 4.229 10.372 21.220 1.00 88.88 361 SER A O 1
ATOM 2945 N N . HIS A 1 362 ? 4.245 8.167 20.787 1.00 87.38 362 HIS A N 1
ATOM 2946 C CA . HIS A 1 362 ? 3.414 8.259 19.580 1.00 87.38 362 HIS A CA 1
ATOM 2947 C C . HIS A 1 362 ? 1.936 7.904 19.783 1.00 87.38 362 HIS A C 1
ATOM 2949 O O . HIS A 1 362 ? 1.106 8.341 18.989 1.00 87.38 362 HIS A O 1
ATOM 2955 N N . LEU A 1 363 ? 1.595 7.147 20.830 1.00 89.69 363 LEU A N 1
ATOM 2956 C CA . LEU A 1 363 ? 0.227 6.709 21.119 1.00 89.69 363 LEU A CA 1
ATOM 2957 C C . LEU A 1 363 ? -0.288 7.298 22.436 1.00 89.69 363 LEU A C 1
ATOM 2959 O O . LEU A 1 363 ? -1.300 7.998 22.440 1.00 89.69 363 LEU A O 1
ATOM 2963 N N . TYR A 1 364 ? 0.399 7.042 23.555 1.00 90.19 364 TYR A N 1
ATOM 2964 C CA . TYR A 1 364 ? -0.132 7.385 24.879 1.00 90.19 364 TYR A CA 1
ATOM 2965 C C . TYR A 1 364 ? -0.092 8.879 25.184 1.00 90.19 364 TYR A C 1
ATOM 2967 O O . TYR A 1 364 ? -1.092 9.407 25.662 1.00 90.19 364 TYR A O 1
ATOM 2975 N N . ASP A 1 365 ? 1.016 9.569 24.906 1.00 91.50 365 ASP A N 1
ATOM 2976 C CA . ASP A 1 365 ? 1.132 11.000 25.198 1.00 91.50 365 ASP A CA 1
ATOM 2977 C C . ASP A 1 365 ? 0.098 11.834 24.398 1.00 91.50 365 ASP A C 1
ATOM 2979 O O . ASP A 1 365 ? -0.612 12.633 25.021 1.00 91.50 365 ASP A O 1
ATOM 2983 N N . PRO A 1 366 ? -0.104 11.617 23.076 1.00 90.81 366 PRO A N 1
ATOM 2984 C CA . PRO A 1 366 ? -1.169 12.288 22.322 1.00 90.81 366 PRO A CA 1
ATOM 2985 C C . PRO A 1 366 ? -2.581 11.958 22.827 1.00 90.81 366 PRO A C 1
ATOM 2987 O O . PRO A 1 366 ? -3.398 12.858 23.032 1.00 90.81 366 PRO A O 1
ATOM 2990 N N . LEU A 1 367 ? -2.875 10.677 23.086 1.00 90.81 367 LEU A N 1
ATOM 2991 C CA . LEU A 1 367 ? -4.187 10.271 23.599 1.00 90.81 367 LEU A CA 1
ATOM 2992 C C . LEU A 1 367 ? -4.454 10.837 24.995 1.00 90.81 367 LEU A C 1
ATOM 2994 O O . LEU A 1 367 ? -5.586 11.218 25.277 1.00 90.81 367 LEU A O 1
ATOM 2998 N N . ALA A 1 368 ? -3.439 10.937 25.856 1.00 91.25 368 ALA A N 1
ATOM 2999 C CA . ALA A 1 368 ? -3.564 11.531 27.180 1.00 91.25 368 ALA A CA 1
ATOM 3000 C C . ALA A 1 368 ? -3.898 13.026 27.090 1.00 91.25 368 ALA A C 1
ATOM 3002 O O . ALA A 1 368 ? -4.803 13.493 27.784 1.00 91.25 368 ALA A O 1
ATOM 3003 N N . GLN A 1 369 ? -3.227 13.773 26.207 1.00 89.62 369 GLN A N 1
ATOM 3004 C CA . GLN A 1 369 ? -3.529 15.191 25.979 1.00 89.62 369 GLN A CA 1
ATOM 3005 C C . GLN A 1 369 ? -4.988 15.401 25.550 1.00 89.62 369 GLN A C 1
ATOM 3007 O O . GLN A 1 369 ? -5.690 16.233 26.136 1.00 89.62 369 GLN A O 1
ATOM 3012 N N . LEU A 1 370 ? -5.474 14.600 24.596 1.00 88.69 370 LEU A N 1
ATOM 3013 C CA . LEU A 1 370 ? -6.877 14.623 24.173 1.00 88.69 370 LEU A CA 1
ATOM 3014 C C . LEU A 1 370 ? -7.810 14.170 25.304 1.00 88.69 370 LEU A C 1
ATOM 3016 O O . LEU A 1 370 ? -8.842 14.790 25.548 1.00 88.69 370 LEU A O 1
ATOM 3020 N N . PHE A 1 371 ? -7.443 13.135 26.057 1.00 90.31 371 PHE A N 1
ATOM 3021 C CA . PHE A 1 371 ? -8.240 12.608 27.163 1.00 90.31 371 PHE A CA 1
ATOM 3022 C C . PHE A 1 3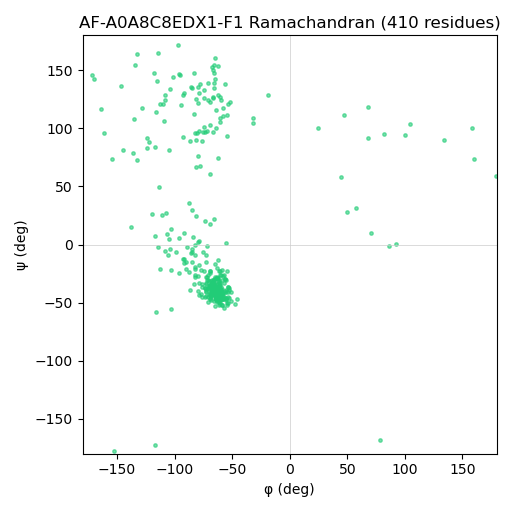71 ? -8.471 13.651 28.259 1.00 90.31 371 PHE A C 1
ATOM 3024 O O . PHE A 1 371 ? -9.590 13.779 28.753 1.00 90.31 371 PHE A O 1
ATOM 3031 N N . PHE A 1 372 ? -7.450 14.421 28.644 1.00 88.19 372 PHE A N 1
ATOM 3032 C CA . PHE A 1 372 ? -7.594 15.429 29.698 1.00 88.19 372 PHE A CA 1
ATOM 3033 C C . PHE A 1 372 ? -8.417 16.643 29.258 1.00 88.19 372 PHE A C 1
ATOM 3035 O O . PHE A 1 372 ? -9.116 17.227 30.087 1.00 88.19 372 PHE A O 1
ATOM 3042 N N . THR A 1 373 ? -8.381 16.984 27.970 1.00 86.81 373 THR A N 1
ATOM 3043 C CA . THR A 1 373 ? -9.051 18.167 27.406 1.00 86.81 373 THR A CA 1
ATOM 3044 C C . THR A 1 373 ? -10.469 17.894 26.891 1.00 86.81 373 THR A C 1
ATOM 3046 O O . THR A 1 373 ? -11.228 18.834 26.665 1.00 86.81 373 THR A O 1
ATOM 3049 N N . SER A 1 374 ? -10.864 16.625 26.755 1.00 89.00 374 SER A N 1
ATOM 3050 C CA . SER A 1 374 ? -12.123 16.229 26.112 1.00 89.00 374 SER A CA 1
ATOM 3051 C C . SER A 1 374 ? -13.291 15.951 27.071 1.00 89.00 374 SER A C 1
ATOM 3053 O O . SER A 1 374 ? -13.154 15.861 28.294 1.00 89.00 374 SER A O 1
ATOM 3055 N N . SER A 1 375 ? -14.479 15.769 26.482 1.00 90.25 375 SER A N 1
ATOM 3056 C CA . SER A 1 375 ? -15.719 15.404 27.181 1.00 90.25 375 SER A CA 1
ATOM 3057 C C . SER A 1 375 ? -15.667 14.014 27.835 1.00 90.25 375 SER A C 1
ATOM 3059 O O . SER A 1 375 ? -14.893 13.146 27.432 1.00 90.25 375 SER A O 1
ATOM 3061 N N . LEU A 1 376 ? -16.553 13.759 28.808 1.00 90.81 376 LEU A N 1
ATOM 3062 C CA . LEU A 1 376 ? -16.675 12.447 29.465 1.00 90.81 376 LEU A CA 1
ATOM 3063 C C . LEU A 1 376 ? -16.923 11.310 28.459 1.00 90.81 376 LEU A C 1
ATOM 3065 O O . LEU A 1 376 ? -16.316 10.251 28.567 1.00 90.81 376 LEU A O 1
ATOM 3069 N N . TYR A 1 377 ? -17.764 11.545 27.448 1.00 89.75 377 TYR A N 1
ATOM 3070 C CA . TYR A 1 377 ? -18.058 10.546 26.420 1.00 89.75 377 TYR A CA 1
ATOM 3071 C C . TYR A 1 377 ? -16.812 10.176 25.603 1.00 89.75 377 TYR A C 1
ATOM 3073 O O . TYR A 1 377 ? -16.610 9.007 25.286 1.00 89.75 377 TYR A O 1
ATOM 3081 N N . PHE A 1 378 ? -15.951 11.151 25.291 1.00 90.31 378 PHE A N 1
ATOM 3082 C CA . PHE A 1 378 ? -14.670 10.882 24.634 1.00 90.31 378 PHE A CA 1
ATOM 3083 C C . PHE A 1 378 ? -13.754 10.034 25.519 1.00 90.31 378 PHE A C 1
ATOM 3085 O O . PHE A 1 378 ? -13.219 9.029 25.059 1.00 90.31 378 PHE A O 1
ATOM 3092 N N . LYS A 1 379 ? -13.644 10.389 26.806 1.00 92.50 379 LYS A N 1
ATOM 3093 C CA . LYS A 1 379 ? -12.853 9.634 27.789 1.00 92.50 379 LYS A CA 1
ATOM 3094 C C . LYS A 1 379 ? -13.286 8.169 27.861 1.00 92.50 379 LYS A C 1
ATOM 3096 O O . LYS A 1 379 ? -12.436 7.286 27.819 1.00 92.50 379 LYS A O 1
ATOM 3101 N N . CYS A 1 380 ? -14.593 7.906 27.911 1.00 93.12 380 CYS A N 1
ATOM 3102 C CA . CYS A 1 380 ? -15.125 6.543 27.904 1.00 93.12 380 CYS A CA 1
ATOM 3103 C C . CYS A 1 380 ? -14.724 5.768 26.641 1.00 93.12 380 CYS A C 1
ATOM 3105 O O . CYS A 1 380 ? -14.249 4.645 26.767 1.00 93.12 380 CYS A O 1
ATOM 3107 N N . SER A 1 381 ? -14.835 6.366 25.450 1.00 92.44 381 SER A N 1
ATOM 3108 C CA . SER A 1 381 ? -14.434 5.686 24.207 1.00 92.44 381 SER A CA 1
ATOM 3109 C C . SER A 1 381 ? -12.936 5.404 24.123 1.00 92.44 381 SER A C 1
ATOM 3111 O O . SER A 1 381 ? -12.548 4.377 23.577 1.00 92.44 381 SER A O 1
ATOM 3113 N N . VAL A 1 382 ? -12.085 6.281 24.666 1.00 92.94 382 VAL A N 1
ATOM 3114 C CA . VAL A 1 382 ? -10.640 6.010 24.750 1.00 92.94 382 VAL A CA 1
ATOM 3115 C C . VAL A 1 382 ? -10.375 4.821 25.672 1.00 92.94 382 VAL A C 1
ATOM 3117 O O . VAL A 1 382 ? -9.624 3.925 25.307 1.00 92.94 382 VAL A O 1
ATOM 3120 N N . LEU A 1 383 ? -11.012 4.773 26.846 1.00 94.25 383 LEU A N 1
ATOM 3121 C CA . LEU A 1 383 ? -10.853 3.649 27.776 1.00 94.25 383 LEU A CA 1
ATOM 3122 C C . LEU A 1 383 ? -11.358 2.328 27.187 1.00 94.25 383 LEU A C 1
ATOM 3124 O O . LEU A 1 383 ? -10.739 1.292 27.405 1.00 94.25 383 LEU A O 1
ATOM 3128 N N . GLU A 1 384 ? -12.459 2.363 26.440 1.00 95.12 384 GLU A N 1
ATOM 3129 C CA . GLU A 1 384 ? -12.997 1.196 25.739 1.00 95.12 384 GLU A CA 1
ATOM 3130 C C . GLU A 1 384 ? -12.029 0.694 24.661 1.00 95.12 384 GLU A C 1
ATOM 3132 O O . GLU A 1 384 ? -11.674 -0.480 24.665 1.00 95.12 384 GLU A O 1
ATOM 3137 N N . SER A 1 385 ? -11.497 1.594 23.833 1.00 94.06 385 SER A N 1
ATOM 3138 C CA . SER A 1 385 ? -10.476 1.274 22.826 1.00 94.06 385 SER A CA 1
ATOM 3139 C C . SER A 1 385 ? -9.199 0.686 23.441 1.00 94.06 385 SER A C 1
ATOM 3141 O O . SER A 1 385 ? -8.689 -0.326 22.967 1.00 94.06 385 SER A O 1
ATOM 3143 N N . LEU A 1 386 ? -8.703 1.260 24.543 1.00 93.62 386 LEU A N 1
ATOM 3144 C CA . LEU A 1 386 ? -7.527 0.735 25.247 1.00 93.62 386 LEU A CA 1
ATOM 3145 C C . LEU A 1 386 ? -7.803 -0.619 25.912 1.00 93.62 386 LEU A C 1
ATOM 3147 O O . LEU A 1 386 ? -6.912 -1.462 25.992 1.00 93.62 386 LEU A O 1
ATOM 3151 N N . LYS A 1 387 ? -9.029 -0.851 26.388 1.00 95.44 387 LYS A N 1
ATOM 3152 C CA . LYS A 1 387 ? -9.443 -2.163 26.891 1.00 95.44 387 LYS A CA 1
ATOM 3153 C C . LYS A 1 387 ? -9.432 -3.199 25.764 1.00 95.44 387 LYS A C 1
ATOM 3155 O O . LYS A 1 387 ? -8.897 -4.283 25.976 1.00 95.44 387 LYS A O 1
ATOM 3160 N N . GLU A 1 388 ? -9.991 -2.877 24.599 1.00 94.19 388 GLU A N 1
ATOM 3161 C CA . GLU A 1 388 ? -9.975 -3.759 23.422 1.00 94.19 388 GLU A CA 1
ATOM 3162 C C . GLU A 1 388 ? -8.540 -4.049 22.960 1.00 94.19 388 GLU A C 1
ATOM 3164 O O . GLU A 1 388 ? -8.202 -5.205 22.724 1.00 94.19 388 GLU A O 1
ATOM 3169 N N . LEU A 1 389 ? -7.663 -3.038 22.952 1.00 93.69 389 LEU A N 1
ATOM 3170 C CA . LEU A 1 389 ? -6.233 -3.203 22.669 1.00 93.69 389 LEU A CA 1
ATOM 3171 C C . LEU A 1 389 ? -5.580 -4.251 23.579 1.00 93.69 389 LEU A C 1
ATOM 3173 O O . LEU A 1 389 ? -4.930 -5.183 23.110 1.00 93.69 389 LEU A O 1
ATOM 3177 N N . LEU A 1 390 ? -5.792 -4.128 24.893 1.00 92.12 390 LEU A N 1
ATOM 3178 C CA . LEU A 1 390 ? -5.260 -5.078 25.871 1.00 92.12 390 LEU A CA 1
ATOM 3179 C C . LEU A 1 390 ? -5.828 -6.488 25.676 1.00 92.12 390 LEU A C 1
ATOM 3181 O O . LEU A 1 390 ? -5.105 -7.468 25.848 1.00 92.12 390 LEU A O 1
ATOM 3185 N N . GLN A 1 391 ? -7.109 -6.603 25.319 1.00 92.62 391 GLN A N 1
ATOM 3186 C CA . GLN A 1 391 ? -7.736 -7.892 25.019 1.00 92.62 391 GLN A CA 1
ATOM 3187 C C . GLN A 1 391 ? -7.127 -8.535 23.770 1.00 92.62 391 GLN A C 1
ATOM 3189 O O . GLN A 1 391 ? -6.817 -9.724 23.797 1.00 92.62 391 GLN A O 1
ATOM 3194 N N . ASN A 1 392 ? -6.886 -7.757 22.716 1.00 91.38 392 ASN A N 1
ATOM 3195 C CA . ASN A 1 392 ? -6.250 -8.240 21.493 1.00 91.38 392 ASN A CA 1
ATOM 3196 C C . ASN A 1 392 ? -4.808 -8.693 21.751 1.00 91.38 392 ASN A C 1
ATOM 3198 O O . ASN A 1 392 ? -4.415 -9.768 21.302 1.00 91.38 392 ASN A O 1
ATOM 3202 N N . TRP A 1 393 ? -4.041 -7.951 22.556 1.00 91.12 393 TRP A N 1
ATOM 3203 C CA . TRP A 1 393 ? -2.705 -8.385 22.980 1.00 91.12 393 TRP A CA 1
ATOM 3204 C C . TRP A 1 393 ? -2.728 -9.670 23.793 1.00 91.12 393 TRP A C 1
ATOM 3206 O O . TRP A 1 393 ? -1.883 -10.538 23.583 1.00 91.12 393 TRP A O 1
ATOM 3216 N N . LEU A 1 394 ? -3.689 -9.807 24.709 1.00 89.44 394 LEU A N 1
ATOM 3217 C CA . LEU A 1 394 ? -3.842 -11.024 25.496 1.00 89.44 394 LEU A CA 1
ATOM 3218 C C . LEU A 1 394 ? -4.159 -12.223 24.595 1.00 89.44 394 LEU A C 1
ATOM 3220 O O . LEU A 1 394 ? -3.503 -13.255 24.714 1.00 89.44 394 LEU A O 1
ATOM 3224 N N . ASN A 1 395 ? -5.110 -12.071 23.669 1.00 86.69 395 ASN A N 1
ATOM 3225 C CA . ASN A 1 395 ? -5.475 -13.113 22.708 1.00 86.69 395 ASN A CA 1
ATOM 3226 C C . ASN A 1 395 ? -4.274 -13.529 21.853 1.00 86.69 395 ASN A C 1
ATOM 3228 O O . ASN A 1 395 ? -4.001 -14.719 21.704 1.00 86.69 395 ASN A O 1
ATOM 3232 N N . TRP A 1 396 ? -3.511 -12.553 21.357 1.00 84.19 396 TRP A N 1
ATOM 3233 C CA . TRP A 1 396 ? -2.293 -12.809 20.595 1.00 84.19 396 TRP A CA 1
ATOM 3234 C C . TRP A 1 396 ? -1.266 -13.603 21.414 1.00 84.19 396 TRP A C 1
ATOM 3236 O O . TRP A 1 396 ? -0.700 -14.581 20.922 1.00 84.19 396 TRP A O 1
ATOM 3246 N N . HIS A 1 397 ? -1.066 -13.238 22.684 1.00 80.94 397 HIS A N 1
ATOM 3247 C CA . HIS A 1 397 ? -0.130 -13.919 23.579 1.00 80.94 397 HIS A CA 1
ATOM 3248 C C . HIS A 1 397 ? -0.527 -15.372 23.871 1.00 80.94 397 HIS A C 1
ATOM 3250 O O . HIS A 1 397 ? 0.347 -16.236 23.927 1.00 80.94 397 HIS A O 1
ATOM 3256 N N . VAL A 1 398 ? -1.824 -15.645 24.052 1.00 81.69 398 VAL A N 1
ATOM 3257 C CA . VAL A 1 398 ? -2.348 -17.000 24.298 1.00 81.69 398 VAL A CA 1
ATOM 3258 C C . VAL A 1 398 ? -2.081 -17.908 23.097 1.00 81.69 398 VAL A C 1
ATOM 3260 O O . VAL A 1 398 ? -1.513 -18.983 23.263 1.00 81.69 398 VAL A O 1
ATOM 3263 N N . ILE A 1 399 ? -2.377 -17.437 21.884 1.00 75.62 399 ILE A N 1
ATOM 3264 C CA . ILE A 1 399 ? -2.158 -18.203 20.646 1.00 75.62 399 ILE A CA 1
ATOM 3265 C C . ILE A 1 399 ? -0.670 -18.556 20.459 1.00 75.62 399 ILE A C 1
ATOM 3267 O O . ILE A 1 399 ? -0.330 -19.666 20.049 1.00 75.62 399 ILE A O 1
ATOM 3271 N N . HIS A 1 400 ? 0.238 -17.634 20.792 1.00 65.81 400 HIS A N 1
ATOM 3272 C CA . HIS A 1 400 ? 1.677 -17.876 20.658 1.00 65.81 400 HIS A CA 1
ATOM 3273 C C . HIS A 1 400 ? 2.221 -18.850 21.709 1.00 65.81 400 HIS A C 1
ATOM 3275 O O . HIS A 1 400 ? 3.120 -19.633 21.396 1.00 65.81 400 HIS A O 1
ATOM 3281 N N . LEU A 1 401 ? 1.671 -18.847 22.927 1.00 63.78 401 LEU A N 1
ATOM 3282 C CA . LEU A 1 401 ? 2.033 -19.817 23.964 1.00 63.78 401 LEU A CA 1
ATOM 3283 C C . LEU A 1 401 ? 1.630 -21.245 23.572 1.00 63.78 401 LEU A C 1
ATOM 3285 O O . LEU A 1 401 ? 2.445 -22.152 23.739 1.00 63.78 401 LEU A O 1
ATOM 3289 N N . ASP A 1 402 ? 0.446 -21.424 22.981 1.00 55.91 402 ASP A N 1
ATOM 3290 C CA . ASP A 1 402 ? -0.029 -22.732 22.506 1.00 55.91 402 ASP A CA 1
ATOM 3291 C C . ASP A 1 402 ? 0.799 -23.254 21.312 1.00 55.91 402 ASP A C 1
ATOM 3293 O O . ASP A 1 402 ? 1.135 -24.433 21.228 1.00 55.91 402 ASP A O 1
ATOM 3297 N N . SER A 1 403 ? 1.240 -22.367 20.413 1.00 54.28 403 SER A N 1
ATOM 3298 C CA . SER A 1 403 ? 2.119 -22.760 19.298 1.00 54.28 403 SER A CA 1
ATOM 3299 C C . SER A 1 403 ? 3.522 -23.206 19.750 1.00 54.28 403 SER A C 1
ATOM 3301 O O . SER A 1 403 ? 4.153 -24.059 19.118 1.00 54.28 403 SER A O 1
ATOM 3303 N N . ALA A 1 404 ? 4.017 -22.650 20.862 1.00 46.03 404 ALA A N 1
ATOM 3304 C CA . ALA A 1 404 ? 5.309 -23.003 21.437 1.00 46.03 404 ALA A CA 1
ATOM 3305 C C . ALA A 1 404 ? 5.255 -24.345 22.184 1.00 46.03 404 ALA A C 1
ATOM 3307 O O . ALA A 1 404 ? 6.206 -25.126 22.094 1.00 46.03 404 ALA A O 1
ATOM 3308 N N . SER A 1 405 ? 4.147 -24.653 22.864 1.00 43.84 405 SER A N 1
ATOM 3309 C CA . SER A 1 405 ? 3.935 -25.956 23.504 1.00 43.84 405 SER A CA 1
ATOM 3310 C C . SER A 1 405 ? 3.724 -27.082 22.481 1.00 43.84 405 SER A C 1
ATOM 3312 O O . SER A 1 405 ? 4.315 -28.148 22.648 1.00 43.84 405 SER A O 1
ATOM 3314 N N . ASP A 1 406 ? 3.016 -26.846 21.372 1.00 43.22 406 ASP A N 1
ATOM 3315 C CA . ASP A 1 406 ? 2.845 -27.848 20.302 1.00 43.22 406 ASP A CA 1
ATOM 3316 C C . ASP A 1 406 ? 4.163 -28.190 19.579 1.00 43.22 406 ASP A C 1
ATOM 3318 O O . ASP A 1 406 ? 4.395 -29.332 19.169 1.00 43.22 406 ASP A O 1
ATOM 3322 N N . SER A 1 407 ? 5.092 -27.233 19.485 1.00 39.00 407 SER A N 1
ATOM 3323 C CA . SER A 1 407 ? 6.427 -27.470 18.913 1.00 39.00 407 SER A CA 1
ATOM 3324 C C . SER A 1 407 ? 7.325 -28.372 19.782 1.00 39.00 407 SER A C 1
ATOM 3326 O O . SER A 1 407 ? 8.223 -29.041 19.261 1.00 39.00 407 SER A O 1
ATOM 3328 N N . GLN A 1 408 ? 7.048 -28.468 21.089 1.00 35.47 408 GLN A N 1
ATOM 3329 C CA . GLN A 1 408 ? 7.735 -29.395 21.997 1.00 35.47 408 GLN A CA 1
ATOM 3330 C C . GLN A 1 408 ? 7.158 -30.817 21.942 1.00 35.47 408 GLN A C 1
ATOM 3332 O O . GLN A 1 408 ? 7.864 -31.767 22.269 1.00 35.47 408 GLN A O 1
ATOM 3337 N N . VAL A 1 409 ? 5.917 -30.999 21.479 1.00 37.50 409 VAL A N 1
ATOM 3338 C CA . VAL A 1 409 ? 5.297 -32.332 21.366 1.00 37.50 409 VAL A CA 1
ATOM 3339 C C . VAL A 1 409 ? 5.725 -33.058 20.082 1.00 37.50 409 VAL A C 1
ATOM 3341 O O . VAL A 1 409 ? 5.807 -34.282 20.069 1.00 37.50 409 VAL A O 1
ATOM 3344 N N . CYS A 1 410 ? 6.106 -32.332 19.026 1.00 36.03 410 CYS A N 1
ATOM 3345 C CA . CYS A 1 410 ? 6.652 -32.915 17.789 1.00 36.03 410 CYS A CA 1
ATOM 3346 C C . CYS A 1 410 ? 8.169 -33.206 17.825 1.00 36.03 410 CYS A C 1
ATOM 3348 O O . CYS A 1 410 ? 8.744 -33.553 16.794 1.00 36.03 410 CYS A O 1
ATOM 335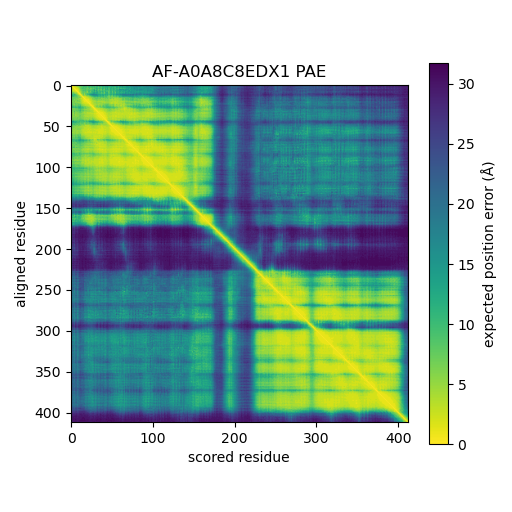0 N N . SER A 1 411 ? 8.830 -33.049 18.977 1.00 36.09 411 SER A N 1
ATOM 3351 C CA . SER A 1 411 ? 10.273 -33.295 19.152 1.00 36.09 411 SER A CA 1
ATOM 3352 C C . SER A 1 411 ? 10.608 -34.384 20.185 1.00 36.09 411 SER A C 1
ATOM 3354 O O . SER A 1 411 ? 11.713 -34.395 20.730 1.00 36.09 411 SER A O 1
ATOM 3356 N N . LEU A 1 412 ? 9.688 -35.335 20.401 1.00 32.84 412 LEU A N 1
ATOM 3357 C CA . LEU A 1 412 ? 9.933 -36.577 21.147 1.00 32.84 412 LEU A CA 1
ATOM 3358 C C . LEU A 1 412 ? 9.774 -37.822 20.274 1.00 32.84 412 LEU A C 1
ATOM 3360 O O . LEU A 1 412 ? 8.751 -37.919 19.560 1.00 32.84 412 LEU A O 1
#

Organism: NCBI:txid257818

Mean predicted aligned error: 16.16 Å

pLDDT: mean 72.02, std 20.13, range [21.73, 95.44]

Radius of gyration: 24.37 Å; Cα contacts (8 Å, |Δi|>4): 315; chains: 1; bounding box: 68×58×66 Å

Nearest PDB structures (foldseek):
  7ywx-assembly1_I  TM=4.559E-01  e=8.340E-27  Homo sapiens
  7yyh-assembly1_I  TM=4.929E-01  e=5.052E-25  Homo sapiens
  7qoo-assembly1_I  TM=4.809E-01  e=6.734E-25  Homo sapiens
  7pkn-assembly1_I  TM=9.305E-01  e=5.624E-12  Homo sapiens
  7pb4-assembly1_I  TM=8.945E-01  e=1.041E-11  Homo sapiens

Foldseek 3Di:
DLVLLLCLLPDPDQVVSLVSLLVDADPAADEPVSVVSNLVSVVVVSHDPVSVLSVLLSCLVCVLRYPDCVVVLVCLVVLLVCCVDPSNVLSSLSVNLLSDDLVSLDLVSLVVLVVSCVVVPDQLSSLSSLVLSCLSPVVNRVDDRPPADDLSHDDPPGSRVVVNVVSVVVVVVDDDDDDDDDDDDDDDPDPDDDVPPSLDDPDPCPPPPPPDDDDDDDDDPPPPPQDADDPSPPDDLVVCVVRLVRHDQDSSLVVLLVDLSSLVSVLVDPRVSSLVSNLSNVLVVLVVLPPPCDPPVPCLVVVLVVLVSQLVSCVSNLAARSSLLVSQLVCLQVDPCPRSNLSSLSSLLRRADDDPVSCCNRPVVSLVVNLVVDDPVSVVSNVVSVVSNVVSNVVVVVVVVVVVVVVVVVVD